Protein AF-A0A094FU64-F1 (afdb_monomer_lite)

Radius of gyration: 33.17 Å; chains: 1; bounding box: 70×97×112 Å

Secondary structure (DSSP, 8-state):
-PPPP---HHHHHHHHHHHHHTTS----S-HHHHHHHHHHHHHHHHHHHHH-HHHHHHHHT--HHHHHHHHHHHHHHHHHHHTT--TT--HHHHHHHHHHHHTS---HHHHHHHHHHHHHHHTT-SSTTHHHHHHHHHHHHHHHHHHHHHHHHHS-TTSS-TT-PPPPHHHHHHHHS-HHHHS-HHHHHHHHHHHHTPSSPPP--TT--SHHHHHHHHHHHHHHHHHHHHHTSTT--HHHHHHHHHHHHHHSPTTSHHHHHHHHHHHHS-SSHHHHHHHHHHHHHHHHHHSPPPPS-TTS----S--SSS-SS-HHHHHHHHHHHHHHHHTSHHHHHHHHHHHHTPPPP-SHHHHHHHHHHHHHHTT---HHHHHHHHHHHHHHHHHHHSGGGGGS-HHHHHHHHHHHHHHHHHHHHHHT-S--------------------------------------PPPP-------------------------------------------------------------

Foldseek 3Di:
DDDPDPDALLVVLLVLQVVLCVLDPDDDPDVVVLVVLLVVLVVLLVCCVPQNDVVSCVVVVDDPVSLLSNQVSLVSNLFSLLQASDQRDDLSRLSSSLSVLSSHDDALVSLLSNLLSLLLSLVPPPDPCSNVVSLVSSQVSLVVSVVRLVVVVVDPPVPDDPPHDDDDQLLVLVSVDHRCLLNDPVLSVQSNCSNNVNPPHPPDWPLQNGSQLSSLLVSLVVLLLVLLLLLLDPPRDLVVSLVSLVSSCRNHRPLTLSNLLSLLSCLLRPPDLVVNVVSLVVSVVSQVVQADDPDPDPPDPPPPDLDDDGGPHDPLSSLSSLLSVLLNLCVDPVSVLVSLVSLLVRDQHLASSNLSSLVSSLVSLVPDDDLSSLVSNLSSLVSSLVNCVDPSVVPRDPVSNVSSNVVSVVSNVVSVVVVPPPDPPDDDDDDDDDDDDDDDDDDDDDDDDDDDDDDDDDDDDDDDDDDPPDDDDDDDDDDDDDDDDDDDDDDDDDDDDDDDDDDDDDDDDDDDDDDDDDDDDDDDD

Structure (mmCIF, N/CA/C/O backbone):
data_AF-A0A094FU64-F1
#
_entry.id   AF-A0A094FU64-F1
#
loop_
_atom_site.group_PDB
_atom_site.id
_atom_site.type_symbol
_atom_site.label_atom_id
_atom_site.label_alt_id
_atom_site.label_comp_id
_atom_site.label_asym_id
_atom_site.label_entity_id
_atom_site.label_seq_id
_atom_site.pdbx_PDB_ins_code
_atom_site.Cartn_x
_atom_site.Cartn_y
_atom_site.Cartn_z
_atom_site.occupancy
_atom_site.B_iso_or_equiv
_atom_site.auth_seq_id
_atom_site.auth_comp_id
_atom_site.auth_asym_id
_atom_site.auth_atom_id
_atom_site.pdbx_PDB_model_num
ATOM 1 N N . SER A 1 1 ? -19.679 -26.139 -21.755 1.00 33.69 1 SER A N 1
ATOM 2 C CA . SER A 1 1 ? -18.675 -25.057 -21.728 1.00 33.69 1 SER A CA 1
ATOM 3 C C . SER A 1 1 ? -18.233 -24.856 -20.287 1.00 33.69 1 SER A C 1
ATOM 5 O O . SER A 1 1 ? -19.000 -24.344 -19.485 1.00 33.69 1 SER A O 1
ATOM 7 N N . LEU A 1 2 ? -17.045 -25.342 -19.908 1.00 32.00 2 LEU A N 1
ATOM 8 C CA . LEU A 1 2 ? -16.515 -25.067 -18.569 1.00 32.00 2 LEU A CA 1
ATOM 9 C C . LEU A 1 2 ? -16.137 -23.585 -18.495 1.00 32.00 2 LEU A C 1
ATOM 11 O O . LEU A 1 2 ? -15.342 -23.110 -19.306 1.00 32.00 2 LEU A O 1
ATOM 15 N N . ALA A 1 3 ? -16.727 -22.862 -17.544 1.00 30.25 3 ALA A N 1
ATOM 16 C CA . ALA A 1 3 ? -16.318 -21.506 -17.208 1.00 30.25 3 ALA A CA 1
ATOM 17 C C . ALA A 1 3 ? -14.802 -21.485 -16.921 1.00 30.25 3 ALA A C 1
ATOM 19 O O . ALA A 1 3 ? -14.297 -22.414 -16.279 1.00 30.25 3 ALA A O 1
ATOM 20 N N . PRO A 1 4 ? -14.054 -20.471 -17.391 1.00 37.44 4 PRO A N 1
ATOM 21 C CA . PRO A 1 4 ? -12.621 -20.410 -17.160 1.00 37.44 4 PRO A CA 1
ATOM 22 C C . PRO A 1 4 ? -12.379 -20.317 -15.654 1.00 37.44 4 PRO A C 1
ATOM 24 O O . PRO A 1 4 ? -12.782 -19.351 -15.005 1.00 37.44 4 PRO A O 1
ATOM 27 N N . THR A 1 5 ? -11.726 -21.335 -15.093 1.00 39.50 5 THR A N 1
ATOM 28 C CA . THR A 1 5 ? -11.235 -21.318 -13.717 1.00 39.50 5 THR A CA 1
ATOM 29 C C . THR A 1 5 ? -10.409 -20.047 -13.550 1.00 39.50 5 THR A C 1
ATOM 31 O O . THR A 1 5 ? -9.439 -19.851 -14.285 1.00 39.50 5 THR A O 1
ATOM 34 N N . ILE A 1 6 ? -10.823 -19.152 -12.647 1.00 48.38 6 ILE A N 1
ATOM 35 C CA . ILE A 1 6 ? -10.128 -17.888 -12.379 1.00 48.38 6 ILE A CA 1
ATOM 36 C C . ILE A 1 6 ? -8.679 -18.247 -12.044 1.00 48.38 6 ILE A C 1
ATOM 38 O O . ILE A 1 6 ? -8.404 -18.851 -11.009 1.00 48.38 6 ILE A O 1
ATOM 42 N N . ALA A 1 7 ? -7.758 -17.971 -12.969 1.00 50.78 7 ALA A N 1
ATOM 43 C CA . ALA A 1 7 ? -6.355 -18.302 -12.778 1.00 50.78 7 ALA A CA 1
ATOM 44 C C . ALA A 1 7 ? -5.837 -17.553 -11.546 1.00 50.78 7 ALA A C 1
ATOM 46 O O . ALA A 1 7 ? -6.151 -16.374 -11.370 1.00 50.78 7 ALA A O 1
ATOM 47 N N . SER A 1 8 ? -5.047 -18.229 -10.706 1.00 64.69 8 SER A N 1
ATOM 48 C CA . SER A 1 8 ? -4.450 -17.578 -9.540 1.00 64.69 8 SER A CA 1
ATOM 49 C C . SER A 1 8 ? -3.658 -16.334 -9.973 1.00 64.69 8 SER A C 1
ATOM 51 O O . SER A 1 8 ? -3.044 -16.353 -11.052 1.00 64.69 8 SER A O 1
ATOM 53 N N . PRO A 1 9 ? -3.643 -15.256 -9.166 1.00 76.56 9 PRO A N 1
ATOM 54 C CA . PRO A 1 9 ? -2.954 -14.010 -9.510 1.00 76.56 9 PRO A CA 1
ATOM 55 C C . PRO A 1 9 ? -1.502 -14.243 -9.950 1.00 76.56 9 PRO A C 1
ATOM 57 O O . PRO A 1 9 ? -1.048 -13.683 -10.947 1.00 76.56 9 PRO A O 1
ATOM 60 N N . LEU A 1 10 ? -0.801 -15.169 -9.291 1.00 82.06 10 LEU A N 1
ATOM 61 C CA . LEU A 1 10 ? 0.558 -15.568 -9.653 1.00 82.06 10 LEU A CA 1
ATOM 62 C C . LEU A 1 10 ? 0.665 -16.199 -11.052 1.00 82.06 10 LEU A C 1
ATOM 64 O O . LEU A 1 10 ? 1.597 -15.896 -11.798 1.00 82.06 10 LEU A O 1
ATOM 68 N N . ARG A 1 11 ? -0.283 -17.061 -11.451 1.00 84.75 11 ARG A N 1
ATOM 69 C CA . ARG A 1 11 ? -0.298 -17.655 -12.801 1.00 84.75 11 ARG A CA 1
ATOM 70 C C . ARG A 1 11 ? -0.506 -16.590 -13.874 1.00 84.75 11 ARG A C 1
ATOM 72 O O . ARG A 1 11 ? 0.124 -16.672 -14.927 1.00 84.75 11 ARG A O 1
ATOM 79 N N . LEU A 1 12 ? -1.342 -15.586 -13.603 1.00 85.75 12 LEU A N 1
ATOM 80 C CA . LEU A 1 12 ? -1.544 -14.451 -14.507 1.00 85.75 12 LEU A CA 1
ATOM 81 C C . LEU A 1 12 ? -0.260 -13.628 -14.666 1.00 85.75 12 LEU A C 1
ATOM 83 O O . LEU A 1 12 ? 0.137 -13.345 -15.794 1.00 85.75 12 LEU A O 1
ATOM 87 N N . ARG A 1 13 ? 0.435 -13.329 -13.561 1.00 88.44 13 ARG A N 1
ATOM 88 C CA . ARG A 1 13 ? 1.719 -12.603 -13.567 1.00 88.44 13 ARG A CA 1
ATOM 89 C C . ARG A 1 13 ? 2.803 -13.372 -14.329 1.00 88.44 13 ARG A C 1
ATOM 91 O O . ARG A 1 13 ? 3.468 -12.806 -15.191 1.00 88.44 13 ARG A O 1
ATOM 98 N N . ARG A 1 14 ? 2.922 -14.685 -14.099 1.00 90.75 14 ARG A N 1
ATOM 99 C CA . ARG A 1 14 ? 3.850 -15.560 -14.844 1.00 90.75 14 ARG A CA 1
ATOM 100 C C . ARG A 1 14 ? 3.545 -15.588 -16.336 1.00 90.75 14 ARG A C 1
ATOM 102 O O . ARG A 1 14 ? 4.454 -15.477 -17.154 1.00 90.75 14 ARG A O 1
ATOM 109 N N . ARG A 1 15 ? 2.267 -15.705 -16.706 1.00 91.50 15 ARG A N 1
ATOM 110 C CA . ARG A 1 15 ? 1.849 -15.672 -18.111 1.00 91.50 15 ARG A CA 1
ATOM 111 C C . ARG A 1 15 ? 2.200 -14.333 -18.757 1.00 91.50 15 ARG A C 1
ATOM 113 O O . ARG A 1 15 ? 2.764 -14.346 -19.844 1.00 91.50 15 ARG A O 1
ATOM 120 N N . ALA A 1 16 ? 1.931 -13.217 -18.079 1.00 89.44 16 ALA A N 1
ATOM 121 C CA . ALA A 1 16 ? 2.282 -11.881 -18.556 1.00 89.44 16 ALA A CA 1
ATOM 122 C C . ALA A 1 16 ? 3.798 -11.737 -18.794 1.00 89.44 16 ALA A C 1
ATOM 124 O O . ALA A 1 16 ? 4.222 -11.272 -19.854 1.00 89.44 16 ALA A O 1
ATOM 125 N N . PHE A 1 17 ? 4.617 -12.227 -17.859 1.00 92.12 17 PHE A N 1
ATOM 126 C CA . PHE A 1 17 ? 6.073 -12.238 -18.003 1.00 92.12 17 PHE A CA 1
ATOM 127 C C . PHE A 1 17 ? 6.528 -13.051 -19.226 1.00 92.12 17 PHE A C 1
ATOM 129 O O . PHE A 1 17 ? 7.283 -12.550 -20.056 1.00 92.12 17 PHE A O 1
ATOM 136 N N . LEU A 1 18 ? 6.018 -14.277 -19.396 1.00 91.44 18 LEU A N 1
ATOM 137 C CA . LEU A 1 18 ? 6.360 -15.124 -20.544 1.00 91.44 18 LEU A CA 1
ATOM 138 C C . LEU A 1 18 ? 5.910 -14.520 -21.878 1.00 91.44 18 LEU A C 1
ATOM 140 O O . LEU A 1 18 ? 6.644 -14.607 -22.858 1.00 91.44 18 LEU A O 1
ATOM 144 N N . THR A 1 19 ? 4.740 -13.877 -21.926 1.00 92.44 19 THR A N 1
ATOM 145 C CA . THR A 1 19 ? 4.282 -13.189 -23.143 1.00 92.44 19 THR A CA 1
ATOM 146 C C . THR A 1 19 ? 5.175 -12.008 -23.500 1.00 92.44 19 THR A C 1
ATOM 148 O O . THR A 1 19 ? 5.473 -11.802 -24.672 1.00 92.44 19 THR A O 1
ATOM 151 N N . ALA A 1 20 ? 5.678 -11.269 -22.508 1.00 91.44 20 ALA A N 1
ATOM 152 C CA . ALA A 1 20 ? 6.638 -10.207 -22.769 1.00 91.44 20 ALA A CA 1
ATOM 153 C C . ALA A 1 20 ? 7.954 -10.770 -23.332 1.00 91.44 20 ALA A C 1
ATOM 155 O O . ALA A 1 20 ? 8.464 -10.255 -24.326 1.00 91.44 20 ALA A O 1
ATOM 156 N N . LEU A 1 21 ? 8.453 -11.885 -22.785 1.00 89.75 21 LEU A N 1
ATOM 157 C CA . LEU A 1 21 ? 9.676 -12.544 -23.264 1.00 89.75 21 LEU A CA 1
ATOM 158 C C . LEU A 1 21 ? 9.628 -13.013 -24.729 1.00 89.75 21 LEU A C 1
ATOM 160 O O . LEU A 1 21 ? 10.673 -13.236 -25.329 1.00 89.75 21 LEU A O 1
ATOM 164 N N . GLN A 1 22 ? 8.446 -13.135 -25.339 1.00 90.81 22 GLN A N 1
ATOM 165 C CA . GLN A 1 22 ? 8.335 -13.448 -26.771 1.00 90.81 22 GLN A CA 1
ATOM 166 C C . GLN A 1 22 ? 8.831 -12.306 -27.669 1.00 90.81 22 GLN A C 1
ATOM 168 O O . GLN A 1 22 ? 9.193 -12.532 -28.818 1.00 90.81 22 GLN A O 1
ATOM 173 N N . THR A 1 23 ? 8.851 -11.081 -27.148 1.00 87.69 23 THR A N 1
ATOM 174 C CA . THR A 1 23 ? 9.242 -9.869 -27.889 1.00 87.69 23 THR A CA 1
ATOM 175 C C . THR A 1 23 ? 10.547 -9.264 -27.380 1.00 87.69 23 THR A C 1
ATOM 177 O O . THR A 1 23 ? 11.225 -8.537 -28.106 1.00 87.69 23 THR A O 1
ATOM 180 N N . ILE A 1 24 ? 10.918 -9.560 -26.134 1.00 89.56 24 ILE A N 1
ATOM 181 C CA . ILE A 1 24 ? 12.144 -9.079 -25.509 1.00 89.56 24 ILE A CA 1
ATOM 182 C C . ILE A 1 24 ? 12.974 -10.247 -24.999 1.00 89.56 24 ILE A C 1
ATOM 184 O O . ILE A 1 24 ? 12.469 -11.196 -24.416 1.00 89.56 24 ILE A O 1
ATOM 188 N N . TRP A 1 25 ? 14.285 -10.154 -25.169 1.00 86.81 25 TRP A N 1
ATOM 189 C CA . TRP A 1 25 ? 15.180 -11.206 -24.718 1.00 86.81 25 TRP A CA 1
ATOM 190 C C . TRP A 1 25 ? 15.753 -10.889 -23.332 1.00 86.81 25 TRP A C 1
ATOM 192 O O . TRP A 1 25 ? 16.346 -9.825 -23.121 1.00 86.81 25 TRP A O 1
ATOM 202 N N . ILE A 1 26 ? 15.584 -11.829 -22.397 1.00 83.81 26 ILE A N 1
ATOM 203 C CA . ILE A 1 26 ? 16.252 -11.847 -21.092 1.00 83.81 26 ILE A CA 1
ATOM 204 C C . ILE A 1 26 ? 17.003 -13.182 -20.991 1.00 83.81 26 ILE A C 1
ATOM 206 O O . ILE A 1 26 ? 16.372 -14.227 -21.157 1.00 83.81 26 ILE A O 1
ATOM 210 N N . PRO A 1 27 ? 18.318 -13.178 -20.710 1.00 83.75 27 PRO A N 1
ATOM 211 C CA . PRO A 1 27 ? 19.098 -14.403 -20.618 1.00 83.75 27 PRO A CA 1
ATOM 212 C C . PRO A 1 27 ? 18.575 -15.326 -19.511 1.00 83.75 27 PRO A C 1
ATOM 214 O O . PRO A 1 27 ? 18.113 -14.875 -18.454 1.00 83.75 27 PRO A O 1
ATOM 217 N N . SER A 1 28 ? 18.698 -16.630 -19.765 1.00 79.94 28 SER A N 1
ATOM 218 C CA . SER A 1 28 ? 18.599 -17.678 -18.749 1.00 79.94 28 SER A CA 1
ATOM 219 C C . SER A 1 28 ? 19.707 -17.496 -17.694 1.00 79.94 28 SER A C 1
ATOM 221 O O . SER A 1 28 ? 20.659 -16.747 -17.943 1.00 79.94 28 SER A O 1
ATOM 223 N N . PRO A 1 29 ? 19.603 -18.117 -16.502 1.00 76.50 29 PRO A N 1
ATOM 224 C CA . PRO A 1 29 ? 20.570 -17.934 -15.418 1.00 76.50 29 PRO A CA 1
ATOM 225 C C . PRO A 1 29 ? 21.947 -18.524 -15.773 1.00 76.50 29 PRO A C 1
ATOM 227 O O . PRO A 1 29 ? 22.306 -19.613 -15.351 1.00 76.50 29 PRO A O 1
ATOM 230 N N . ASN A 1 30 ? 22.723 -17.777 -16.554 1.00 84.00 30 ASN A N 1
ATOM 231 C CA . ASN A 1 30 ? 24.096 -18.060 -16.943 1.00 84.00 30 ASN A CA 1
ATOM 232 C C . ASN A 1 30 ? 24.918 -16.782 -16.714 1.00 84.00 30 ASN A C 1
ATOM 234 O O . ASN A 1 30 ? 24.597 -15.747 -17.307 1.00 84.00 30 ASN A O 1
ATOM 238 N N . PRO A 1 31 ? 25.975 -16.809 -15.882 1.00 80.25 31 PRO A N 1
ATOM 239 C CA . PRO A 1 31 ? 26.669 -15.594 -15.456 1.00 80.25 31 PRO A CA 1
ATOM 240 C C . PRO A 1 31 ? 27.357 -14.862 -16.617 1.00 80.25 31 PRO A C 1
ATOM 242 O O . PRO A 1 31 ? 27.269 -13.640 -16.697 1.00 80.25 31 PRO A O 1
ATOM 245 N N . LEU A 1 32 ? 27.967 -15.594 -17.558 1.00 84.94 32 LEU A N 1
ATOM 246 C CA . LEU A 1 32 ? 28.621 -15.009 -18.737 1.00 84.94 32 LEU A CA 1
ATOM 247 C C . LEU A 1 32 ? 27.617 -14.317 -19.665 1.00 84.94 32 LEU A C 1
ATOM 249 O O . LEU A 1 32 ? 27.806 -13.161 -20.032 1.00 84.94 32 LEU A O 1
ATOM 253 N N . LEU A 1 33 ? 26.508 -14.992 -19.983 1.00 84.31 33 LEU A N 1
ATOM 254 C CA . LEU A 1 33 ? 25.427 -14.411 -20.784 1.00 84.31 33 LEU A CA 1
ATOM 255 C C . LEU A 1 33 ? 24.804 -13.199 -20.093 1.00 84.31 33 LEU A C 1
ATOM 257 O O . LEU A 1 33 ? 24.500 -12.211 -20.756 1.00 84.31 33 LEU A O 1
ATOM 261 N N . SER A 1 34 ? 24.644 -13.249 -18.769 1.00 83.94 34 SER A N 1
ATOM 262 C CA . SER A 1 34 ? 24.163 -12.108 -17.996 1.00 83.94 34 SER A CA 1
ATOM 263 C C . SER A 1 34 ? 25.133 -10.931 -18.067 1.00 83.94 34 SER A C 1
ATOM 265 O O . SER A 1 34 ? 24.681 -9.803 -18.231 1.00 83.94 34 SER A O 1
ATOM 267 N N . LEU A 1 35 ? 26.444 -11.167 -17.976 1.00 84.56 35 LEU A N 1
ATOM 268 C CA . LEU A 1 35 ? 27.452 -10.114 -18.090 1.00 84.56 35 LEU A CA 1
ATOM 269 C C . LEU A 1 35 ? 27.447 -9.490 -19.490 1.00 84.56 35 LEU A C 1
ATOM 271 O O . LEU A 1 35 ? 27.362 -8.272 -19.602 1.00 84.56 35 LEU A O 1
ATOM 275 N N . CYS A 1 36 ? 27.452 -10.305 -20.549 1.00 85.62 36 CYS A N 1
ATOM 276 C CA . CYS A 1 36 ? 27.350 -9.824 -21.930 1.00 85.62 36 CYS A CA 1
ATOM 277 C C . CYS A 1 36 ? 26.048 -9.049 -22.180 1.00 85.62 36 CYS A C 1
ATOM 279 O O . CYS A 1 36 ? 26.042 -8.021 -22.853 1.00 85.62 36 CYS A O 1
ATOM 281 N N . ALA A 1 37 ? 24.927 -9.509 -21.619 1.00 84.25 37 ALA A N 1
ATOM 282 C CA . ALA A 1 37 ? 23.659 -8.801 -21.732 1.00 84.25 37 ALA A CA 1
ATOM 283 C C . ALA A 1 37 ? 23.690 -7.457 -20.987 1.00 84.25 37 ALA A C 1
ATOM 285 O O . ALA A 1 37 ? 23.179 -6.461 -21.499 1.00 84.25 37 ALA A O 1
ATOM 286 N N . LEU A 1 38 ? 24.314 -7.405 -19.806 1.00 83.06 38 LEU A N 1
ATOM 287 C CA . LEU A 1 38 ? 24.501 -6.171 -19.044 1.00 83.06 38 LEU A CA 1
ATOM 288 C C . LEU A 1 38 ? 25.387 -5.174 -19.793 1.00 83.06 38 LEU A C 1
ATOM 290 O O . LEU A 1 38 ? 24.998 -4.014 -19.913 1.00 83.06 38 LEU A O 1
ATOM 294 N N . THR A 1 39 ? 26.528 -5.604 -20.340 1.00 83.00 39 THR A N 1
ATOM 295 C CA . THR A 1 39 ? 27.412 -4.722 -21.119 1.00 83.00 39 THR A CA 1
ATOM 296 C C . THR A 1 39 ? 26.720 -4.214 -22.381 1.00 83.00 39 THR A C 1
ATOM 298 O O . THR A 1 39 ? 26.812 -3.028 -22.694 1.00 83.00 39 THR A O 1
ATOM 301 N N . LEU A 1 40 ? 25.936 -5.051 -23.066 1.00 85.62 40 LEU A N 1
ATOM 302 C CA . LEU A 1 40 ? 25.139 -4.635 -24.223 1.00 85.62 40 LEU A CA 1
ATOM 303 C C . LEU A 1 40 ? 24.047 -3.618 -23.846 1.00 85.62 40 LEU A C 1
ATOM 305 O O . LEU A 1 40 ? 23.811 -2.645 -24.562 1.00 85.62 40 LEU A O 1
ATOM 309 N N . LYS A 1 41 ? 23.371 -3.794 -22.705 1.00 87.56 41 LYS A N 1
ATOM 310 C CA . LYS A 1 41 ? 22.387 -2.808 -22.225 1.00 87.56 41 LYS A CA 1
ATOM 311 C C . LYS A 1 41 ? 23.043 -1.506 -21.792 1.00 87.56 41 LYS A C 1
ATOM 313 O O . LYS A 1 41 ? 22.499 -0.444 -22.084 1.00 87.56 41 LYS A O 1
ATOM 318 N N . LEU A 1 42 ? 24.199 -1.586 -21.143 1.00 86.88 42 LEU A N 1
ATOM 319 C CA . LEU A 1 42 ? 24.955 -0.417 -20.723 1.00 86.88 42 LEU A CA 1
ATOM 320 C C . LEU A 1 42 ? 25.449 0.378 -21.934 1.00 86.88 42 LEU A C 1
ATOM 322 O O . LEU A 1 42 ? 25.207 1.575 -21.988 1.00 86.88 42 LEU A O 1
ATOM 326 N N . THR A 1 43 ? 26.037 -0.282 -22.934 1.00 85.94 43 THR A N 1
ATOM 327 C CA . THR A 1 43 ? 26.477 0.363 -24.186 1.00 85.94 43 THR A CA 1
ATOM 328 C C . THR A 1 43 ? 25.315 1.005 -24.945 1.00 85.94 43 THR A C 1
ATOM 330 O O . THR A 1 43 ? 25.425 2.138 -25.413 1.00 85.94 43 THR A O 1
ATOM 333 N N . LYS A 1 44 ? 24.155 0.336 -25.011 1.00 86.56 44 LYS A N 1
ATOM 334 C CA . LYS A 1 44 ? 22.933 0.935 -25.569 1.00 86.56 44 LYS A CA 1
ATOM 335 C C . LYS A 1 44 ? 22.502 2.179 -24.790 1.00 86.56 44 LYS A C 1
ATOM 337 O O . LYS A 1 44 ? 22.156 3.185 -25.403 1.00 86.56 44 LYS A O 1
ATOM 342 N N . LEU A 1 45 ? 22.508 2.112 -23.461 1.00 85.69 45 LEU A N 1
ATOM 343 C CA . LEU A 1 45 ? 22.154 3.242 -22.607 1.00 85.69 45 LEU A CA 1
ATOM 344 C C . LEU A 1 45 ? 23.127 4.405 -22.805 1.00 85.69 45 LEU A C 1
ATOM 346 O O . LEU A 1 45 ? 22.669 5.524 -23.000 1.00 85.69 45 LEU A O 1
ATOM 350 N N . THR A 1 46 ? 24.438 4.149 -22.840 1.00 83.81 46 THR A N 1
ATOM 351 C CA . THR A 1 46 ? 25.446 5.190 -23.079 1.00 83.81 46 THR A CA 1
ATOM 352 C C . THR A 1 46 ? 25.274 5.844 -24.447 1.00 83.81 46 THR A C 1
ATOM 354 O O . THR A 1 46 ? 25.393 7.061 -24.562 1.00 83.81 46 THR A O 1
ATOM 357 N N . LEU A 1 47 ? 24.932 5.062 -25.479 1.00 84.94 47 LEU A N 1
ATOM 358 C CA . LEU A 1 47 ? 24.691 5.582 -26.824 1.00 84.94 47 LEU A CA 1
ATOM 359 C C . LEU A 1 47 ? 23.437 6.468 -26.870 1.00 84.94 47 LEU A C 1
ATOM 361 O O . LEU A 1 47 ? 23.472 7.558 -27.436 1.00 84.94 47 LEU A O 1
ATOM 365 N N . LEU A 1 48 ? 22.356 6.032 -26.215 1.00 83.81 48 LEU A N 1
ATOM 366 C CA . LEU A 1 48 ? 21.124 6.811 -26.060 1.00 83.81 48 LEU A CA 1
ATOM 367 C C . LEU A 1 48 ? 21.356 8.114 -25.290 1.00 83.81 48 LEU A C 1
ATOM 369 O O . LEU A 1 48 ? 20.790 9.137 -25.660 1.00 83.81 48 LEU A O 1
ATOM 373 N N . THR A 1 49 ? 22.186 8.094 -24.244 1.00 84.56 49 THR A N 1
ATOM 374 C CA . THR A 1 49 ? 22.507 9.305 -23.476 1.00 84.56 49 THR A CA 1
ATOM 375 C C . THR A 1 49 ? 23.428 10.262 -24.228 1.00 84.56 49 THR A C 1
ATOM 377 O O . THR A 1 49 ? 23.333 11.462 -24.003 1.00 84.56 49 THR A O 1
ATOM 380 N N . LEU A 1 50 ? 24.309 9.759 -25.101 1.00 87.25 50 LEU A N 1
ATOM 381 C CA . LEU A 1 50 ? 25.290 10.583 -25.814 1.00 87.25 50 LEU A CA 1
ATOM 382 C C . LEU A 1 50 ? 24.719 11.208 -27.093 1.00 87.25 50 LEU A C 1
ATOM 384 O O . LEU A 1 50 ? 24.967 12.376 -27.366 1.00 87.25 50 LEU A O 1
ATOM 388 N N . ILE A 1 51 ? 23.971 10.431 -27.880 1.00 88.88 51 ILE A N 1
ATOM 389 C CA . ILE A 1 51 ? 23.462 10.850 -29.199 1.00 88.88 51 ILE A CA 1
ATOM 390 C C . ILE A 1 51 ? 22.007 11.348 -29.097 1.00 88.88 51 ILE A C 1
ATOM 392 O O . ILE A 1 51 ? 21.538 12.130 -29.920 1.00 88.88 51 ILE A O 1
ATOM 396 N N . GLY A 1 52 ? 21.286 10.928 -28.057 1.00 83.00 52 GLY A N 1
ATOM 397 C CA . GLY A 1 52 ? 19.879 11.249 -27.853 1.00 83.00 52 GLY A CA 1
ATOM 398 C C . GLY A 1 52 ? 18.923 10.269 -28.556 1.00 83.00 52 GLY A C 1
ATOM 399 O O . GLY A 1 52 ? 19.308 9.572 -29.501 1.00 83.00 52 GLY A O 1
ATOM 400 N N . PRO A 1 53 ? 17.648 10.207 -28.122 1.00 80.19 53 PRO A N 1
ATOM 401 C CA . PRO A 1 53 ? 16.652 9.287 -28.676 1.00 80.19 53 PRO A CA 1
ATOM 402 C C . PRO A 1 53 ? 16.403 9.398 -30.194 1.00 80.19 53 PRO A C 1
ATOM 404 O O . PRO A 1 53 ? 16.385 8.350 -30.844 1.00 80.19 53 PRO A O 1
ATOM 407 N N . PRO A 1 54 ? 16.233 10.599 -30.797 1.00 81.25 54 PRO A N 1
ATOM 408 C CA . PRO A 1 54 ? 15.875 10.692 -32.216 1.00 81.25 54 PRO A CA 1
ATOM 409 C C . PRO A 1 54 ? 17.034 10.280 -33.130 1.00 81.25 54 PRO A C 1
ATOM 411 O O . PRO A 1 54 ? 16.834 9.569 -34.113 1.00 81.25 54 PRO A O 1
ATOM 414 N N . ALA A 1 55 ? 18.264 10.653 -32.778 1.00 82.56 55 ALA A N 1
ATOM 415 C CA . ALA A 1 55 ? 19.445 10.281 -33.544 1.00 82.56 55 ALA A CA 1
ATOM 416 C C . ALA A 1 55 ? 19.809 8.798 -33.361 1.00 82.56 55 ALA A C 1
ATOM 418 O O . ALA A 1 55 ? 20.226 8.151 -34.319 1.00 82.56 55 ALA A O 1
ATOM 419 N N . TYR A 1 56 ? 19.577 8.218 -32.176 1.00 82.50 56 TYR A N 1
ATOM 420 C CA . TYR A 1 56 ? 19.681 6.769 -31.981 1.00 82.50 56 TYR A CA 1
ATOM 421 C C . TYR A 1 56 ? 18.682 6.003 -32.859 1.00 82.50 56 TYR A C 1
ATOM 423 O O . TYR A 1 56 ? 19.053 4.999 -33.469 1.00 82.50 56 TYR A O 1
ATOM 431 N N . ALA A 1 57 ? 17.433 6.475 -32.953 1.00 83.31 57 ALA A N 1
ATOM 432 C CA . ALA A 1 57 ? 16.413 5.852 -33.795 1.00 83.31 57 ALA A CA 1
ATOM 433 C C . ALA A 1 57 ? 16.790 5.897 -35.285 1.00 83.31 57 ALA A C 1
ATOM 435 O O . ALA A 1 57 ? 16.643 4.897 -35.987 1.00 83.31 57 ALA A O 1
ATOM 436 N N . LEU A 1 58 ? 17.351 7.024 -35.738 1.00 85.94 58 LEU A N 1
ATOM 437 C CA . LEU A 1 58 ? 17.870 7.182 -37.096 1.00 85.94 58 LEU A CA 1
ATOM 438 C C . LEU A 1 58 ? 19.071 6.260 -37.360 1.00 85.94 58 LEU A C 1
ATOM 440 O O . LEU A 1 58 ? 19.105 5.583 -38.383 1.00 85.94 58 LEU A O 1
ATOM 444 N N . LEU A 1 59 ? 20.019 6.174 -36.421 1.00 86.19 59 LEU A N 1
ATOM 445 C CA . LEU A 1 59 ? 21.224 5.345 -36.551 1.00 86.19 59 LEU A CA 1
ATOM 446 C C . LEU A 1 59 ? 20.913 3.842 -36.572 1.00 86.19 59 LEU A C 1
ATOM 448 O O . LEU A 1 59 ? 21.587 3.073 -37.249 1.00 86.19 59 LEU A O 1
ATOM 452 N N . THR A 1 60 ? 19.909 3.416 -35.806 1.00 83.12 60 THR A N 1
ATOM 453 C CA . THR A 1 60 ? 19.539 1.998 -35.676 1.00 83.12 60 THR A CA 1
ATOM 454 C C . THR A 1 60 ? 18.425 1.566 -36.627 1.00 83.12 60 THR A C 1
ATOM 456 O O . THR A 1 60 ? 18.086 0.384 -36.655 1.00 83.12 60 THR A O 1
ATOM 459 N N . GLY A 1 61 ? 17.860 2.495 -37.408 1.00 80.88 61 GLY A N 1
ATOM 460 C CA . GLY A 1 61 ? 16.763 2.218 -38.336 1.00 80.88 61 GLY A CA 1
ATOM 461 C C . GLY A 1 61 ? 15.507 1.676 -37.645 1.00 80.88 61 GLY A C 1
ATOM 462 O O . GLY A 1 61 ? 14.749 0.914 -38.244 1.00 80.88 61 GLY A O 1
ATOM 463 N N . THR A 1 62 ? 15.295 2.002 -36.365 1.00 76.56 62 THR A N 1
ATOM 464 C CA . THR A 1 62 ? 14.176 1.451 -35.591 1.00 76.56 62 THR A CA 1
ATOM 465 C C . THR A 1 62 ? 12.854 2.016 -36.087 1.00 76.56 62 THR A C 1
ATOM 467 O O . THR A 1 62 ? 12.641 3.227 -36.060 1.00 76.56 62 THR A O 1
ATOM 470 N N . THR A 1 63 ? 11.939 1.136 -36.493 1.00 78.81 63 THR A N 1
ATOM 471 C CA . THR A 1 63 ? 10.589 1.524 -36.911 1.00 78.81 63 THR A CA 1
ATOM 472 C C . THR A 1 63 ? 9.702 1.806 -35.694 1.00 78.81 63 THR A C 1
ATOM 474 O O . THR A 1 63 ? 9.781 1.114 -34.673 1.00 78.81 63 THR A O 1
ATOM 477 N N . SER A 1 64 ? 8.814 2.800 -35.808 1.00 77.12 64 SER A N 1
ATOM 478 C CA . SER A 1 64 ? 7.872 3.168 -34.741 1.00 77.12 64 SER A CA 1
ATOM 479 C C . SER A 1 64 ? 7.028 1.997 -34.199 1.00 77.12 64 SER A C 1
ATOM 481 O O . SER A 1 64 ? 6.966 1.868 -32.975 1.00 77.12 64 SER A O 1
ATOM 483 N N . PRO A 1 65 ? 6.449 1.076 -35.008 1.00 79.62 65 PRO A N 1
ATOM 484 C CA . PRO A 1 65 ? 5.635 -0.014 -34.461 1.00 79.62 65 PRO A CA 1
ATOM 485 C C . PRO A 1 65 ? 6.456 -1.036 -33.662 1.00 79.62 65 PRO A C 1
ATOM 487 O O . PRO A 1 65 ? 5.999 -1.518 -32.623 1.00 79.62 65 PRO A O 1
ATOM 490 N N . SER A 1 66 ? 7.677 -1.350 -34.112 1.00 82.62 66 SER A N 1
ATOM 491 C CA . SER A 1 66 ? 8.567 -2.276 -33.404 1.00 82.62 66 SER A CA 1
ATOM 492 C C . SER A 1 66 ? 9.007 -1.697 -32.061 1.00 82.62 66 SER A C 1
ATOM 494 O O . SER A 1 66 ? 9.105 -2.420 -31.067 1.00 82.62 66 SER A O 1
ATOM 496 N N . GLU A 1 67 ? 9.257 -0.391 -32.014 1.00 83.31 67 GLU A N 1
ATOM 497 C CA . GLU A 1 67 ? 9.665 0.301 -30.798 1.00 83.31 67 GLU A CA 1
ATOM 498 C C . GLU A 1 67 ? 8.520 0.370 -29.778 1.00 83.31 67 GLU A C 1
ATOM 500 O O . GLU A 1 67 ? 8.723 0.072 -28.600 1.00 83.31 67 GLU A O 1
ATOM 505 N N . THR A 1 68 ? 7.288 0.641 -30.217 1.00 85.38 68 THR A N 1
ATOM 506 C CA . THR A 1 68 ? 6.112 0.600 -29.337 1.00 85.38 68 THR A CA 1
ATOM 507 C C . THR A 1 68 ? 5.871 -0.798 -28.764 1.00 85.38 68 THR A C 1
ATOM 509 O O . THR A 1 68 ? 5.616 -0.930 -27.564 1.00 85.38 68 THR A O 1
ATOM 512 N N . ALA A 1 69 ? 5.987 -1.854 -29.580 1.00 87.50 69 ALA A N 1
ATOM 513 C CA . ALA A 1 69 ? 5.864 -3.235 -29.110 1.00 87.50 69 ALA A CA 1
ATOM 514 C C . ALA A 1 69 ? 6.941 -3.568 -28.065 1.00 87.50 69 ALA A C 1
ATOM 516 O O . ALA A 1 69 ? 6.632 -4.113 -27.004 1.00 87.50 69 ALA A O 1
ATOM 517 N N . ARG A 1 70 ? 8.188 -3.147 -28.312 1.00 89.75 70 ARG A N 1
ATOM 518 C CA . ARG A 1 70 ? 9.305 -3.290 -27.371 1.00 89.75 70 ARG A CA 1
ATOM 519 C C . ARG A 1 70 ? 9.044 -2.555 -26.056 1.00 89.75 70 ARG A C 1
ATOM 521 O O . ARG A 1 70 ? 9.300 -3.114 -24.991 1.00 89.75 70 ARG A O 1
ATOM 528 N N . ILE A 1 71 ? 8.564 -1.312 -26.108 1.00 89.06 71 ILE A N 1
ATOM 529 C CA . ILE A 1 71 ? 8.279 -0.508 -24.911 1.00 89.06 71 ILE A CA 1
ATOM 530 C C . ILE A 1 71 ? 7.206 -1.184 -24.054 1.00 89.06 71 ILE A C 1
ATOM 532 O O . ILE A 1 71 ? 7.415 -1.348 -22.849 1.00 89.06 71 ILE A O 1
ATOM 536 N N . LYS A 1 72 ? 6.107 -1.630 -24.678 1.00 90.38 72 LYS A N 1
ATOM 537 C CA . LYS A 1 72 ? 5.014 -2.349 -24.005 1.00 90.38 72 LYS A CA 1
ATOM 538 C C . LYS A 1 72 ? 5.480 -3.673 -23.404 1.00 90.38 72 LYS A C 1
ATOM 540 O O . LYS A 1 72 ? 5.113 -4.025 -22.288 1.00 90.38 72 LYS A O 1
ATOM 545 N N . ALA A 1 73 ? 6.322 -4.404 -24.119 1.00 92.12 73 ALA A N 1
ATOM 546 C CA . ALA A 1 73 ? 6.869 -5.653 -23.624 1.00 92.12 73 ALA A CA 1
ATOM 547 C C . ALA A 1 73 ? 7.759 -5.465 -22.395 1.00 92.12 73 ALA A C 1
ATOM 549 O O . ALA A 1 73 ? 7.601 -6.179 -21.408 1.00 92.12 73 ALA A O 1
ATOM 550 N N . TRP A 1 74 ? 8.663 -4.481 -22.413 1.00 93.62 74 TRP A N 1
ATOM 551 C CA . TRP A 1 74 ? 9.484 -4.197 -21.238 1.00 93.62 74 TRP A CA 1
ATOM 552 C C . TRP A 1 74 ? 8.659 -3.695 -20.055 1.00 93.62 74 TRP A C 1
ATOM 554 O O . TRP A 1 74 ? 8.982 -4.080 -18.937 1.00 93.62 74 TRP A O 1
ATOM 564 N N . SER A 1 75 ? 7.612 -2.880 -20.253 1.00 91.62 75 SER A N 1
ATOM 565 C CA . SER A 1 75 ? 6.743 -2.481 -19.134 1.00 91.62 75 SER A CA 1
ATOM 566 C C . SER A 1 75 ? 6.039 -3.685 -18.513 1.00 91.62 75 SER A C 1
ATOM 568 O O . SER A 1 75 ? 6.133 -3.870 -17.305 1.00 91.62 75 SER A O 1
ATOM 570 N N . ILE A 1 76 ? 5.453 -4.566 -19.332 1.00 92.19 76 ILE A N 1
ATOM 571 C CA . ILE A 1 76 ? 4.797 -5.789 -18.844 1.00 92.19 76 ILE A CA 1
ATOM 572 C C . ILE A 1 76 ? 5.797 -6.699 -18.119 1.00 92.19 76 ILE A C 1
ATOM 574 O O . ILE A 1 76 ? 5.483 -7.226 -17.055 1.00 92.19 76 ILE A O 1
ATOM 578 N N . ALA A 1 77 ? 7.000 -6.887 -18.668 1.00 93.06 77 ALA A N 1
ATOM 579 C CA . ALA A 1 77 ? 8.018 -7.725 -18.040 1.00 93.06 77 ALA A CA 1
ATOM 580 C C . ALA A 1 77 ? 8.502 -7.161 -16.700 1.00 93.06 77 ALA A C 1
ATOM 582 O O . ALA A 1 77 ? 8.666 -7.930 -15.757 1.00 93.06 77 ALA A O 1
ATOM 583 N N . LEU A 1 78 ? 8.720 -5.845 -16.616 1.00 93.25 78 LEU A N 1
ATOM 584 C CA . LEU A 1 78 ? 9.139 -5.169 -15.387 1.00 93.25 78 LEU A CA 1
ATOM 585 C C . LEU A 1 78 ? 8.085 -5.308 -14.292 1.00 93.25 78 LEU A C 1
ATOM 587 O O . LEU A 1 78 ? 8.410 -5.730 -13.184 1.00 93.25 78 LEU A O 1
ATOM 591 N N . ASP A 1 79 ? 6.829 -5.005 -14.618 1.00 93.50 79 ASP A N 1
ATOM 592 C CA . ASP A 1 79 ? 5.728 -5.109 -13.665 1.00 93.50 79 ASP A CA 1
ATOM 593 C C . ASP A 1 79 ? 5.534 -6.557 -13.221 1.00 93.50 79 ASP A C 1
ATOM 595 O O . ASP A 1 79 ? 5.488 -6.846 -12.029 1.00 93.50 79 ASP A O 1
ATOM 599 N N . ALA A 1 80 ? 5.498 -7.500 -14.166 1.00 92.81 80 ALA A N 1
ATOM 600 C CA . ALA A 1 80 ? 5.320 -8.907 -13.840 1.00 92.81 80 ALA A CA 1
ATOM 601 C C . ALA A 1 80 ? 6.474 -9.462 -12.992 1.00 92.81 80 ALA A C 1
ATOM 603 O O . ALA A 1 80 ? 6.219 -10.227 -12.065 1.00 92.81 80 ALA A O 1
ATOM 604 N N . GLN A 1 81 ? 7.723 -9.076 -13.268 1.00 94.38 81 GLN A N 1
ATOM 605 C CA . GLN A 1 81 ? 8.881 -9.523 -12.495 1.00 94.38 81 GLN A CA 1
ATOM 606 C C . GLN A 1 81 ? 8.829 -9.029 -11.045 1.00 94.38 81 GLN A C 1
ATOM 608 O O . GLN A 1 81 ? 9.035 -9.827 -10.133 1.00 94.38 81 GLN A O 1
ATOM 613 N N . LEU A 1 82 ? 8.517 -7.748 -10.822 1.00 94.19 82 LEU A N 1
ATOM 614 C CA . LEU A 1 82 ? 8.490 -7.152 -9.480 1.00 94.19 82 LEU A CA 1
ATOM 615 C C . LEU A 1 82 ? 7.330 -7.659 -8.609 1.00 94.19 82 LEU A C 1
ATOM 617 O O . LEU A 1 82 ? 7.385 -7.524 -7.394 1.00 94.19 82 LEU A O 1
ATOM 621 N N . ILE A 1 83 ? 6.311 -8.291 -9.199 1.00 91.88 83 ILE A N 1
ATOM 622 C CA . ILE A 1 83 ? 5.219 -8.958 -8.468 1.00 91.88 83 ILE A CA 1
ATOM 623 C C . ILE A 1 83 ? 5.385 -10.499 -8.457 1.00 91.88 83 ILE A C 1
ATOM 625 O O . ILE A 1 83 ? 4.412 -11.247 -8.328 1.00 91.88 83 ILE A O 1
ATOM 629 N N . GLY A 1 84 ? 6.607 -11.008 -8.651 1.00 90.62 84 GLY A N 1
ATOM 630 C CA . GLY A 1 84 ? 6.919 -12.438 -8.505 1.00 90.62 84 GLY A CA 1
ATOM 631 C C . GLY A 1 84 ? 6.545 -13.319 -9.705 1.00 90.62 84 GLY A C 1
ATOM 632 O O . GLY A 1 84 ? 6.527 -14.549 -9.606 1.00 90.62 84 GLY A O 1
ATOM 633 N N . GLY A 1 85 ? 6.250 -12.722 -10.861 1.00 90.94 85 GLY A N 1
ATOM 634 C CA . GLY A 1 85 ? 5.966 -13.429 -12.114 1.00 90.94 85 GLY A CA 1
ATOM 635 C C . GLY A 1 85 ? 7.191 -14.083 -12.762 1.00 90.94 85 GLY A C 1
ATOM 636 O O . GLY A 1 85 ? 7.028 -14.948 -13.620 1.00 90.94 85 GLY A O 1
ATOM 637 N N . ASP A 1 86 ? 8.404 -13.714 -12.350 1.00 92.25 86 ASP A N 1
ATOM 638 C CA . ASP A 1 86 ? 9.646 -14.294 -12.855 1.00 92.25 86 ASP A CA 1
ATOM 639 C C . ASP A 1 86 ? 10.098 -15.495 -11.992 1.00 92.25 86 ASP A C 1
ATOM 641 O O . ASP A 1 86 ? 10.518 -15.302 -10.850 1.00 92.25 86 ASP A O 1
ATOM 645 N N . PRO A 1 87 ? 10.054 -16.742 -12.504 1.00 87.31 87 PRO A N 1
ATOM 646 C CA . PRO A 1 87 ? 10.438 -17.928 -11.733 1.00 87.31 87 PRO A CA 1
ATOM 647 C C . PRO A 1 87 ? 11.948 -18.033 -11.477 1.00 87.31 87 PRO A C 1
ATOM 649 O O . PRO A 1 87 ? 12.364 -18.766 -10.584 1.00 87.31 87 PRO A O 1
ATOM 652 N N . HIS A 1 88 ? 12.772 -17.330 -12.257 1.00 89.00 88 HIS A N 1
ATOM 653 C CA . HIS A 1 88 ? 14.232 -17.359 -12.148 1.00 89.00 88 HIS A CA 1
ATOM 654 C C . HIS A 1 88 ? 14.775 -15.976 -11.791 1.00 89.00 88 HIS A C 1
ATOM 656 O O . HIS A 1 88 ? 15.786 -15.533 -12.349 1.00 89.00 88 HIS A O 1
ATOM 662 N N . VAL A 1 89 ? 14.068 -15.259 -10.917 1.00 91.38 89 VAL A N 1
ATOM 663 C CA . VAL A 1 89 ? 14.487 -13.937 -10.461 1.00 91.38 89 VAL A CA 1
ATOM 664 C C . VAL A 1 89 ? 15.851 -14.024 -9.773 1.00 91.38 89 VAL A C 1
ATOM 666 O O . VAL A 1 89 ? 16.117 -14.883 -8.935 1.00 91.38 89 VAL A O 1
ATOM 669 N N . SER A 1 90 ? 16.757 -13.140 -10.174 1.00 90.75 90 SER A N 1
ATOM 670 C CA . SER A 1 90 ? 18.093 -13.020 -9.600 1.00 90.75 90 SER A CA 1
ATOM 671 C C . SER A 1 90 ? 18.510 -11.559 -9.610 1.00 90.75 90 SER A C 1
ATOM 673 O O . SER A 1 90 ? 18.028 -10.780 -10.436 1.00 90.75 90 SER A O 1
ATOM 675 N N . ARG A 1 91 ? 19.455 -11.176 -8.743 1.00 90.06 91 ARG A N 1
ATOM 676 C CA . ARG A 1 91 ? 19.981 -9.801 -8.721 1.00 90.06 91 ARG A CA 1
ATOM 677 C C . ARG A 1 91 ? 20.515 -9.362 -10.084 1.00 90.06 91 ARG A C 1
ATOM 679 O O . ARG A 1 91 ? 20.286 -8.228 -10.478 1.00 90.06 91 ARG A O 1
ATOM 686 N N . ALA A 1 92 ? 21.159 -10.263 -10.827 1.00 88.75 92 ALA A N 1
ATOM 687 C CA . ALA A 1 92 ? 21.684 -9.973 -12.160 1.00 88.75 92 ALA A CA 1
ATOM 688 C C . ALA A 1 92 ? 20.577 -9.757 -13.214 1.00 88.75 92 ALA A C 1
ATOM 690 O O . ALA A 1 92 ? 20.730 -8.955 -14.134 1.00 88.75 92 ALA A O 1
ATOM 691 N N . ARG A 1 93 ? 19.435 -10.444 -13.081 1.00 90.94 93 ARG A N 1
ATOM 692 C CA . ARG A 1 93 ? 18.278 -10.204 -13.954 1.00 90.94 93 ARG A CA 1
ATOM 693 C C . ARG A 1 93 ? 17.552 -8.922 -13.568 1.00 90.94 93 ARG A C 1
ATOM 695 O O . ARG A 1 93 ? 17.215 -8.170 -14.474 1.00 90.94 93 ARG A O 1
ATOM 702 N N . LEU A 1 94 ? 17.415 -8.629 -12.270 1.00 92.75 94 LEU A N 1
ATOM 703 C CA . LEU A 1 94 ? 16.884 -7.354 -11.776 1.00 92.75 94 LEU A CA 1
ATOM 704 C C . LEU A 1 94 ? 17.732 -6.165 -12.258 1.00 92.75 94 LEU A C 1
ATOM 706 O O . LEU A 1 94 ? 17.190 -5.213 -12.817 1.00 92.75 94 LEU A O 1
ATOM 710 N N . THR A 1 95 ? 19.067 -6.232 -12.164 1.00 92.56 95 THR A N 1
ATOM 711 C CA . THR A 1 95 ? 19.947 -5.175 -12.705 1.00 92.56 95 THR A CA 1
ATOM 712 C C . THR A 1 95 ? 19.762 -4.989 -14.207 1.00 92.56 95 THR A C 1
ATOM 714 O O . THR A 1 95 ? 19.649 -3.854 -14.669 1.00 92.56 95 THR A O 1
ATOM 717 N N . LEU A 1 96 ? 19.681 -6.078 -14.977 1.00 91.31 96 LEU A N 1
ATOM 718 C CA . LEU A 1 96 ? 19.452 -6.020 -16.421 1.00 91.31 96 LEU A CA 1
ATOM 719 C C . LEU A 1 96 ? 18.128 -5.333 -16.736 1.00 91.31 96 LEU A C 1
ATOM 721 O O . LEU A 1 96 ? 18.083 -4.439 -17.581 1.00 91.31 96 LEU A O 1
ATOM 725 N N . THR A 1 97 ? 17.057 -5.718 -16.053 1.00 93.06 97 THR A N 1
ATOM 726 C CA . THR A 1 97 ? 15.732 -5.129 -16.247 1.00 93.06 97 THR A CA 1
ATOM 727 C C . THR A 1 97 ? 15.682 -3.671 -15.794 1.00 93.06 97 THR A C 1
ATOM 729 O O . THR A 1 97 ? 15.096 -2.845 -16.491 1.00 93.06 97 THR A O 1
ATOM 732 N N . LEU A 1 98 ? 16.380 -3.300 -14.716 1.00 93.88 98 LEU A N 1
ATOM 733 C CA . LEU A 1 98 ? 16.524 -1.909 -14.288 1.00 93.88 98 LEU A CA 1
ATOM 734 C C . LEU A 1 98 ? 17.243 -1.072 -15.358 1.00 93.88 98 LEU A C 1
ATOM 736 O O . LEU A 1 98 ? 16.744 -0.012 -15.739 1.00 93.88 98 LEU A O 1
ATOM 740 N N . LEU A 1 99 ? 18.352 -1.564 -15.917 1.00 91.44 99 LEU A N 1
ATOM 741 C CA . LEU A 1 99 ? 19.054 -0.907 -17.027 1.00 91.44 99 LEU A CA 1
ATOM 742 C C . LEU A 1 99 ? 18.186 -0.828 -18.285 1.00 91.44 99 LEU A C 1
ATOM 744 O O . LEU A 1 99 ? 18.117 0.218 -18.926 1.00 91.44 99 LEU A O 1
ATOM 748 N N . ALA A 1 100 ? 17.475 -1.905 -18.623 1.00 90.44 100 ALA A N 1
ATOM 749 C CA . ALA A 1 100 ? 16.551 -1.918 -19.749 1.00 90.44 100 ALA A CA 1
ATOM 750 C C . ALA A 1 100 ? 15.446 -0.869 -19.570 1.00 90.44 100 ALA A C 1
ATOM 752 O O . ALA A 1 100 ? 15.135 -0.157 -20.524 1.00 90.44 100 ALA A O 1
ATOM 753 N N . SER A 1 101 ? 14.923 -0.700 -18.352 1.00 92.50 101 SER A N 1
ATOM 754 C CA . SER A 1 101 ? 13.916 0.316 -18.042 1.00 92.50 101 SER A CA 1
ATOM 755 C C . SER A 1 101 ? 14.412 1.744 -18.291 1.00 92.50 101 SER A C 1
ATOM 757 O O . SER A 1 101 ? 13.627 2.602 -18.677 1.00 92.50 101 SER A O 1
ATOM 759 N N . ALA A 1 102 ? 15.712 1.998 -18.112 1.00 88.94 102 ALA A N 1
ATOM 760 C CA . ALA A 1 102 ? 16.330 3.299 -18.359 1.00 88.94 102 ALA A CA 1
ATOM 761 C C . ALA A 1 102 ? 16.552 3.595 -19.857 1.00 88.94 102 ALA A C 1
ATOM 763 O O . ALA A 1 102 ? 16.822 4.735 -20.212 1.00 88.94 102 ALA A O 1
ATOM 764 N N . THR A 1 103 ? 16.392 2.600 -20.740 1.00 86.94 103 THR A N 1
ATOM 765 C CA . THR A 1 103 ? 16.414 2.769 -22.212 1.00 86.94 103 THR A CA 1
ATOM 766 C C . THR A 1 103 ? 15.030 3.016 -22.823 1.00 86.94 103 THR A C 1
ATOM 768 O O . THR A 1 103 ? 14.855 2.933 -24.041 1.00 86.94 103 THR A O 1
ATOM 771 N N . LEU A 1 104 ? 14.017 3.214 -21.981 1.00 87.12 104 LEU A N 1
ATOM 772 C CA . LEU A 1 104 ? 12.636 3.458 -22.386 1.00 87.12 104 LEU A CA 1
ATOM 773 C C . LEU A 1 104 ? 12.292 4.937 -22.171 1.00 87.12 104 LEU A C 1
ATOM 775 O O . LEU A 1 104 ? 12.921 5.574 -21.322 1.00 87.12 104 LEU A O 1
ATOM 779 N N . PRO A 1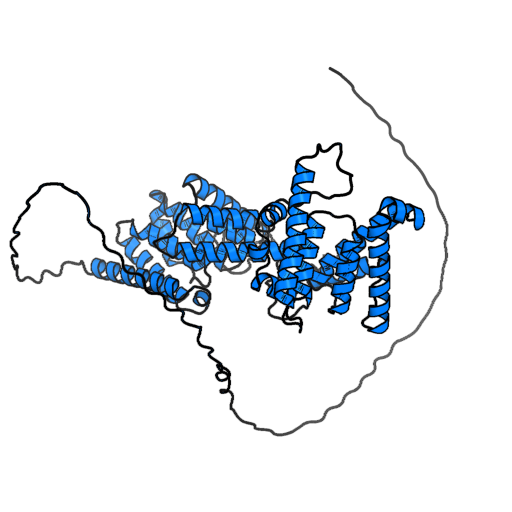 105 ? 11.282 5.473 -22.880 1.00 86.44 105 PRO A N 1
ATOM 780 C CA . PRO A 1 105 ? 10.801 6.829 -22.644 1.00 86.44 105 PRO A CA 1
ATOM 781 C C . PRO A 1 105 ? 10.443 7.045 -21.172 1.00 86.44 105 PRO A C 1
ATOM 783 O O . PRO A 1 105 ? 9.827 6.178 -20.534 1.00 86.44 105 PRO A O 1
ATOM 786 N N . ALA A 1 106 ? 10.857 8.194 -20.638 1.00 86.19 106 ALA A N 1
ATOM 787 C CA . ALA A 1 106 ? 10.567 8.574 -19.267 1.00 86.19 106 ALA A CA 1
ATOM 788 C C . ALA A 1 106 ? 9.076 8.904 -19.134 1.00 86.19 106 ALA A C 1
ATOM 790 O O . ALA A 1 106 ? 8.560 9.783 -19.814 1.00 86.19 106 ALA A O 1
ATOM 791 N N . THR A 1 107 ? 8.397 8.185 -18.247 1.00 90.50 107 THR A N 1
ATOM 792 C CA . THR A 1 107 ? 7.016 8.448 -17.827 1.00 90.50 107 THR A CA 1
ATOM 793 C C . THR A 1 107 ? 6.994 8.492 -16.297 1.00 90.50 107 THR A C 1
ATOM 795 O O . THR A 1 107 ? 7.883 7.888 -15.675 1.00 90.50 107 THR A O 1
ATOM 798 N N . PRO A 1 108 ? 6.021 9.169 -15.658 1.00 92.62 108 PRO A N 1
ATOM 799 C CA . PRO A 1 108 ? 6.016 9.306 -14.200 1.00 92.62 108 PRO A CA 1
ATOM 800 C C . PRO A 1 108 ? 5.932 7.925 -13.532 1.00 92.62 108 PRO A C 1
ATOM 802 O O . PRO A 1 108 ? 6.763 7.597 -12.684 1.00 92.62 108 PRO A O 1
ATOM 805 N N . THR A 1 109 ? 5.059 7.045 -14.037 1.00 92.75 109 THR A N 1
ATOM 806 C CA . THR A 1 109 ? 4.946 5.637 -13.620 1.00 92.75 109 THR A CA 1
ATOM 807 C C . THR A 1 109 ? 6.282 4.902 -13.695 1.00 92.75 109 THR A C 1
ATOM 809 O O . THR A 1 109 ? 6.665 4.189 -12.770 1.00 92.75 109 THR A O 1
ATOM 812 N N . ARG A 1 110 ? 7.032 5.073 -14.793 1.00 93.12 110 ARG A N 1
ATOM 813 C CA . ARG A 1 110 ? 8.303 4.368 -14.997 1.00 93.12 110 ARG A CA 1
ATOM 814 C C . ARG A 1 110 ? 9.379 4.853 -14.035 1.00 93.12 110 ARG A C 1
ATOM 816 O O . ARG A 1 110 ? 10.167 4.042 -13.556 1.00 93.12 110 ARG A O 1
ATOM 823 N N . LEU A 1 111 ? 9.417 6.150 -13.747 1.00 95.25 111 LEU A N 1
ATOM 824 C CA . LEU A 1 111 ? 10.358 6.727 -12.790 1.00 95.25 111 LEU A CA 1
ATOM 825 C C . LEU A 1 111 ? 10.036 6.291 -11.349 1.00 95.25 111 LEU A C 1
ATOM 827 O O . LEU A 1 111 ? 10.954 5.911 -10.620 1.00 95.25 111 LEU A O 1
ATOM 831 N N . MET A 1 112 ? 8.752 6.232 -10.970 1.00 96.44 112 MET A N 1
ATOM 832 C CA . MET A 1 112 ? 8.309 5.634 -9.698 1.00 96.44 112 MET A CA 1
ATOM 833 C C . MET A 1 112 ? 8.730 4.163 -9.599 1.00 96.44 112 MET A C 1
ATOM 835 O O . MET A 1 112 ? 9.321 3.739 -8.606 1.00 96.44 112 MET A O 1
ATOM 839 N N . LEU A 1 113 ? 8.496 3.389 -10.663 1.00 95.50 113 LEU A N 1
ATOM 840 C CA . LEU A 1 113 ? 8.869 1.978 -10.727 1.00 95.50 113 LEU A CA 1
ATOM 841 C C . LEU A 1 113 ? 10.383 1.779 -10.610 1.00 95.50 113 LEU A C 1
ATOM 843 O O . LEU A 1 113 ? 10.838 0.877 -9.915 1.00 95.50 113 LEU A O 1
ATOM 847 N N . GLN A 1 114 ? 11.181 2.636 -11.252 1.00 96.25 114 GLN A N 1
ATOM 848 C CA . GLN A 1 114 ? 12.639 2.625 -11.127 1.00 96.25 114 GLN A CA 1
ATOM 849 C C . GLN A 1 114 ? 13.105 2.923 -9.702 1.00 96.25 114 GLN A C 1
ATOM 851 O O . GLN A 1 114 ? 14.079 2.316 -9.251 1.00 96.25 114 GLN A O 1
ATOM 856 N N . ALA A 1 115 ? 12.433 3.832 -8.990 1.00 97.19 115 ALA A N 1
ATOM 857 C CA . ALA A 1 115 ? 12.730 4.111 -7.589 1.00 97.19 115 ALA A CA 1
ATOM 858 C C . ALA A 1 115 ? 12.502 2.863 -6.720 1.00 97.19 115 ALA A C 1
ATOM 860 O O . ALA A 1 115 ? 13.413 2.437 -6.005 1.00 97.19 115 ALA A O 1
ATOM 861 N N . LEU A 1 116 ? 11.336 2.223 -6.863 1.00 96.94 116 LEU A N 1
ATOM 862 C CA . LEU A 1 116 ? 10.998 0.977 -6.172 1.00 96.94 116 LEU A CA 1
ATOM 863 C C . LEU A 1 116 ? 11.981 -0.153 -6.515 1.00 96.94 116 LEU A C 1
ATOM 865 O O . LEU A 1 116 ? 12.555 -0.779 -5.627 1.00 96.94 116 LEU A O 1
ATOM 869 N N . HIS A 1 117 ? 12.241 -0.370 -7.803 1.00 96.12 117 HIS A N 1
ATOM 870 C CA . HIS A 1 117 ? 13.160 -1.398 -8.289 1.00 96.12 117 HIS A CA 1
ATOM 871 C C . HIS A 1 117 ? 14.577 -1.193 -7.734 1.00 96.12 117 HIS A C 1
ATOM 873 O O . HIS A 1 117 ? 15.210 -2.146 -7.289 1.00 96.12 117 HIS A O 1
ATOM 879 N N . THR A 1 118 ? 15.066 0.050 -7.681 1.00 95.88 118 THR A N 1
ATOM 880 C CA . THR A 1 118 ? 16.384 0.358 -7.103 1.00 95.88 118 THR A CA 1
ATOM 881 C C . THR A 1 118 ? 16.458 -0.029 -5.624 1.00 95.88 118 THR A C 1
ATOM 883 O O . THR A 1 118 ? 17.452 -0.619 -5.200 1.00 95.88 118 THR A O 1
ATOM 886 N N . ARG A 1 119 ? 15.400 0.246 -4.847 1.00 95.88 119 ARG A N 1
ATOM 887 C CA . ARG A 1 119 ? 15.325 -0.138 -3.427 1.00 95.88 119 ARG A CA 1
ATOM 888 C C . ARG A 1 119 ? 15.284 -1.653 -3.248 1.00 95.88 119 ARG A C 1
ATOM 890 O O . ARG A 1 119 ? 16.039 -2.166 -2.433 1.00 95.88 119 ARG A O 1
ATOM 897 N N . ILE A 1 120 ? 14.475 -2.366 -4.035 1.00 95.31 120 ILE A N 1
ATOM 898 C CA . ILE A 1 120 ? 14.381 -3.836 -3.982 1.00 95.31 120 ILE A CA 1
ATOM 899 C C . ILE A 1 120 ? 15.717 -4.486 -4.357 1.00 95.31 120 ILE A C 1
ATOM 901 O O . ILE A 1 120 ? 16.174 -5.402 -3.680 1.00 95.31 120 ILE A O 1
ATOM 905 N N . LEU A 1 121 ? 16.367 -4.007 -5.421 1.00 94.25 121 LEU A N 1
ATOM 906 C CA . LEU A 1 121 ? 17.630 -4.561 -5.911 1.00 94.25 121 LEU A CA 1
ATOM 907 C C . LEU A 1 121 ? 18.752 -4.467 -4.866 1.00 94.25 121 LEU A C 1
ATOM 909 O O . LEU A 1 121 ? 19.549 -5.398 -4.721 1.00 94.25 121 LEU A O 1
ATOM 913 N N . LEU A 1 122 ? 18.827 -3.329 -4.176 1.00 93.19 122 LEU A N 1
ATOM 914 C CA . LEU A 1 122 ? 19.858 -3.040 -3.180 1.00 93.19 122 LEU A CA 1
ATOM 915 C C . LEU A 1 122 ? 19.460 -3.477 -1.762 1.00 93.19 122 LEU A C 1
ATOM 917 O O . LEU A 1 122 ? 20.269 -3.360 -0.842 1.00 93.19 122 LEU A O 1
ATOM 921 N N . HIS A 1 123 ? 18.256 -4.020 -1.582 1.00 91.69 123 HIS A N 1
ATOM 922 C CA . HIS A 1 123 ? 17.821 -4.591 -0.316 1.00 91.69 123 HIS A CA 1
ATOM 923 C C . HIS A 1 123 ? 18.688 -5.808 0.047 1.00 91.69 123 HIS A C 1
ATOM 925 O O . HIS A 1 123 ? 18.922 -6.708 -0.771 1.00 91.69 123 HIS A O 1
ATOM 931 N N . ASN A 1 124 ? 19.201 -5.823 1.281 1.00 85.88 124 ASN A N 1
ATOM 932 C CA . ASN A 1 124 ? 20.120 -6.847 1.794 1.00 85.88 124 ASN A CA 1
ATOM 933 C C . ASN A 1 124 ? 21.343 -7.094 0.888 1.00 85.88 124 ASN A C 1
ATOM 935 O O . ASN A 1 124 ? 21.825 -8.225 0.774 1.00 85.88 124 ASN A O 1
ATOM 939 N N . ALA A 1 125 ? 21.823 -6.065 0.182 1.00 86.44 125 ALA A N 1
ATOM 940 C CA . ALA A 1 125 ? 23.062 -6.169 -0.574 1.00 86.44 125 ALA A CA 1
ATOM 941 C C . ALA A 1 125 ? 24.267 -6.208 0.389 1.00 86.44 125 ALA A C 1
ATOM 943 O O . ALA A 1 125 ? 24.262 -5.520 1.408 1.00 86.44 125 ALA A O 1
ATOM 944 N N . PRO A 1 126 ? 25.332 -6.967 0.071 1.00 80.12 126 PRO A N 1
ATOM 945 C CA . PRO A 1 126 ? 26.464 -7.190 0.979 1.00 80.12 126 PRO A CA 1
ATOM 946 C C . PRO A 1 126 ? 27.352 -5.951 1.206 1.00 80.12 126 PRO A C 1
ATOM 948 O O . PRO A 1 126 ? 28.350 -6.032 1.916 1.00 80.12 126 PRO A O 1
ATOM 951 N N . PHE A 1 127 ? 27.025 -4.805 0.599 1.00 81.31 127 PHE A N 1
ATOM 952 C CA . PHE A 1 127 ? 27.815 -3.580 0.699 1.00 81.31 127 PHE A CA 1
ATOM 953 C C . PHE A 1 127 ? 27.250 -2.653 1.788 1.00 81.31 127 PHE A C 1
ATOM 955 O O . PHE A 1 127 ? 26.051 -2.365 1.763 1.00 81.31 127 PHE A O 1
ATOM 962 N N . PRO A 1 128 ? 28.087 -2.102 2.688 1.00 74.62 128 PRO A N 1
ATOM 963 C CA . PRO A 1 128 ? 27.625 -1.319 3.840 1.00 74.62 128 PRO A CA 1
ATOM 964 C C . PRO A 1 128 ? 26.931 -0.003 3.452 1.00 74.62 128 PRO A C 1
ATOM 966 O O . PRO A 1 128 ? 26.051 0.465 4.164 1.00 74.62 128 PRO A O 1
ATOM 969 N N . LEU A 1 129 ? 27.279 0.578 2.299 1.00 81.19 129 LEU A N 1
ATOM 970 C CA . LEU A 1 129 ? 26.664 1.807 1.776 1.00 81.19 129 LEU A CA 1
ATOM 971 C C . LEU A 1 129 ? 25.452 1.544 0.869 1.00 81.19 129 LEU A C 1
ATOM 973 O O . LEU A 1 129 ? 24.896 2.474 0.289 1.00 81.19 129 LEU A O 1
ATOM 977 N N . SER A 1 130 ? 25.036 0.284 0.713 1.00 85.12 130 SER A N 1
ATOM 978 C CA . SER A 1 130 ? 23.905 -0.058 -0.149 1.00 85.12 130 SER A CA 1
ATOM 979 C C . SER A 1 130 ? 22.575 0.595 0.253 1.00 85.12 130 SER A C 1
ATOM 981 O O . SER A 1 130 ? 21.922 1.107 -0.658 1.00 85.12 130 SER A O 1
ATOM 983 N N . PRO A 1 131 ? 22.156 0.680 1.538 1.00 87.56 131 PRO A N 1
ATOM 984 C CA . PRO A 1 131 ? 20.846 1.242 1.867 1.00 87.56 131 PRO A CA 1
ATOM 985 C C . PRO A 1 131 ? 20.795 2.760 1.663 1.00 87.56 131 PRO A C 1
ATOM 987 O O . PRO A 1 131 ? 19.799 3.280 1.157 1.00 87.56 131 PRO A O 1
ATOM 990 N N . THR A 1 132 ? 21.877 3.472 1.994 1.00 90.00 132 THR A N 1
ATOM 991 C CA . THR A 1 132 ? 21.974 4.931 1.831 1.00 90.00 132 THR A CA 1
ATOM 992 C C . THR A 1 132 ? 22.033 5.317 0.358 1.00 90.00 132 THR A C 1
ATOM 994 O O . THR A 1 132 ? 21.306 6.209 -0.081 1.00 90.00 132 THR A O 1
ATOM 997 N N . LEU A 1 133 ? 22.824 4.592 -0.438 1.00 92.31 133 LEU A N 1
ATOM 998 C CA . LEU A 1 133 ? 22.881 4.767 -1.886 1.00 92.31 133 LEU A CA 1
ATOM 999 C C . LEU A 1 133 ? 21.536 4.427 -2.541 1.00 92.31 133 LEU A C 1
ATOM 1001 O O . LEU A 1 133 ? 21.069 5.176 -3.400 1.00 92.31 133 LEU A O 1
ATOM 1005 N N . ALA A 1 134 ? 20.878 3.347 -2.110 1.00 92.88 134 ALA A N 1
ATOM 1006 C CA . ALA A 1 134 ? 19.557 2.968 -2.604 1.00 92.88 134 ALA A CA 1
ATOM 1007 C C . ALA A 1 134 ? 18.510 4.043 -2.315 1.00 92.88 134 ALA A C 1
ATOM 1009 O O . ALA A 1 134 ? 17.753 4.407 -3.213 1.00 92.88 134 ALA A O 1
ATOM 1010 N N . ALA A 1 135 ? 18.482 4.566 -1.085 1.00 94.00 135 ALA A N 1
ATOM 1011 C CA . ALA A 1 135 ? 17.591 5.654 -0.696 1.00 94.00 135 ALA A CA 1
ATOM 1012 C C . ALA A 1 135 ? 17.840 6.902 -1.550 1.00 94.00 135 ALA A C 1
ATOM 1014 O O . ALA A 1 135 ? 16.902 7.459 -2.114 1.00 94.00 135 ALA A O 1
ATOM 1015 N N . HIS A 1 136 ? 19.103 7.297 -1.728 1.00 95.44 136 HIS A N 1
ATOM 1016 C CA . HIS A 1 136 ? 19.452 8.478 -2.513 1.00 95.44 136 HIS A CA 1
ATOM 1017 C C . HIS A 1 136 ? 19.045 8.347 -3.989 1.00 95.44 136 HIS A C 1
ATOM 1019 O O . HIS A 1 136 ? 18.402 9.242 -4.544 1.00 95.44 136 HIS A O 1
ATOM 1025 N N . LEU A 1 137 ? 19.372 7.219 -4.631 1.00 95.38 137 LEU A N 1
ATOM 1026 C CA . LEU A 1 137 ? 19.001 6.970 -6.025 1.00 95.38 137 LEU A CA 1
ATOM 1027 C C . LEU A 1 137 ? 17.484 6.885 -6.206 1.00 95.38 137 LEU A C 1
ATOM 1029 O O . LEU A 1 137 ? 16.952 7.454 -7.160 1.00 95.38 137 LEU A O 1
ATOM 1033 N N . ALA A 1 138 ? 16.787 6.209 -5.295 1.00 96.25 138 ALA A N 1
ATOM 1034 C CA . ALA A 1 138 ? 15.339 6.091 -5.349 1.00 96.25 138 ALA A CA 1
ATOM 1035 C C . ALA A 1 138 ? 14.655 7.445 -5.149 1.00 96.25 138 ALA A C 1
ATOM 1037 O O . ALA A 1 138 ? 13.783 7.797 -5.937 1.00 96.25 138 ALA A O 1
ATOM 1038 N N . ARG A 1 139 ? 15.118 8.254 -4.188 1.00 96.69 139 ARG A N 1
ATOM 1039 C CA . ARG A 1 139 ? 14.624 9.618 -3.964 1.00 96.69 139 ARG A CA 1
ATOM 1040 C C . ARG A 1 139 ? 14.804 10.488 -5.201 1.00 96.69 139 ARG A C 1
ATOM 1042 O O . ARG A 1 139 ? 13.865 11.169 -5.594 1.00 96.69 139 ARG A O 1
ATOM 1049 N N . LYS A 1 140 ? 15.965 10.409 -5.861 1.00 96.81 140 LYS A N 1
ATOM 1050 C CA . LYS A 1 140 ? 16.232 11.131 -7.115 1.00 96.81 140 LYS A CA 1
ATOM 1051 C C . LYS A 1 140 ? 15.281 10.716 -8.245 1.00 96.81 140 LYS A C 1
ATOM 1053 O O . LYS A 1 140 ? 14.858 11.556 -9.032 1.00 96.81 140 LYS A O 1
ATOM 1058 N N . ARG A 1 141 ? 14.954 9.424 -8.356 1.00 96.75 141 ARG A N 1
ATOM 1059 C CA . ARG A 1 141 ? 14.008 8.921 -9.370 1.00 96.75 141 ARG A CA 1
ATOM 1060 C C . ARG A 1 141 ? 12.566 9.309 -9.043 1.00 96.75 141 ARG A C 1
ATOM 1062 O O . ARG A 1 141 ? 11.840 9.718 -9.941 1.00 96.75 141 ARG A O 1
ATOM 1069 N N . TRP A 1 142 ? 12.177 9.237 -7.773 1.00 97.38 142 TRP A N 1
ATOM 1070 C CA . TRP A 1 142 ? 10.849 9.631 -7.302 1.00 97.38 142 TRP A CA 1
ATOM 1071 C C . TRP A 1 142 ? 10.602 11.134 -7.473 1.00 97.38 142 TRP A C 1
ATOM 1073 O O . TRP A 1 142 ? 9.563 11.535 -7.988 1.00 97.38 142 TRP A O 1
ATOM 1083 N N . SER A 1 143 ? 11.580 11.978 -7.128 1.00 96.69 143 SER A N 1
ATOM 1084 C CA . SER A 1 143 ? 11.473 13.426 -7.333 1.00 96.69 143 SER A CA 1
ATOM 1085 C C . SER A 1 143 ? 11.413 13.794 -8.815 1.00 96.69 143 SER A C 1
ATOM 1087 O O . SER A 1 143 ? 10.614 14.648 -9.188 1.00 96.69 143 SER A O 1
ATOM 1089 N N . ALA A 1 144 ? 12.174 13.102 -9.671 1.00 95.50 144 ALA A N 1
ATOM 1090 C CA . ALA A 1 144 ? 12.077 13.262 -11.120 1.00 95.50 144 ALA A CA 1
ATOM 1091 C C . ALA A 1 144 ? 10.693 12.856 -11.663 1.00 95.50 144 ALA A C 1
ATOM 1093 O O . ALA A 1 144 ? 10.181 13.498 -12.579 1.00 95.50 144 ALA A O 1
ATOM 1094 N N . ALA A 1 145 ? 10.067 11.818 -11.094 1.00 95.31 145 ALA A N 1
ATOM 1095 C CA . ALA A 1 145 ? 8.697 11.433 -11.437 1.00 95.31 145 ALA A CA 1
ATOM 1096 C C . ALA A 1 145 ? 7.706 12.552 -11.093 1.00 95.31 145 ALA A C 1
ATOM 1098 O O . ALA A 1 145 ? 6.874 12.914 -11.922 1.00 95.31 145 ALA A O 1
ATOM 1099 N N . ARG A 1 146 ? 7.848 13.140 -9.900 1.00 94.62 146 ARG A N 1
ATOM 1100 C CA . ARG A 1 146 ? 7.006 14.244 -9.427 1.00 94.62 146 ARG A CA 1
ATOM 1101 C C . ARG A 1 146 ? 7.165 15.496 -10.291 1.00 94.62 146 ARG A C 1
ATOM 1103 O O . ARG A 1 146 ? 6.162 16.078 -10.687 1.00 94.62 146 ARG A O 1
ATOM 1110 N N . SER A 1 147 ? 8.396 15.880 -10.639 1.00 94.12 147 SER A N 1
ATOM 1111 C CA . SER A 1 147 ? 8.631 17.032 -11.520 1.00 94.12 147 SER A CA 1
ATOM 1112 C C . SER A 1 147 ? 8.078 16.803 -12.925 1.00 94.12 147 SER A C 1
ATOM 1114 O O . SER A 1 147 ? 7.519 17.716 -13.521 1.00 94.12 147 SER A O 1
ATOM 1116 N N . LEU A 1 148 ? 8.200 15.581 -13.457 1.00 92.00 148 LEU A N 1
ATOM 1117 C CA . LEU A 1 148 ? 7.661 15.239 -14.774 1.00 92.00 148 LEU A CA 1
ATOM 1118 C C . LEU A 1 148 ? 6.128 15.299 -14.772 1.00 92.00 148 LEU A C 1
ATOM 1120 O O . LEU A 1 148 ? 5.549 15.852 -15.706 1.00 92.00 148 LEU A O 1
ATOM 1124 N N . GLN A 1 149 ? 5.477 14.803 -13.715 1.00 91.62 149 GLN A N 1
ATOM 1125 C CA . GLN A 1 149 ? 4.026 14.911 -13.561 1.00 91.62 149 GLN A CA 1
ATOM 1126 C C . GLN A 1 149 ? 3.573 16.379 -13.529 1.00 91.62 149 GLN A C 1
ATOM 1128 O O . GLN A 1 149 ? 2.696 16.751 -14.294 1.00 91.62 149 GLN A O 1
ATOM 1133 N N . GLN A 1 150 ? 4.239 17.232 -12.744 1.00 90.75 150 GLN A N 1
ATOM 1134 C CA . GLN A 1 150 ? 3.924 18.667 -12.672 1.00 90.75 150 GLN A CA 1
ATOM 1135 C C . GLN A 1 150 ? 4.064 19.382 -14.022 1.00 90.75 150 GLN A C 1
ATOM 1137 O O . GLN A 1 150 ? 3.236 20.219 -14.366 1.00 90.75 150 GLN A O 1
ATOM 1142 N N . ILE A 1 151 ? 5.097 19.046 -14.802 1.00 89.06 151 ILE A N 1
ATOM 1143 C CA . ILE A 1 151 ? 5.277 19.586 -16.158 1.00 89.06 151 ILE A CA 1
ATOM 1144 C C . ILE A 1 151 ? 4.147 19.110 -17.078 1.00 89.06 151 ILE A C 1
ATOM 1146 O O . ILE A 1 151 ? 3.629 19.895 -17.866 1.00 89.06 151 ILE A O 1
ATOM 1150 N N . THR A 1 152 ? 3.756 17.839 -16.963 1.00 85.62 152 THR A N 1
ATOM 1151 C CA . THR A 1 152 ? 2.672 17.249 -17.764 1.00 85.62 152 THR A CA 1
ATOM 1152 C C . THR A 1 152 ? 1.332 17.913 -17.454 1.00 85.62 152 THR A C 1
ATOM 1154 O O . THR A 1 152 ? 0.591 18.222 -18.379 1.00 85.62 152 THR A O 1
ATOM 1157 N N . ASP A 1 153 ? 1.058 18.195 -16.179 1.00 85.50 153 ASP A N 1
ATOM 1158 C CA . ASP A 1 153 ? -0.170 18.864 -15.736 1.00 85.50 153 ASP A CA 1
ATOM 1159 C C . ASP A 1 153 ? -0.213 20.348 -16.150 1.00 85.50 153 ASP A C 1
ATOM 1161 O O . ASP A 1 153 ? -1.290 20.906 -16.354 1.00 85.50 153 ASP A O 1
ATOM 1165 N N . ALA A 1 154 ? 0.949 20.996 -16.291 1.00 85.06 154 ALA A N 1
ATOM 1166 C CA . ALA A 1 154 ? 1.057 22.394 -16.713 1.00 85.06 154 ALA A CA 1
ATOM 1167 C C . ALA A 1 154 ? 0.948 22.596 -18.237 1.00 85.06 154 ALA A C 1
ATOM 1169 O O . ALA A 1 154 ? 0.695 23.714 -18.692 1.00 85.06 154 ALA A O 1
ATOM 1170 N N . LEU A 1 155 ? 1.163 21.548 -19.038 1.00 79.81 155 LEU A N 1
ATOM 1171 C CA . LEU A 1 155 ? 1.121 21.622 -20.499 1.00 79.81 155 LEU A CA 1
ATOM 1172 C C . LEU A 1 155 ? -0.318 21.459 -21.029 1.00 79.81 155 LEU A C 1
ATOM 1174 O O . LEU A 1 155 ? -1.043 20.568 -20.587 1.00 79.81 155 LEU A O 1
ATOM 1178 N N . PRO A 1 156 ? -0.747 22.258 -22.027 1.00 67.81 156 PRO A N 1
ATOM 1179 C CA . PRO A 1 156 ? -2.034 22.059 -22.687 1.00 67.81 156 PRO A CA 1
ATOM 1180 C C . PRO A 1 156 ? -2.088 20.688 -23.371 1.00 67.81 156 PRO A C 1
ATOM 1182 O O . PRO A 1 156 ? -1.152 20.317 -24.087 1.00 67.81 156 PRO A O 1
ATOM 1185 N N . ALA A 1 157 ? -3.216 19.984 -23.229 1.00 61.00 157 ALA A N 1
ATOM 1186 C CA . ALA A 1 157 ? -3.464 18.638 -23.767 1.00 61.00 157 ALA A CA 1
ATOM 1187 C C . ALA A 1 157 ? -3.228 18.477 -25.287 1.00 61.00 157 ALA A C 1
ATOM 1189 O O . ALA A 1 157 ? -3.169 17.358 -25.786 1.00 61.00 157 ALA A O 1
ATOM 1190 N N . SER A 1 158 ? -3.086 19.577 -26.034 1.00 53.09 158 SER A N 1
ATOM 1191 C CA . SER A 1 158 ? -2.779 19.593 -27.469 1.00 53.09 158 SER A CA 1
ATOM 1192 C C . SER A 1 158 ? -1.288 19.435 -27.805 1.00 53.09 158 SER A C 1
ATOM 1194 O O . SER A 1 158 ? -0.949 19.355 -28.982 1.00 53.09 158 SER A O 1
ATOM 1196 N N . SER A 1 159 ? -0.398 19.451 -26.805 1.00 52.03 159 SER A N 1
ATOM 1197 C CA . SER A 1 159 ? 1.069 19.430 -26.977 1.00 52.03 159 SER A CA 1
ATOM 1198 C C . SER A 1 159 ? 1.753 18.187 -26.402 1.00 52.03 159 SER A C 1
ATOM 1200 O O . SER A 1 159 ? 2.939 17.966 -26.641 1.00 52.03 159 SER A O 1
ATOM 1202 N N . THR A 1 160 ? 1.020 17.363 -25.655 1.00 51.38 160 THR A N 1
ATOM 1203 C CA . THR A 1 160 ? 1.532 16.133 -25.059 1.00 51.38 160 THR A CA 1
ATOM 1204 C C . THR A 1 160 ? 1.530 15.007 -26.085 1.00 51.38 160 THR A C 1
ATOM 1206 O O . THR A 1 160 ? 0.487 14.598 -26.594 1.00 51.38 160 THR A O 1
ATOM 1209 N N . ASP A 1 161 ? 2.724 14.491 -26.381 1.00 49.69 161 ASP A N 1
ATOM 1210 C CA . ASP A 1 161 ? 2.905 13.284 -27.181 1.00 49.69 161 ASP A CA 1
ATOM 1211 C C . ASP A 1 161 ? 1.987 12.160 -26.674 1.00 49.69 161 ASP A C 1
ATOM 1213 O O . ASP A 1 161 ? 1.998 11.790 -25.498 1.00 49.69 161 ASP A O 1
ATOM 1217 N N . VAL A 1 162 ? 1.235 11.581 -27.610 1.00 46.09 162 VAL A N 1
ATOM 1218 C CA . VAL A 1 162 ? 0.161 10.570 -27.492 1.00 46.09 162 VAL A CA 1
ATOM 1219 C C . VAL A 1 162 ? 0.579 9.263 -26.771 1.00 46.09 162 VAL A C 1
ATOM 1221 O O . VAL A 1 162 ? -0.192 8.312 -26.671 1.00 46.09 162 VAL A O 1
ATOM 1224 N N . SER A 1 163 ? 1.803 9.169 -26.245 1.00 49.75 163 SER A N 1
ATOM 1225 C CA . SER A 1 163 ? 2.383 7.927 -25.724 1.00 49.75 163 SER A CA 1
ATOM 1226 C C . SER A 1 163 ? 2.412 7.792 -24.193 1.00 49.75 163 SER A C 1
ATOM 1228 O O . SER A 1 163 ? 2.798 6.719 -23.717 1.00 49.75 163 SER A O 1
ATOM 1230 N N . ALA A 1 164 ? 2.042 8.815 -23.415 1.00 59.34 164 ALA A N 1
ATOM 1231 C CA . ALA A 1 164 ? 1.997 8.721 -21.953 1.00 59.34 164 ALA A CA 1
ATOM 1232 C C . ALA A 1 164 ? 0.560 8.471 -21.467 1.00 59.34 164 ALA A C 1
ATOM 1234 O O . ALA A 1 164 ? -0.269 9.374 -21.453 1.00 59.34 164 ALA A O 1
ATOM 1235 N N . GLU A 1 165 ? 0.264 7.230 -21.075 1.00 67.25 165 GLU A N 1
ATOM 1236 C CA . GLU A 1 165 ? -0.984 6.897 -20.380 1.00 67.25 165 GLU A CA 1
ATOM 1237 C C . GLU A 1 165 ? -1.068 7.710 -19.072 1.00 67.25 165 GLU A C 1
ATOM 1239 O O . GLU A 1 165 ? -0.086 7.723 -18.317 1.00 67.25 165 GLU A O 1
ATOM 1244 N N . PRO A 1 166 ? -2.186 8.417 -18.808 1.00 79.00 166 PRO A N 1
ATOM 1245 C CA . PRO A 1 166 ? -2.322 9.239 -17.614 1.00 79.00 166 PRO A CA 1
ATOM 1246 C C . PRO A 1 166 ? -2.222 8.377 -16.355 1.00 79.00 166 PRO A C 1
ATOM 1248 O O . PRO A 1 166 ? -2.712 7.246 -16.308 1.00 79.00 166 PRO A O 1
ATOM 1251 N N . LEU A 1 167 ? -1.571 8.916 -15.325 1.00 88.19 167 LEU A N 1
ATOM 1252 C CA . LEU A 1 167 ? -1.369 8.192 -14.079 1.00 88.19 167 LEU A CA 1
ATOM 1253 C C . LEU A 1 167 ? -2.718 8.028 -13.344 1.00 88.19 167 LEU A C 1
ATOM 1255 O O . LEU A 1 167 ? -3.444 9.012 -13.193 1.00 88.19 167 LEU A O 1
ATOM 1259 N N . PRO A 1 168 ? -3.067 6.818 -12.865 1.00 92.62 168 PRO A N 1
ATOM 1260 C CA . PRO A 1 168 ? -4.265 6.608 -12.059 1.00 92.62 168 PRO A CA 1
ATOM 1261 C C . PRO A 1 168 ? -4.317 7.520 -10.819 1.00 92.62 168 PRO A C 1
ATOM 1263 O O . PRO A 1 168 ? -3.268 7.812 -10.233 1.00 92.62 168 PRO A O 1
ATOM 1266 N N . PRO A 1 169 ? -5.518 7.919 -10.359 1.00 93.75 169 PRO A N 1
ATOM 1267 C CA . PRO A 1 169 ? -5.677 8.910 -9.291 1.00 93.75 169 PRO A CA 1
ATOM 1268 C C . PRO A 1 169 ? -5.023 8.490 -7.970 1.00 93.75 169 PRO A C 1
ATOM 1270 O O . PRO A 1 169 ? -4.414 9.317 -7.294 1.00 93.75 169 PRO A O 1
ATOM 1273 N N . HIS A 1 170 ? -5.066 7.202 -7.620 1.00 95.25 170 HIS A N 1
ATOM 1274 C CA . HIS A 1 170 ? -4.446 6.707 -6.389 1.00 95.25 170 HIS A CA 1
ATOM 1275 C C . HIS A 1 170 ? -2.916 6.732 -6.437 1.00 95.25 170 HIS A C 1
ATOM 1277 O O . HIS A 1 170 ? -2.258 7.000 -5.432 1.00 95.25 170 HIS A O 1
ATOM 1283 N N . LEU A 1 171 ? -2.330 6.530 -7.621 1.00 95.94 171 LEU A N 1
ATOM 1284 C CA . LEU A 1 171 ? -0.888 6.657 -7.826 1.00 95.94 171 LEU A CA 1
ATOM 1285 C C . LEU A 1 171 ? -0.440 8.122 -7.876 1.00 95.94 171 LEU A C 1
ATOM 1287 O O . LEU A 1 171 ? 0.678 8.416 -7.457 1.00 95.94 171 LEU A O 1
ATOM 1291 N N . LEU A 1 172 ? -1.300 9.044 -8.324 1.00 95.81 172 LEU A N 1
ATOM 1292 C CA . LEU A 1 172 ? -1.056 10.486 -8.200 1.00 95.81 172 LEU A CA 1
ATOM 1293 C C . LEU A 1 172 ? -1.013 10.910 -6.730 1.00 95.81 172 LEU A C 1
ATOM 1295 O O . LEU A 1 172 ? -0.064 11.573 -6.311 1.00 95.81 172 LEU A O 1
ATOM 1299 N N . ALA A 1 173 ? -1.989 10.464 -5.933 1.00 96.50 173 ALA A N 1
ATOM 1300 C CA . ALA A 1 173 ? -2.007 10.709 -4.493 1.00 96.50 173 ALA A CA 1
ATOM 1301 C C . ALA A 1 173 ? -0.765 10.127 -3.799 1.00 96.50 173 ALA A C 1
ATOM 1303 O O . ALA A 1 173 ? -0.204 10.756 -2.903 1.00 96.50 173 ALA A O 1
ATOM 1304 N N . LEU A 1 174 ? -0.297 8.956 -4.241 1.00 97.19 174 LEU A N 1
ATOM 1305 C CA . LEU A 1 174 ? 0.923 8.329 -3.736 1.00 97.19 174 LEU A CA 1
ATOM 1306 C C . LEU A 1 174 ? 2.186 9.108 -4.138 1.00 97.19 174 LEU A C 1
ATOM 1308 O O . LEU A 1 174 ? 3.074 9.300 -3.314 1.00 97.19 174 LEU A O 1
ATOM 1312 N N . LEU A 1 175 ? 2.278 9.585 -5.383 1.00 96.94 175 LEU A N 1
ATOM 1313 C CA . LEU A 1 175 ? 3.418 10.365 -5.884 1.00 96.94 175 LEU A CA 1
ATOM 1314 C C . LEU A 1 175 ? 3.560 11.725 -5.176 1.00 96.94 175 LEU A C 1
ATOM 1316 O O . LEU A 1 175 ? 4.675 12.252 -5.038 1.00 96.94 175 LEU A O 1
ATOM 1320 N N . ALA A 1 176 ? 2.442 12.283 -4.706 1.00 95.75 176 ALA A N 1
ATOM 1321 C CA . ALA A 1 176 ? 2.430 13.485 -3.880 1.00 95.75 176 ALA A CA 1
ATOM 1322 C C . ALA A 1 176 ? 3.143 13.273 -2.531 1.00 95.75 176 ALA A C 1
ATOM 1324 O O . ALA A 1 176 ? 3.760 14.207 -2.024 1.00 95.75 176 ALA A O 1
ATOM 1325 N N . GLN A 1 177 ? 3.140 12.047 -1.995 1.00 96.81 177 GLN A N 1
ATOM 1326 C CA . GLN A 1 177 ? 3.822 11.699 -0.746 1.00 96.81 177 GLN A CA 1
ATOM 1327 C C . GLN A 1 177 ? 5.337 11.606 -0.923 1.00 96.81 177 GLN A C 1
ATOM 1329 O O . GLN A 1 177 ? 5.848 11.284 -2.004 1.00 96.81 177 GLN A O 1
ATOM 1334 N N . ASP A 1 178 ? 6.070 11.876 0.156 1.00 95.00 178 ASP A N 1
ATOM 1335 C CA . ASP A 1 178 ? 7.528 11.846 0.162 1.00 95.00 178 ASP A CA 1
ATOM 1336 C C . ASP A 1 178 ? 8.105 10.451 -0.055 1.00 95.00 178 ASP A C 1
ATOM 1338 O O . ASP A 1 178 ? 7.612 9.449 0.458 1.00 95.00 178 ASP A O 1
ATOM 1342 N N . ALA A 1 179 ? 9.210 10.400 -0.804 1.00 95.44 179 ALA A N 1
ATOM 1343 C CA . ALA A 1 179 ? 9.836 9.143 -1.199 1.00 95.44 179 ALA A CA 1
ATOM 1344 C C . ALA A 1 179 ? 10.233 8.285 0.011 1.00 95.44 179 ALA A C 1
ATOM 1346 O O . ALA A 1 179 ? 10.079 7.072 -0.040 1.00 95.44 179 ALA A O 1
ATOM 1347 N N . ASP A 1 180 ? 10.721 8.898 1.093 1.00 94.44 180 ASP A N 1
ATOM 1348 C CA . ASP A 1 180 ? 11.145 8.169 2.295 1.00 94.44 180 ASP A CA 1
ATOM 1349 C C . ASP A 1 180 ? 9.951 7.684 3.133 1.00 94.44 180 ASP A C 1
ATOM 1351 O O . ASP A 1 180 ? 10.033 6.628 3.756 1.00 94.44 180 ASP A O 1
ATOM 1355 N N . ALA A 1 181 ? 8.833 8.420 3.106 1.00 94.62 181 ALA A N 1
ATOM 1356 C CA . ALA A 1 181 ? 7.590 8.024 3.764 1.00 94.62 181 ALA A CA 1
ATOM 1357 C C . ALA A 1 181 ? 6.905 6.858 3.034 1.00 94.62 181 ALA A C 1
ATOM 1359 O O . ALA A 1 181 ? 6.263 6.024 3.663 1.00 94.62 181 ALA A O 1
ATOM 1360 N N . VAL A 1 182 ? 7.059 6.784 1.709 1.00 96.81 182 VAL A N 1
ATOM 1361 C CA . VAL A 1 182 ? 6.486 5.716 0.881 1.00 96.81 182 VAL A CA 1
ATOM 1362 C C . VAL A 1 182 ? 7.400 4.487 0.808 1.00 96.81 182 VAL A C 1
ATOM 1364 O O . VAL A 1 182 ? 6.941 3.355 0.942 1.00 96.81 182 VAL A O 1
ATOM 1367 N N . LEU A 1 183 ? 8.706 4.682 0.602 1.00 96.12 183 LEU A N 1
ATOM 1368 C CA . LEU A 1 183 ? 9.698 3.614 0.412 1.00 96.12 183 LEU A CA 1
ATOM 1369 C C . LEU A 1 183 ? 10.343 3.182 1.739 1.00 96.12 183 LEU A C 1
ATOM 1371 O O . LEU A 1 183 ? 11.567 2.999 1.809 1.00 96.12 183 LEU A O 1
ATOM 1375 N N . THR A 1 184 ? 9.519 3.002 2.775 1.00 95.19 184 THR A N 1
ATOM 1376 C CA . THR A 1 184 ? 9.947 2.530 4.100 1.00 95.19 184 THR A CA 1
ATOM 1377 C C . THR A 1 184 ? 10.566 1.140 4.024 1.00 95.19 184 THR A C 1
ATOM 1379 O O . THR A 1 184 ? 10.281 0.358 3.116 1.00 95.19 184 THR A O 1
ATOM 1382 N N . ASP A 1 185 ? 11.405 0.785 4.994 1.00 93.56 185 ASP A N 1
ATOM 1383 C CA . ASP A 1 185 ? 12.061 -0.527 4.989 1.00 93.56 185 ASP A CA 1
ATOM 1384 C C . ASP A 1 185 ? 11.055 -1.687 5.081 1.00 93.56 185 ASP A C 1
ATOM 1386 O O . ASP A 1 185 ? 11.285 -2.738 4.483 1.00 93.56 185 ASP A O 1
ATOM 1390 N N . HIS A 1 186 ? 9.904 -1.477 5.734 1.00 92.69 186 HIS A N 1
ATOM 1391 C CA . HIS A 1 186 ? 8.785 -2.424 5.726 1.00 92.69 186 HIS A CA 1
ATOM 1392 C C . HIS A 1 186 ? 8.160 -2.576 4.330 1.00 92.69 186 HIS A C 1
ATOM 1394 O O . HIS A 1 186 ? 7.964 -3.694 3.855 1.00 92.69 186 HIS A O 1
ATOM 1400 N N . ALA A 1 187 ? 7.902 -1.470 3.625 1.00 94.25 187 ALA A N 1
ATOM 1401 C CA . ALA A 1 187 ? 7.372 -1.531 2.264 1.00 94.25 187 ALA A CA 1
ATOM 1402 C C . ALA A 1 187 ? 8.347 -2.222 1.299 1.00 94.25 187 ALA A C 1
ATOM 1404 O O . ALA A 1 187 ? 7.939 -3.033 0.466 1.00 94.25 187 ALA A O 1
ATOM 1405 N N . ILE A 1 188 ? 9.648 -1.949 1.437 1.00 95.44 188 ILE A N 1
ATOM 1406 C CA . ILE A 1 188 ? 10.681 -2.578 0.611 1.00 95.44 188 ILE A CA 1
ATOM 1407 C C . ILE A 1 188 ? 10.850 -4.060 0.944 1.00 95.44 188 ILE A C 1
ATOM 1409 O O . ILE A 1 188 ? 11.014 -4.852 0.018 1.00 95.44 188 ILE A O 1
ATOM 1413 N N . SER A 1 189 ? 10.786 -4.461 2.215 1.00 93.44 189 SER A N 1
ATOM 1414 C CA . SER A 1 189 ? 10.883 -5.876 2.590 1.00 93.44 189 SER A CA 1
ATOM 1415 C C . SER A 1 189 ? 9.681 -6.678 2.083 1.00 93.44 189 SER A C 1
ATOM 1417 O O . SER A 1 189 ? 9.874 -7.750 1.510 1.00 93.44 189 SER A O 1
ATOM 1419 N N . ALA A 1 190 ? 8.465 -6.129 2.168 1.00 92.31 190 ALA A N 1
ATOM 1420 C CA . ALA A 1 190 ? 7.262 -6.731 1.596 1.00 92.31 190 ALA A CA 1
ATOM 1421 C C . ALA A 1 190 ? 7.329 -6.818 0.060 1.00 92.31 190 ALA A C 1
ATOM 1423 O O . ALA A 1 190 ? 7.030 -7.862 -0.523 1.00 92.31 190 ALA A O 1
ATOM 1424 N N . ALA A 1 191 ? 7.787 -5.758 -0.614 1.00 93.75 191 ALA A N 1
ATOM 1425 C CA . ALA A 1 191 ? 7.974 -5.763 -2.065 1.00 93.75 191 ALA A CA 1
ATOM 1426 C C . ALA A 1 191 ? 9.088 -6.731 -2.510 1.00 93.75 191 ALA A C 1
ATOM 1428 O O . ALA A 1 191 ? 8.969 -7.389 -3.545 1.00 93.75 191 ALA A O 1
ATOM 1429 N N . HIS A 1 192 ? 10.155 -6.867 -1.720 1.00 93.81 192 HIS A N 1
ATOM 1430 C CA . HIS A 1 192 ? 11.201 -7.863 -1.936 1.00 93.81 192 HIS A CA 1
ATOM 1431 C C . HIS A 1 192 ? 10.647 -9.283 -1.758 1.00 93.81 192 HIS A C 1
ATOM 1433 O O . HIS A 1 192 ? 10.881 -10.137 -2.613 1.00 93.81 192 HIS A O 1
ATOM 1439 N N . ALA A 1 193 ? 9.865 -9.530 -0.704 1.00 92.44 193 ALA A N 1
ATOM 1440 C CA . ALA A 1 193 ? 9.209 -10.812 -0.466 1.00 92.44 193 ALA A CA 1
ATOM 1441 C C . ALA A 1 193 ? 8.286 -11.214 -1.625 1.00 92.44 193 ALA A C 1
ATOM 1443 O O . ALA A 1 193 ? 8.362 -12.336 -2.125 1.00 92.44 193 ALA A O 1
ATOM 1444 N N . LEU A 1 194 ? 7.498 -10.263 -2.125 1.00 91.62 194 LEU A N 1
ATOM 1445 C CA . LEU A 1 194 ? 6.656 -10.405 -3.310 1.00 91.62 194 LEU A CA 1
ATOM 1446 C C . LEU A 1 194 ? 7.480 -10.693 -4.582 1.00 91.62 194 LEU A C 1
ATOM 1448 O O . LEU A 1 194 ? 7.150 -11.608 -5.332 1.00 91.62 194 LEU A O 1
ATOM 1452 N N . THR A 1 195 ? 8.574 -9.959 -4.810 1.00 93.25 195 THR A N 1
ATOM 1453 C CA . THR A 1 195 ? 9.448 -10.126 -5.989 1.00 93.25 195 THR A CA 1
ATOM 1454 C C . THR A 1 195 ? 10.095 -11.513 -6.026 1.00 93.25 195 THR A C 1
ATOM 1456 O O . THR A 1 195 ? 10.140 -12.153 -7.076 1.00 93.25 195 THR A O 1
ATOM 1459 N N . TYR A 1 196 ? 10.590 -11.992 -4.882 1.00 92.25 196 TYR A N 1
ATOM 1460 C CA . TYR A 1 196 ? 11.276 -13.283 -4.765 1.00 92.25 196 TYR A CA 1
ATOM 1461 C C . TYR A 1 196 ? 10.346 -14.451 -4.409 1.00 92.25 196 TYR A C 1
ATOM 1463 O O . TYR A 1 196 ? 10.811 -15.585 -4.305 1.00 92.25 196 TYR A O 1
ATOM 1471 N N . ASN A 1 197 ? 9.042 -14.203 -4.254 1.00 90.19 197 ASN A N 1
ATOM 1472 C CA . ASN A 1 197 ? 8.063 -15.165 -3.748 1.00 90.19 197 ASN A CA 1
ATOM 1473 C C . ASN A 1 197 ? 8.488 -15.819 -2.408 1.00 90.19 197 ASN A C 1
ATOM 1475 O O . ASN A 1 197 ? 8.264 -17.014 -2.201 1.00 90.19 197 ASN A O 1
ATOM 1479 N N . THR A 1 198 ? 9.126 -15.063 -1.506 1.00 88.50 198 THR A N 1
ATOM 1480 C CA . THR A 1 198 ? 9.576 -15.561 -0.193 1.00 88.50 198 THR A CA 1
ATOM 1481 C C . THR A 1 198 ? 8.546 -15.252 0.895 1.00 88.50 198 THR A C 1
ATOM 1483 O O . THR A 1 198 ? 8.125 -14.101 0.990 1.00 88.50 198 THR A O 1
ATOM 1486 N N . PRO A 1 199 ? 8.154 -16.221 1.742 1.00 84.38 199 PRO A N 1
ATOM 1487 C CA . PRO A 1 199 ? 7.216 -15.971 2.832 1.00 84.38 199 PRO A CA 1
ATOM 1488 C C . PRO A 1 199 ? 7.835 -15.080 3.931 1.00 84.38 199 PRO A C 1
ATOM 1490 O O . PRO A 1 199 ? 9.047 -15.157 4.151 1.00 84.38 199 PRO A O 1
ATOM 1493 N N . PRO A 1 200 ? 7.027 -14.286 4.659 1.00 82.81 200 PRO A N 1
ATOM 1494 C CA . PRO A 1 200 ? 5.582 -14.117 4.497 1.00 82.81 200 PRO A CA 1
ATOM 1495 C C . PRO A 1 200 ? 5.246 -13.276 3.258 1.00 82.81 200 PRO A C 1
ATOM 1497 O O . PRO A 1 200 ? 5.812 -12.207 3.040 1.00 82.81 200 PRO A O 1
ATOM 1500 N N . LEU A 1 201 ? 4.319 -13.773 2.437 1.00 79.75 201 LEU A N 1
ATOM 1501 C CA . LEU A 1 201 ? 3.808 -13.014 1.300 1.00 79.75 201 LEU A CA 1
ATOM 1502 C C . LEU A 1 201 ? 2.695 -12.078 1.782 1.00 79.75 201 LEU A C 1
ATOM 1504 O O . LEU A 1 201 ? 1.888 -12.501 2.614 1.00 79.75 201 LEU A O 1
ATOM 1508 N N . PRO A 1 202 ? 2.621 -10.838 1.265 1.00 75.75 202 PRO A N 1
ATOM 1509 C CA . PRO A 1 202 ? 1.472 -9.983 1.527 1.00 75.75 202 PRO A CA 1
ATOM 1510 C C . PRO A 1 202 ? 0.193 -10.679 1.045 1.00 75.75 202 PRO A C 1
ATOM 1512 O O . PRO A 1 202 ? 0.225 -11.431 0.064 1.00 75.75 202 PRO A O 1
ATOM 1515 N N . ALA A 1 203 ? -0.921 -10.436 1.739 1.00 70.62 203 ALA A N 1
ATOM 1516 C CA . ALA A 1 203 ? -2.214 -11.021 1.395 1.00 70.62 203 ALA A CA 1
ATOM 1517 C C . ALA A 1 203 ? -2.536 -10.796 -0.094 1.00 70.62 203 ALA A C 1
ATOM 1519 O O . ALA A 1 203 ? -2.374 -9.692 -0.623 1.00 70.62 203 ALA A O 1
ATOM 1520 N N . GLU A 1 204 ? -2.950 -11.857 -0.792 1.00 71.44 204 GLU A N 1
ATOM 1521 C CA . GLU A 1 204 ? -3.228 -11.778 -2.225 1.00 71.44 204 GLU A CA 1
ATOM 1522 C C . GLU A 1 204 ? -4.532 -11.015 -2.482 1.00 71.44 204 GLU A C 1
ATOM 1524 O O . GLU A 1 204 ? -5.626 -11.573 -2.412 1.00 71.44 204 GLU A O 1
ATOM 1529 N N . ASP A 1 205 ? -4.408 -9.741 -2.844 1.00 79.88 205 ASP A N 1
ATOM 1530 C CA . ASP A 1 205 ? -5.529 -8.931 -3.307 1.00 79.88 205 ASP A CA 1
ATOM 1531 C C . ASP A 1 205 ? -5.632 -8.956 -4.841 1.00 79.88 205 ASP A C 1
ATOM 1533 O O . ASP A 1 205 ? -4.671 -8.677 -5.565 1.00 79.88 205 ASP A O 1
ATOM 1537 N N . ARG A 1 206 ? -6.822 -9.282 -5.360 1.00 79.12 206 ARG A N 1
ATOM 1538 C CA . ARG A 1 206 ? -7.101 -9.312 -6.803 1.00 79.12 206 ARG A CA 1
ATOM 1539 C C . ARG A 1 206 ? -7.101 -7.913 -7.428 1.00 79.12 206 ARG A C 1
ATOM 1541 O O . ARG A 1 206 ? -6.839 -7.802 -8.627 1.00 79.12 206 ARG A O 1
ATOM 1548 N N . ALA A 1 207 ? -7.406 -6.872 -6.655 1.00 84.94 207 ALA A N 1
ATOM 1549 C CA . ALA A 1 207 ? -7.395 -5.492 -7.133 1.00 84.94 207 ALA A CA 1
ATOM 1550 C C . ALA A 1 207 ? -5.970 -4.961 -7.355 1.00 84.94 207 ALA A C 1
ATOM 1552 O O . ALA A 1 207 ? -5.763 -4.065 -8.172 1.00 84.94 207 ALA A O 1
ATOM 1553 N N . VAL A 1 208 ? -4.971 -5.558 -6.696 1.00 86.06 208 VAL A N 1
ATOM 1554 C CA . VAL A 1 208 ? -3.559 -5.193 -6.842 1.00 86.06 208 VAL A CA 1
ATOM 1555 C C . VAL A 1 208 ? -2.985 -5.826 -8.112 1.00 86.06 208 VAL A C 1
ATOM 1557 O O . VAL A 1 208 ? -2.695 -7.027 -8.178 1.00 86.06 208 VAL A O 1
ATOM 1560 N N . ARG A 1 209 ? -2.831 -5.000 -9.154 1.00 84.19 209 ARG A N 1
ATOM 1561 C CA . ARG A 1 209 ? -2.454 -5.444 -10.508 1.00 84.19 209 ARG A CA 1
ATOM 1562 C C . ARG A 1 209 ? -1.030 -5.068 -10.902 1.00 84.19 209 ARG A C 1
ATOM 1564 O O . ARG A 1 209 ? -0.444 -5.778 -11.717 1.00 84.19 209 ARG A O 1
ATOM 1571 N N . SER A 1 210 ? -0.484 -3.997 -10.336 1.00 90.25 210 SER A N 1
ATOM 1572 C CA . SER A 1 210 ? 0.870 -3.502 -10.601 1.00 90.25 210 SER A CA 1
ATOM 1573 C C . SER A 1 210 ? 1.730 -3.494 -9.322 1.00 90.25 210 SER A C 1
ATOM 1575 O O . SER A 1 210 ? 1.191 -3.512 -8.211 1.00 90.25 210 SER A O 1
ATOM 1577 N N . PRO A 1 211 ? 3.072 -3.464 -9.428 1.00 93.81 211 PRO A N 1
ATOM 1578 C CA . PRO A 1 211 ? 3.930 -3.353 -8.245 1.00 93.81 211 PRO A CA 1
ATOM 1579 C C . PRO A 1 211 ? 3.762 -2.002 -7.535 1.00 93.81 211 PRO A C 1
ATOM 1581 O O . PRO A 1 211 ? 3.943 -1.922 -6.322 1.00 93.81 211 PRO A O 1
ATOM 1584 N N . LEU A 1 212 ? 3.374 -0.951 -8.266 1.00 95.12 212 LEU A N 1
ATOM 1585 C CA . LEU A 1 212 ? 3.040 0.342 -7.672 1.00 95.12 212 LEU A CA 1
ATOM 1586 C C . LEU A 1 212 ? 1.715 0.286 -6.906 1.00 95.12 212 LEU A C 1
ATOM 1588 O O . LEU A 1 212 ? 1.640 0.879 -5.838 1.00 95.12 212 LEU A O 1
ATOM 1592 N N . ASP A 1 213 ? 0.719 -0.477 -7.374 1.00 94.31 213 ASP A N 1
ATOM 1593 C CA . ASP A 1 213 ? -0.513 -0.714 -6.604 1.00 94.31 213 ASP A CA 1
ATOM 1594 C C . ASP A 1 213 ? -0.219 -1.476 -5.311 1.00 94.31 213 ASP A C 1
ATOM 1596 O O . ASP A 1 213 ? -0.802 -1.173 -4.276 1.00 94.31 213 ASP A O 1
ATOM 1600 N N . ALA A 1 214 ? 0.699 -2.450 -5.349 1.00 93.75 214 ALA A N 1
ATOM 1601 C CA . ALA A 1 214 ? 1.101 -3.192 -4.155 1.00 93.75 214 ALA A CA 1
ATOM 1602 C C . ALA A 1 214 ? 1.757 -2.261 -3.128 1.00 93.75 214 ALA A C 1
ATOM 1604 O O . ALA A 1 214 ? 1.433 -2.299 -1.945 1.00 93.75 214 ALA A O 1
ATOM 1605 N N . LEU A 1 215 ? 2.642 -1.379 -3.592 1.00 95.94 215 LEU A N 1
ATOM 1606 C CA . LEU A 1 215 ? 3.272 -0.372 -2.748 1.00 95.94 215 LEU A CA 1
ATOM 1607 C C . LEU A 1 215 ? 2.264 0.666 -2.225 1.00 95.94 215 LEU A C 1
ATOM 1609 O O . LEU A 1 215 ? 2.331 1.029 -1.055 1.00 95.94 215 LEU A O 1
ATOM 1613 N N . ALA A 1 216 ? 1.296 1.084 -3.041 1.00 96.25 216 ALA A N 1
ATOM 1614 C CA . ALA A 1 216 ? 0.216 1.975 -2.627 1.00 96.25 216 ALA A CA 1
ATOM 1615 C C . ALA A 1 216 ? -0.685 1.331 -1.557 1.00 96.25 216 ALA A C 1
ATOM 1617 O O . ALA A 1 216 ? -1.025 1.968 -0.562 1.00 96.25 216 ALA A O 1
ATOM 1618 N N . ALA A 1 217 ? -1.003 0.043 -1.711 1.00 95.12 217 ALA A N 1
ATOM 1619 C CA . ALA A 1 217 ? -1.737 -0.753 -0.730 1.00 95.12 217 ALA A CA 1
ATOM 1620 C C . ALA A 1 217 ? -0.985 -0.872 0.608 1.00 95.12 217 ALA A C 1
ATOM 1622 O O . ALA A 1 217 ? -1.590 -0.698 1.668 1.00 95.12 217 ALA A O 1
ATOM 1623 N N . ILE A 1 218 ? 0.330 -1.126 0.573 1.00 95.06 218 ILE A N 1
ATOM 1624 C CA . ILE A 1 218 ? 1.168 -1.199 1.781 1.00 95.06 218 ILE A CA 1
ATOM 1625 C C . ILE A 1 218 ? 1.236 0.164 2.476 1.00 95.06 218 ILE A C 1
ATOM 1627 O O . ILE A 1 218 ? 1.035 0.240 3.688 1.00 95.06 218 ILE A O 1
ATOM 1631 N N . PHE A 1 219 ? 1.476 1.237 1.716 1.00 96.44 219 PHE A N 1
ATOM 1632 C CA . PHE A 1 219 ? 1.511 2.596 2.251 1.00 96.44 219 PHE A CA 1
ATOM 1633 C C . PHE A 1 219 ? 0.183 2.956 2.922 1.00 96.44 219 PHE A C 1
ATOM 1635 O O . PHE A 1 219 ? 0.173 3.289 4.103 1.00 96.44 219 PHE A O 1
ATOM 1642 N N . SER A 1 220 ? -0.935 2.784 2.212 1.00 96.75 220 SER A N 1
ATOM 1643 C CA . SER A 1 220 ? -2.279 3.040 2.737 1.00 96.75 220 SER A CA 1
ATOM 1644 C C . SER A 1 220 ? -2.559 2.252 4.022 1.00 96.75 220 SER A C 1
ATOM 1646 O O . SER A 1 220 ? -3.036 2.824 5.000 1.00 96.75 220 SER A O 1
ATOM 1648 N N . THR A 1 221 ? -2.189 0.967 4.065 1.00 94.94 221 THR A N 1
ATOM 1649 C CA . THR A 1 221 ? -2.370 0.121 5.256 1.00 94.94 221 THR A CA 1
ATOM 1650 C C . THR A 1 221 ? -1.559 0.634 6.444 1.00 94.94 221 THR A C 1
ATOM 1652 O O . THR A 1 221 ? -2.093 0.729 7.544 1.00 94.94 221 THR A O 1
ATOM 1655 N N . SER A 1 222 ? -0.293 1.007 6.233 1.00 94.94 222 SER A N 1
ATOM 1656 C CA . SER A 1 222 ? 0.561 1.551 7.294 1.00 94.94 222 SER A CA 1
ATOM 1657 C C . SER A 1 222 ? 0.073 2.919 7.778 1.00 94.94 222 SER A C 1
ATOM 1659 O O . SER A 1 222 ? 0.003 3.150 8.983 1.00 94.94 222 SER A O 1
ATOM 1661 N N . THR A 1 223 ? -0.327 3.809 6.865 1.00 96.12 223 THR A N 1
ATOM 1662 C CA . THR A 1 223 ? -0.903 5.115 7.218 1.00 96.12 223 THR A CA 1
ATOM 1663 C C . THR A 1 223 ? -2.192 4.954 8.017 1.00 96.12 223 THR A C 1
ATOM 1665 O O . THR A 1 223 ? -2.369 5.622 9.032 1.00 96.12 223 THR A O 1
ATOM 1668 N N . LEU A 1 224 ? -3.076 4.046 7.595 1.00 95.88 224 LEU A N 1
ATOM 1669 C CA . LEU A 1 224 ? -4.316 3.736 8.298 1.00 95.88 224 LEU A CA 1
ATOM 1670 C C . LEU A 1 224 ? -4.036 3.165 9.687 1.00 95.88 224 LEU A C 1
ATOM 1672 O O . LEU A 1 224 ? -4.649 3.613 10.650 1.00 95.88 224 LEU A O 1
ATOM 1676 N N . HIS A 1 225 ? -3.114 2.210 9.800 1.00 94.81 225 HIS A N 1
ATOM 1677 C CA . HIS A 1 225 ? -2.744 1.598 11.074 1.00 94.81 225 HIS A CA 1
ATOM 1678 C C . HIS A 1 225 ? -2.279 2.653 12.084 1.00 94.81 225 HIS A C 1
ATOM 1680 O O . HIS A 1 225 ? -2.869 2.763 13.155 1.00 94.81 225 HIS A O 1
ATOM 1686 N N . ASN A 1 226 ? -1.320 3.500 11.695 1.00 94.06 226 ASN A N 1
ATOM 1687 C CA . ASN A 1 226 ? -0.804 4.573 12.550 1.00 94.06 226 ASN A CA 1
ATOM 1688 C C . ASN A 1 226 ? -1.904 5.580 12.930 1.00 94.06 226 ASN A C 1
ATOM 1690 O O . ASN A 1 226 ? -1.969 6.046 14.066 1.00 94.06 226 ASN A O 1
ATOM 1694 N N . ALA A 1 227 ? -2.794 5.913 11.989 1.00 95.00 227 ALA A N 1
ATOM 1695 C CA . ALA A 1 227 ? -3.915 6.810 12.248 1.00 95.00 227 ALA A CA 1
ATOM 1696 C C . ALA A 1 227 ? -4.880 6.215 13.286 1.00 95.00 227 ALA A C 1
ATOM 1698 O O . ALA A 1 227 ? -5.247 6.881 14.253 1.00 95.00 227 ALA A O 1
ATOM 1699 N N . LEU A 1 228 ? -5.257 4.947 13.130 1.00 95.06 228 LEU A N 1
ATOM 1700 C CA . LEU A 1 228 ? -6.162 4.273 14.056 1.00 95.06 228 LEU A CA 1
ATOM 1701 C C . LEU A 1 228 ? -5.535 4.040 15.426 1.00 95.06 228 LEU A C 1
ATOM 1703 O O . LEU A 1 228 ? -6.203 4.233 16.437 1.00 95.06 228 LEU A O 1
ATOM 1707 N N . GLU A 1 229 ? -4.258 3.693 15.479 1.00 93.94 229 GLU A N 1
ATOM 1708 C CA . GLU A 1 229 ? -3.522 3.593 16.732 1.00 93.94 229 GLU A CA 1
ATOM 1709 C C . GLU A 1 229 ? -3.496 4.938 17.465 1.00 93.94 229 GLU A C 1
ATOM 1711 O O . GLU A 1 229 ? -3.832 5.006 18.647 1.00 93.94 229 GLU A O 1
ATOM 1716 N N . SER A 1 230 ? -3.231 6.033 16.745 1.00 92.06 230 SER A N 1
ATOM 1717 C CA . SER A 1 230 ? -3.302 7.372 17.330 1.00 92.06 230 SER A CA 1
ATOM 1718 C C . SER A 1 230 ? -4.705 7.706 17.848 1.00 92.06 230 SER A C 1
ATOM 1720 O O . SER A 1 230 ? -4.819 8.409 18.843 1.00 92.06 230 SER A O 1
ATOM 1722 N N . SER A 1 231 ? -5.774 7.186 17.229 1.00 93.00 231 SER A N 1
ATOM 1723 C CA . SER A 1 231 ? -7.164 7.419 17.663 1.00 93.00 231 SER A CA 1
ATOM 1724 C C . SER A 1 231 ? -7.528 6.733 18.986 1.00 93.00 231 SER A C 1
ATOM 1726 O O . SER A 1 231 ? -8.481 7.143 19.646 1.00 93.00 231 SER A O 1
ATOM 1728 N N . LEU A 1 232 ? -6.767 5.710 19.391 1.00 91.06 232 LEU A N 1
ATOM 1729 C CA . LEU A 1 232 ? -6.929 5.038 20.683 1.00 91.06 232 LEU A CA 1
ATOM 1730 C C . LEU A 1 232 ? -6.366 5.869 21.848 1.00 91.06 232 LEU A C 1
ATOM 1732 O O . LEU A 1 232 ? -6.653 5.574 23.009 1.00 91.06 232 LEU A O 1
ATOM 1736 N N . LEU A 1 233 ? -5.567 6.901 21.556 1.00 86.75 233 LEU A N 1
ATOM 1737 C CA . LEU A 1 233 ? -5.012 7.804 22.556 1.00 86.75 233 LEU A CA 1
ATOM 1738 C C . LEU A 1 233 ? -5.965 8.987 22.820 1.00 86.75 233 LEU A C 1
ATOM 1740 O O . LEU A 1 233 ? -6.399 9.648 21.874 1.00 86.75 233 LEU A O 1
ATOM 1744 N N . PRO A 1 234 ? -6.226 9.352 24.093 1.00 74.75 234 PRO A N 1
ATOM 1745 C CA . PRO A 1 234 ? -7.112 10.472 24.440 1.00 74.75 234 PRO A CA 1
ATOM 1746 C C . PRO A 1 234 ? -6.661 11.840 23.902 1.00 74.75 234 PRO A C 1
ATOM 1748 O O . PRO A 1 234 ? -7.462 12.765 23.812 1.00 74.75 234 PRO A O 1
ATOM 1751 N N . SER A 1 235 ? -5.375 11.989 23.575 1.00 73.25 235 SER A N 1
ATOM 1752 C CA . SER A 1 235 ? -4.758 13.235 23.107 1.00 73.25 235 SER A CA 1
ATOM 1753 C C . SER A 1 235 ? -4.791 13.418 21.585 1.00 73.25 235 SER A C 1
ATOM 1755 O O . SER A 1 235 ? -4.167 14.346 21.075 1.00 73.25 235 SER A O 1
ATOM 1757 N N . SER A 1 236 ? -5.458 12.527 20.848 1.00 77.88 236 SER A N 1
ATOM 1758 C CA . SER A 1 236 ? -5.458 12.549 19.385 1.00 77.88 236 SER A CA 1
ATOM 1759 C C . SER A 1 236 ? -6.204 13.756 18.815 1.00 77.88 236 SER A C 1
ATOM 1761 O O . SER A 1 236 ? -7.368 14.007 19.134 1.00 77.88 236 SER A O 1
ATOM 1763 N N . SER A 1 237 ? -5.547 14.497 17.923 1.00 85.38 237 SER A N 1
ATOM 1764 C CA . SER A 1 237 ? -6.179 15.576 17.167 1.00 85.38 237 SER A CA 1
ATOM 1765 C C . SER A 1 237 ? -7.118 14.989 16.111 1.00 85.38 237 SER A C 1
ATOM 1767 O O . SER A 1 237 ? -6.680 14.390 15.128 1.00 85.38 237 SER A O 1
ATOM 1769 N N . ALA A 1 238 ? -8.427 15.221 16.258 1.00 86.75 238 ALA A N 1
ATOM 1770 C CA . ALA A 1 238 ? -9.435 14.766 15.292 1.00 86.75 238 ALA A CA 1
ATOM 1771 C C . ALA A 1 238 ? -9.152 15.251 13.855 1.00 86.75 238 ALA A C 1
ATOM 1773 O O . ALA A 1 238 ? -9.456 14.558 12.880 1.00 86.75 238 ALA A O 1
ATOM 1774 N N . LYS A 1 239 ? -8.527 16.430 13.713 1.00 88.31 239 LYS A N 1
ATOM 1775 C CA . LYS A 1 239 ? -8.122 16.971 12.412 1.00 88.31 239 LYS A CA 1
ATOM 1776 C C . LYS A 1 239 ? -7.019 16.120 11.782 1.00 88.31 239 LYS A C 1
ATOM 1778 O O . LYS A 1 239 ? -7.164 15.735 10.626 1.00 88.31 239 LYS A O 1
ATOM 1783 N N . GLU A 1 240 ? -5.974 15.790 12.536 1.00 90.19 240 GLU A N 1
ATOM 1784 C CA . GLU A 1 240 ? -4.854 14.963 12.059 1.00 90.19 240 GLU A CA 1
ATOM 1785 C C . GLU A 1 240 ? -5.315 13.552 11.685 1.00 90.19 240 GLU A C 1
ATOM 1787 O O . GLU A 1 240 ? -4.959 13.047 10.615 1.00 90.19 240 GLU A O 1
ATOM 1792 N N . LEU A 1 241 ? -6.198 12.966 12.502 1.00 92.94 241 LEU A N 1
ATOM 1793 C CA . LEU A 1 241 ? -6.835 11.684 12.211 1.00 92.94 241 LEU A CA 1
ATOM 1794 C C . LEU A 1 241 ? -7.573 11.732 10.867 1.00 92.94 241 LEU A C 1
ATOM 1796 O O . LEU A 1 241 ? -7.337 10.898 9.995 1.00 92.94 241 LEU A O 1
ATOM 1800 N N . SER A 1 242 ? -8.415 12.747 10.651 1.00 92.75 242 SER A N 1
ATOM 1801 C CA . SER A 1 242 ? -9.167 12.881 9.397 1.00 92.75 242 SER A CA 1
ATOM 1802 C C . SER A 1 242 ? -8.263 13.079 8.171 1.00 92.75 242 SER A C 1
ATOM 1804 O O . SER A 1 242 ? -8.516 12.497 7.113 1.00 92.75 242 SER A O 1
ATOM 1806 N N . THR A 1 243 ? -7.164 13.830 8.299 1.00 94.00 243 THR A N 1
ATOM 1807 C CA . THR A 1 243 ? -6.197 14.007 7.205 1.00 94.00 243 THR A CA 1
ATOM 1808 C C . THR A 1 243 ? -5.438 12.720 6.897 1.00 94.00 243 THR A C 1
ATOM 1810 O O . THR A 1 243 ? -5.209 12.403 5.730 1.00 94.00 243 THR A O 1
ATOM 1813 N N . ALA A 1 244 ? -5.091 11.932 7.916 1.00 94.81 244 ALA A N 1
ATOM 1814 C CA . ALA A 1 244 ? -4.417 10.655 7.720 1.00 94.81 244 ALA A CA 1
ATOM 1815 C C . ALA A 1 244 ? -5.351 9.620 7.069 1.00 94.81 244 ALA A C 1
ATOM 1817 O O . ALA A 1 244 ? -4.947 8.935 6.130 1.00 94.81 244 ALA A O 1
ATOM 1818 N N . LEU A 1 245 ? -6.621 9.560 7.490 1.00 95.88 245 LEU A N 1
ATOM 1819 C CA . LEU A 1 245 ? -7.617 8.653 6.910 1.00 95.88 245 LEU A CA 1
ATOM 1820 C C . LEU A 1 245 ? -7.957 9.000 5.455 1.00 95.88 245 LEU A C 1
ATOM 1822 O O . LEU A 1 245 ? -8.025 8.109 4.609 1.00 95.88 245 LEU A O 1
ATOM 1826 N N . THR A 1 246 ? -8.123 10.286 5.135 1.00 95.38 246 THR A N 1
ATOM 1827 C CA . THR A 1 246 ? -8.344 10.732 3.747 1.00 95.38 246 THR A CA 1
ATOM 1828 C C . THR A 1 246 ? -7.126 10.461 2.863 1.00 95.38 246 THR A C 1
ATOM 1830 O O . THR A 1 246 ? -7.287 10.031 1.722 1.00 95.38 246 THR A O 1
ATOM 1833 N N . THR A 1 247 ? -5.910 10.615 3.397 1.00 96.12 247 THR A N 1
ATOM 1834 C CA . THR A 1 247 ? -4.667 10.255 2.695 1.00 96.12 247 THR A CA 1
ATOM 1835 C C . THR A 1 247 ? -4.575 8.747 2.448 1.00 96.12 247 THR A C 1
ATOM 1837 O O . THR A 1 247 ? -4.246 8.318 1.338 1.00 96.12 247 THR A O 1
ATOM 1840 N N . ALA A 1 248 ? -4.914 7.925 3.446 1.00 97.00 248 ALA A N 1
ATOM 1841 C CA . ALA A 1 248 ? -4.954 6.472 3.299 1.00 97.00 248 ALA A CA 1
ATOM 1842 C C . ALA A 1 248 ? -5.980 6.039 2.241 1.00 97.00 248 ALA A C 1
ATOM 1844 O O . ALA A 1 248 ? -5.671 5.180 1.417 1.00 97.00 248 ALA A O 1
ATOM 1845 N N . LEU A 1 249 ? -7.163 6.665 2.206 1.00 96.69 249 LEU A N 1
ATOM 1846 C CA . LEU A 1 249 ? -8.177 6.392 1.188 1.00 96.69 249 LEU A CA 1
ATOM 1847 C C . LEU A 1 249 ? -7.699 6.785 -0.214 1.00 96.69 249 LEU A C 1
ATOM 1849 O O . LEU A 1 249 ? -7.809 5.989 -1.145 1.00 96.69 249 LEU A O 1
ATOM 1853 N N . ALA A 1 250 ? -7.169 8.002 -0.359 1.00 97.00 250 ALA A N 1
ATOM 1854 C CA . ALA A 1 250 ? -6.756 8.547 -1.648 1.00 97.00 250 ALA A CA 1
ATOM 1855 C C . ALA A 1 250 ? -5.622 7.736 -2.283 1.00 97.00 250 ALA A C 1
ATOM 1857 O O . ALA A 1 250 ? -5.565 7.621 -3.501 1.00 97.00 250 ALA A O 1
ATOM 1858 N N . THR A 1 251 ? -4.729 7.167 -1.472 1.00 96.88 251 THR A N 1
ATOM 1859 C CA . THR A 1 251 ? -3.604 6.350 -1.949 1.00 96.88 251 THR A CA 1
ATOM 1860 C C . THR A 1 251 ? -3.966 4.883 -2.169 1.00 96.88 251 THR A C 1
ATOM 1862 O O . THR A 1 251 ? -3.262 4.190 -2.902 1.00 96.88 251 THR A O 1
ATOM 1865 N N . ALA A 1 252 ? -5.056 4.384 -1.582 1.00 96.25 252 ALA A N 1
ATOM 1866 C CA . ALA A 1 252 ? -5.433 2.983 -1.706 1.00 96.25 252 ALA A CA 1
ATOM 1867 C C . ALA A 1 252 ? -5.909 2.634 -3.132 1.00 96.25 252 ALA A C 1
ATOM 1869 O O . ALA A 1 252 ? -6.765 3.338 -3.677 1.00 96.25 252 ALA A O 1
ATOM 1870 N N . PRO A 1 253 ? -5.444 1.518 -3.727 1.00 94.50 253 PRO A N 1
ATOM 1871 C CA . PRO A 1 253 ? -5.954 1.058 -5.016 1.00 94.50 253 PRO A CA 1
ATOM 1872 C C . PRO A 1 253 ? -7.467 0.788 -4.959 1.00 94.50 253 PRO A C 1
ATOM 1874 O O . PRO A 1 253 ? -7.927 0.118 -4.031 1.00 94.50 253 PRO A O 1
ATOM 1877 N N . PRO A 1 254 ? -8.265 1.241 -5.935 1.00 91.31 254 PRO A N 1
ATOM 1878 C CA . PRO A 1 254 ? -9.715 1.068 -5.896 1.00 91.31 254 P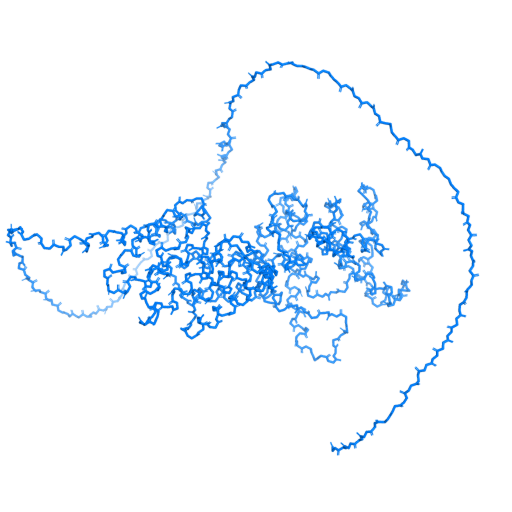RO A CA 1
ATOM 1879 C C . PRO A 1 254 ? -10.103 -0.418 -5.904 1.00 91.31 254 PRO A C 1
ATOM 1881 O O . PRO A 1 254 ? -9.555 -1.213 -6.671 1.00 91.31 254 PRO A O 1
ATOM 1884 N N . GLY A 1 255 ? -11.052 -0.803 -5.046 1.00 87.88 255 GLY A N 1
ATOM 1885 C CA . GLY A 1 255 ? -11.499 -2.193 -4.912 1.00 87.88 255 GLY A CA 1
ATOM 1886 C C . GLY A 1 255 ? -10.542 -3.114 -4.143 1.00 87.88 255 GLY A C 1
ATOM 1887 O O . GLY A 1 255 ? -10.789 -4.320 -4.097 1.00 87.88 255 GLY A O 1
ATOM 1888 N N . SER A 1 256 ? -9.479 -2.575 -3.530 1.00 90.62 256 SER A N 1
ATOM 1889 C CA . SER A 1 256 ? -8.529 -3.327 -2.692 1.00 90.62 256 SER A CA 1
ATOM 1890 C C . SER A 1 256 ? -8.924 -3.365 -1.211 1.00 90.62 256 SER A C 1
ATOM 1892 O O . SER A 1 256 ? -9.644 -2.489 -0.730 1.00 90.62 256 SER A O 1
ATOM 1894 N N . THR A 1 257 ? -8.506 -4.371 -0.439 1.00 91.25 257 THR A N 1
ATOM 1895 C CA . THR A 1 257 ? -8.805 -4.457 1.007 1.00 91.25 257 THR A CA 1
ATOM 1896 C C . THR A 1 257 ? -8.373 -3.214 1.795 1.00 91.25 257 THR A C 1
ATOM 1898 O O . THR A 1 257 ? -9.191 -2.753 2.594 1.00 91.25 257 THR A O 1
ATOM 1901 N N . PRO A 1 258 ? -7.217 -2.565 1.532 1.00 93.44 258 PRO A N 1
ATOM 1902 C CA . PRO A 1 258 ? -6.872 -1.305 2.192 1.00 93.44 258 PRO A CA 1
ATOM 1903 C C . PRO A 1 258 ? -7.834 -0.163 1.856 1.00 93.44 258 PRO A C 1
ATOM 1905 O O . PRO A 1 258 ? -8.148 0.635 2.733 1.00 93.44 258 PRO A O 1
ATOM 1908 N N . HIS A 1 259 ? -8.352 -0.107 0.623 1.00 94.62 259 HIS A N 1
ATOM 1909 C CA . HIS A 1 259 ? -9.320 0.919 0.218 1.00 94.62 259 HIS A CA 1
ATOM 1910 C C . HIS A 1 259 ? -10.619 0.801 1.008 1.00 94.62 259 HIS A C 1
ATOM 1912 O O . HIS A 1 259 ? -11.105 1.780 1.573 1.00 94.62 259 HIS A O 1
ATOM 1918 N N . LEU A 1 260 ? -11.124 -0.425 1.138 1.00 93.69 260 LEU A N 1
ATOM 1919 C CA . LEU A 1 260 ? -12.325 -0.686 1.914 1.00 93.69 260 LEU A CA 1
ATOM 1920 C C . LEU A 1 260 ? -12.087 -0.403 3.402 1.00 93.69 260 LEU A C 1
ATOM 1922 O O . LEU A 1 260 ? -12.899 0.282 4.019 1.00 93.69 260 LEU A O 1
ATOM 1926 N N . ARG A 1 261 ? -10.952 -0.836 3.972 1.00 94.88 261 ARG A N 1
ATOM 1927 C CA . ARG A 1 261 ? -10.582 -0.489 5.355 1.00 94.88 261 ARG A CA 1
ATOM 1928 C C . ARG A 1 261 ? -10.560 1.029 5.560 1.00 94.88 261 ARG A C 1
ATOM 1930 O O . ARG A 1 261 ? -11.152 1.512 6.522 1.00 94.88 261 ARG A O 1
ATOM 1937 N N . ALA A 1 262 ? -9.963 1.791 4.644 1.00 95.75 262 ALA A N 1
ATOM 1938 C CA . ALA A 1 262 ? -9.919 3.250 4.727 1.00 95.75 262 ALA A CA 1
ATOM 1939 C C . ALA A 1 262 ? -11.317 3.891 4.668 1.00 95.75 262 ALA A C 1
ATOM 1941 O O . ALA A 1 262 ? -11.618 4.758 5.491 1.00 95.75 262 ALA A O 1
ATOM 1942 N N . LEU A 1 263 ? -12.197 3.426 3.773 1.00 94.56 263 LEU A N 1
ATOM 1943 C CA . LEU A 1 263 ? -13.597 3.869 3.724 1.00 94.56 263 LEU A CA 1
ATOM 1944 C C . LEU A 1 263 ? -14.336 3.575 5.033 1.00 94.56 263 LEU A C 1
ATOM 1946 O O . LEU A 1 263 ? -15.011 4.450 5.574 1.00 94.56 263 LEU A O 1
ATOM 1950 N N . THR A 1 264 ? -14.173 2.369 5.582 1.00 94.56 264 THR A N 1
ATOM 1951 C CA . THR A 1 264 ? -14.809 2.005 6.856 1.00 94.56 264 THR A CA 1
ATOM 1952 C C . THR A 1 264 ? -14.306 2.854 8.018 1.00 94.56 264 THR A C 1
ATOM 1954 O O . THR A 1 264 ? -15.106 3.294 8.843 1.00 94.56 264 THR A O 1
ATOM 1957 N N . SER A 1 265 ? -13.012 3.178 8.052 1.00 95.44 265 SER A N 1
ATOM 1958 C CA . SER A 1 265 ? -12.442 4.081 9.053 1.00 95.44 265 SER A CA 1
ATOM 1959 C C . SER A 1 265 ? -13.016 5.496 8.956 1.00 95.44 265 SER A C 1
ATOM 1961 O O . SER A 1 265 ? -13.282 6.114 9.983 1.00 95.44 265 SER A O 1
ATOM 1963 N N . LEU A 1 266 ? -13.272 6.007 7.747 1.00 93.88 266 LEU A N 1
ATOM 1964 C CA . LEU A 1 266 ? -13.919 7.313 7.548 1.00 93.88 266 LEU A CA 1
ATOM 1965 C C . LEU A 1 266 ? -15.400 7.322 7.953 1.00 93.88 266 LEU A C 1
ATOM 1967 O O . LEU A 1 266 ? -15.930 8.370 8.327 1.00 93.88 266 LEU A O 1
ATOM 1971 N N . ALA A 1 267 ? -16.079 6.173 7.901 1.00 93.12 267 ALA A N 1
ATOM 1972 C CA . ALA A 1 267 ? -17.420 6.027 8.463 1.00 93.12 267 ALA A CA 1
ATOM 1973 C C . ALA A 1 267 ? -17.395 6.016 10.007 1.00 93.12 267 ALA A C 1
ATOM 1975 O O . ALA A 1 267 ? -18.287 6.576 10.647 1.00 93.12 267 ALA A O 1
ATOM 1976 N N . LEU A 1 268 ? -16.360 5.430 10.619 1.00 92.62 268 LEU A N 1
ATOM 1977 C CA . LEU A 1 268 ? -16.174 5.424 12.077 1.00 92.62 268 LEU A CA 1
ATOM 1978 C C . LEU A 1 268 ? -15.823 6.815 12.623 1.00 92.62 268 LEU A C 1
ATOM 1980 O O . LEU A 1 268 ? -16.455 7.285 13.573 1.00 92.62 268 LEU A O 1
ATOM 1984 N N . PHE A 1 269 ? -14.870 7.492 11.981 1.00 92.19 269 PHE A N 1
ATOM 1985 C CA . PHE A 1 269 ? -14.319 8.783 12.401 1.00 92.19 269 PHE A CA 1
ATOM 1986 C C . PHE A 1 269 ? -14.612 9.875 11.360 1.00 92.19 269 PHE A C 1
ATOM 1988 O O . PHE A 1 269 ? -13.706 10.331 10.657 1.00 92.19 269 PHE A O 1
ATOM 1995 N N . PRO A 1 270 ? -15.880 10.296 11.213 1.00 85.19 270 PRO A N 1
ATOM 1996 C CA . PRO A 1 270 ? -16.251 11.277 10.208 1.00 85.19 270 PRO A CA 1
ATOM 1997 C C . PRO A 1 270 ? -15.786 12.684 10.603 1.00 85.19 270 PRO A C 1
ATOM 1999 O O . PRO A 1 270 ? -15.835 13.065 11.773 1.00 85.19 270 PRO A O 1
ATOM 2002 N N . SER A 1 271 ? -15.439 13.506 9.612 1.00 80.06 271 SER A N 1
ATOM 2003 C CA . SER A 1 271 ? -15.188 14.939 9.833 1.00 80.06 271 SER A CA 1
ATOM 2004 C C . SER A 1 271 ? -16.469 15.711 10.181 1.00 80.06 271 SER A C 1
ATOM 2006 O O . SER A 1 271 ? -16.407 16.745 10.837 1.00 80.06 271 SER A O 1
ATOM 2008 N N . SER A 1 272 ? -17.634 15.220 9.740 1.00 78.62 272 SER A N 1
ATOM 2009 C CA . SER A 1 272 ? -18.957 15.801 10.006 1.00 78.62 272 SER A CA 1
ATOM 2010 C C . SER A 1 272 ? -20.024 14.711 10.150 1.00 78.62 272 SER A C 1
ATOM 2012 O O . SER A 1 272 ? -19.956 13.685 9.474 1.00 78.62 272 SER A O 1
ATOM 2014 N N . SER A 1 273 ? -21.053 14.924 10.975 1.00 69.75 273 SER A N 1
ATOM 2015 C CA . SER A 1 273 ? -22.123 13.935 11.195 1.00 69.75 273 SER A CA 1
ATOM 2016 C C . SER A 1 273 ? -22.838 13.515 9.903 1.00 69.75 273 SER A C 1
ATOM 2018 O O . SER A 1 273 ? -23.148 12.335 9.748 1.00 69.75 273 SER A O 1
ATOM 2020 N N . ALA A 1 274 ? -23.026 14.438 8.952 1.00 71.75 274 ALA A N 1
ATOM 2021 C CA . ALA A 1 274 ? -23.636 14.155 7.649 1.00 71.75 274 ALA A CA 1
ATOM 2022 C C . ALA A 1 274 ? -22.777 13.203 6.793 1.00 71.75 274 ALA A C 1
ATOM 2024 O O . ALA A 1 274 ? -23.293 12.250 6.215 1.00 71.75 274 ALA A O 1
ATOM 2025 N N . SER A 1 275 ? -21.451 13.385 6.810 1.00 83.88 275 SER A N 1
ATOM 2026 C CA . SER A 1 275 ? -20.514 12.555 6.036 1.00 83.88 275 SER A CA 1
ATOM 2027 C C . SER A 1 275 ? -20.454 11.094 6.502 1.00 83.88 275 SER A C 1
ATOM 2029 O O . SER A 1 275 ? -20.077 10.217 5.729 1.00 83.88 275 SER A O 1
ATOM 2031 N N . ARG A 1 276 ? -20.876 10.792 7.744 1.00 86.88 276 ARG A N 1
ATOM 2032 C CA . ARG A 1 276 ? -20.904 9.415 8.270 1.00 86.88 276 ARG A CA 1
ATOM 2033 C C . ARG A 1 276 ? -21.813 8.507 7.452 1.00 86.88 276 ARG A C 1
ATOM 2035 O O . ARG A 1 276 ? -21.408 7.402 7.108 1.00 86.88 276 ARG A O 1
ATOM 2042 N N . ALA A 1 277 ? -23.043 8.950 7.194 1.00 87.69 277 ALA A N 1
ATOM 2043 C CA . ALA A 1 277 ? -24.046 8.133 6.517 1.00 87.69 277 ALA A CA 1
ATOM 2044 C C . ALA A 1 277 ? -23.643 7.851 5.063 1.00 87.69 277 ALA A C 1
ATOM 2046 O O . ALA A 1 277 ? -23.811 6.732 4.587 1.00 87.69 277 ALA A O 1
ATOM 2047 N N . GLU A 1 278 ? -23.058 8.845 4.394 1.00 90.94 278 GLU A N 1
ATOM 2048 C CA . GLU A 1 278 ? -22.535 8.721 3.031 1.00 90.94 278 GLU A CA 1
ATOM 2049 C C . GLU A 1 278 ? -21.356 7.745 2.974 1.00 90.94 278 GLU A C 1
ATOM 2051 O O . GLU A 1 278 ? -21.398 6.786 2.206 1.00 90.94 278 GLU A O 1
ATOM 2056 N N . ASN A 1 279 ? -20.355 7.920 3.846 1.00 91.75 279 ASN A N 1
ATOM 2057 C CA . ASN A 1 279 ? -19.192 7.029 3.929 1.00 91.75 279 ASN A CA 1
ATOM 2058 C C . ASN A 1 279 ? -19.583 5.591 4.299 1.00 91.75 279 ASN A C 1
ATOM 2060 O O . ASN A 1 279 ? -18.999 4.629 3.807 1.00 91.75 279 ASN A O 1
ATOM 2064 N N . LEU A 1 280 ? -20.582 5.423 5.169 1.00 92.00 280 LEU A N 1
ATOM 2065 C CA . LEU A 1 280 ? -21.091 4.104 5.527 1.00 92.00 280 LEU A CA 1
ATOM 2066 C C . LEU A 1 280 ? -21.808 3.450 4.343 1.00 92.00 280 LEU A C 1
ATOM 2068 O O . LEU A 1 280 ? -21.591 2.270 4.074 1.00 92.00 280 LEU A O 1
ATOM 2072 N N . ALA A 1 281 ? -22.642 4.203 3.622 1.00 91.88 281 ALA A N 1
ATOM 2073 C CA . ALA A 1 281 ? -23.337 3.694 2.447 1.00 91.88 281 ALA A CA 1
ATOM 2074 C C . ALA A 1 281 ? -22.347 3.255 1.358 1.00 91.88 281 ALA A C 1
ATOM 2076 O O . ALA A 1 281 ? -22.509 2.168 0.807 1.00 91.88 281 ALA A O 1
ATOM 2077 N N . THR A 1 282 ? -21.298 4.040 1.087 1.00 92.38 282 THR A N 1
ATOM 2078 C CA . THR A 1 282 ? -20.257 3.676 0.110 1.00 92.38 282 THR A CA 1
ATOM 2079 C C . THR A 1 282 ? -19.432 2.469 0.555 1.00 92.38 282 THR A C 1
ATOM 2081 O O . THR A 1 282 ? -19.172 1.573 -0.246 1.00 92.38 282 THR A O 1
ATOM 2084 N N . ALA A 1 283 ? -19.076 2.376 1.838 1.00 92.25 283 ALA A N 1
ATOM 2085 C CA . ALA 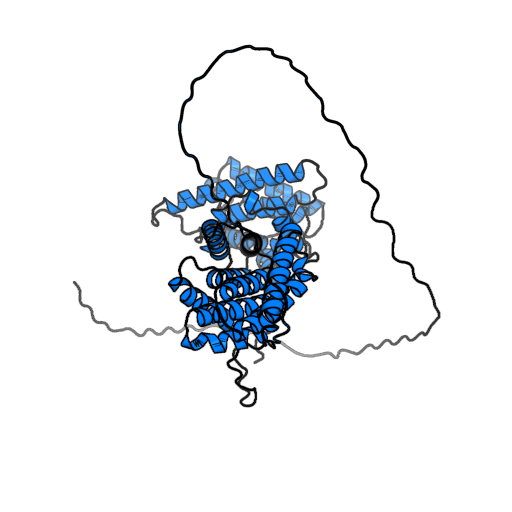A 1 283 ? -18.359 1.215 2.358 1.00 92.25 283 ALA A CA 1
ATOM 2086 C C . ALA A 1 283 ? -19.198 -0.076 2.272 1.00 92.25 283 ALA A C 1
ATOM 2088 O O . ALA A 1 283 ? -18.673 -1.133 1.919 1.00 92.25 283 ALA A O 1
ATOM 2089 N N . LEU A 1 284 ? -20.506 -0.002 2.550 1.00 91.62 284 LEU A N 1
ATOM 2090 C CA . LEU A 1 284 ? -21.417 -1.144 2.426 1.00 91.62 284 LEU A CA 1
ATOM 2091 C C . LEU A 1 284 ? -21.628 -1.574 0.972 1.00 91.62 284 LEU A C 1
ATOM 2093 O O . LEU A 1 284 ? -21.670 -2.775 0.704 1.00 91.62 284 LEU A O 1
ATOM 2097 N N . THR A 1 285 ? -21.757 -0.633 0.031 1.00 90.94 285 THR A N 1
ATOM 2098 C CA . THR A 1 285 ? -21.908 -0.979 -1.392 1.00 90.94 285 THR A CA 1
ATOM 2099 C C . THR A 1 285 ? -20.648 -1.639 -1.937 1.00 90.94 285 THR A C 1
ATOM 2101 O O . THR A 1 285 ? -20.747 -2.626 -2.667 1.00 90.94 285 THR A O 1
ATOM 2104 N N . GLU A 1 286 ? -19.465 -1.169 -1.540 1.00 89.25 286 GLU A N 1
ATOM 2105 C CA . GLU A 1 286 ? -18.208 -1.798 -1.938 1.00 89.25 286 GLU A CA 1
ATOM 2106 C C . GLU A 1 286 ? -18.012 -3.175 -1.293 1.00 89.25 286 GLU A C 1
ATOM 2108 O O . GLU A 1 286 ? -17.584 -4.111 -1.972 1.00 89.25 286 GLU A O 1
ATOM 2113 N N . ALA A 1 287 ? -18.355 -3.333 -0.011 1.00 87.44 287 ALA A N 1
ATOM 2114 C CA . ALA A 1 287 ? -18.336 -4.636 0.650 1.00 87.44 287 ALA A CA 1
ATOM 2115 C C . ALA A 1 287 ? -19.268 -5.631 -0.061 1.00 87.44 287 ALA A C 1
ATOM 2117 O O . ALA A 1 287 ? -18.844 -6.736 -0.399 1.00 87.44 287 ALA A O 1
ATOM 2118 N N . ALA A 1 288 ? -20.493 -5.206 -0.387 1.00 84.69 288 ALA A N 1
ATOM 2119 C CA . ALA A 1 288 ? -21.464 -6.024 -1.110 1.00 84.69 288 ALA A CA 1
ATOM 2120 C C . ALA A 1 288 ? -20.989 -6.404 -2.523 1.00 84.69 288 ALA A C 1
ATOM 2122 O O . ALA A 1 288 ? -21.240 -7.517 -2.975 1.00 84.69 288 ALA A O 1
ATOM 2123 N N . ALA A 1 289 ? -20.259 -5.522 -3.215 1.00 83.12 289 ALA A N 1
ATOM 2124 C CA . ALA A 1 289 ? -19.701 -5.810 -4.539 1.00 83.12 289 ALA A CA 1
ATOM 2125 C C . ALA A 1 289 ? -18.604 -6.897 -4.525 1.00 83.12 289 ALA A C 1
ATOM 2127 O O . ALA A 1 289 ? -18.278 -7.465 -5.571 1.00 83.12 289 ALA A O 1
ATOM 2128 N N . ARG A 1 290 ? -18.010 -7.186 -3.359 1.00 77.56 290 ARG A N 1
ATOM 2129 C CA . ARG A 1 290 ? -16.973 -8.222 -3.197 1.00 77.56 290 ARG A CA 1
ATOM 2130 C C . ARG A 1 290 ? -17.543 -9.593 -2.886 1.00 77.56 290 ARG A C 1
ATOM 2132 O O . ARG A 1 290 ? -16.873 -10.598 -3.160 1.00 77.56 290 ARG A O 1
ATOM 2139 N N . ASP A 1 291 ? -18.745 -9.635 -2.334 1.00 66.69 291 ASP A N 1
ATOM 2140 C CA . ASP A 1 291 ? -19.432 -10.883 -2.078 1.00 66.69 291 ASP A CA 1
ATOM 2141 C C . ASP A 1 291 ? -19.901 -11.496 -3.406 1.00 66.69 291 ASP A C 1
ATOM 2143 O O . ASP A 1 291 ? -20.361 -10.788 -4.308 1.00 66.69 291 ASP A O 1
ATOM 2147 N N . PRO A 1 292 ? -19.720 -12.814 -3.603 1.00 58.03 292 PRO A N 1
ATOM 2148 C CA . PRO A 1 292 ? -20.280 -13.468 -4.775 1.00 58.03 292 PRO A CA 1
ATOM 2149 C C . PRO A 1 292 ? -21.807 -13.283 -4.774 1.00 58.03 292 PRO A C 1
ATOM 2151 O O . PRO A 1 292 ? -22.413 -13.300 -3.698 1.00 58.03 292 PRO A O 1
ATOM 2154 N N . PRO A 1 293 ? -22.450 -13.132 -5.951 1.00 53.97 293 PRO A N 1
ATOM 2155 C CA . PRO A 1 293 ? -23.904 -13.109 -6.004 1.00 53.97 293 PRO A CA 1
ATOM 2156 C C . PRO A 1 293 ? -24.433 -14.379 -5.327 1.00 53.97 293 PRO A C 1
ATOM 2158 O O . PRO A 1 293 ? -23.825 -15.443 -5.509 1.00 53.97 293 PRO A O 1
ATOM 2161 N N . PRO A 1 294 ? -25.522 -14.289 -4.540 1.00 53.62 294 PRO A N 1
ATOM 2162 C CA . PRO A 1 294 ? -26.074 -15.460 -3.880 1.00 53.62 294 PRO A CA 1
ATOM 2163 C C . PRO A 1 294 ? -26.330 -16.524 -4.945 1.00 53.62 294 PRO A C 1
ATOM 2165 O O . PRO A 1 294 ? -26.972 -16.251 -5.964 1.00 53.62 294 PRO A O 1
ATOM 2168 N N . SER A 1 295 ? -25.781 -17.723 -4.743 1.00 48.31 295 SER A N 1
ATOM 2169 C CA . SER A 1 295 ? -26.130 -18.872 -5.570 1.00 48.31 295 SER A CA 1
ATOM 2170 C C . SER A 1 295 ? -27.652 -18.999 -5.572 1.00 48.31 295 SER A C 1
ATOM 2172 O O . SER A 1 295 ? -28.285 -18.836 -4.528 1.00 48.31 295 SER A O 1
ATOM 2174 N N . ALA A 1 296 ? -28.240 -19.251 -6.741 1.00 47.59 296 ALA A N 1
ATOM 2175 C CA . ALA A 1 296 ? -29.683 -19.350 -6.956 1.00 47.59 296 ALA A CA 1
ATOM 2176 C C . ALA A 1 296 ? -30.309 -20.603 -6.303 1.00 47.59 296 ALA A C 1
ATOM 2178 O O . ALA A 1 296 ? -31.170 -21.239 -6.901 1.00 47.59 296 ALA A O 1
ATOM 2179 N N . ASP A 1 297 ? -29.874 -20.969 -5.096 1.00 45.19 297 ASP A N 1
ATOM 2180 C CA . ASP A 1 297 ? -30.500 -21.994 -4.275 1.00 45.19 297 ASP A CA 1
ATOM 2181 C C . ASP A 1 297 ? -31.613 -21.348 -3.437 1.00 45.19 297 ASP A C 1
ATOM 2183 O O . ASP A 1 297 ? -31.333 -20.598 -2.496 1.00 45.19 297 ASP A O 1
ATOM 2187 N N . PRO A 1 298 ? -32.894 -21.634 -3.733 1.00 47.91 298 PRO A N 1
ATOM 2188 C CA . PRO A 1 298 ? -34.039 -21.040 -3.040 1.00 47.91 298 PRO A CA 1
ATOM 2189 C C . PRO A 1 298 ? -34.202 -21.513 -1.583 1.00 47.91 298 PRO A C 1
ATOM 2191 O O . PRO A 1 298 ? -35.096 -21.032 -0.891 1.00 47.91 298 PRO A O 1
ATOM 2194 N N . LEU A 1 299 ? -33.353 -22.437 -1.114 1.00 43.62 299 LEU A N 1
ATOM 2195 C CA . LEU A 1 299 ? -33.339 -22.986 0.248 1.00 43.62 299 LEU A CA 1
ATOM 2196 C C . LEU A 1 299 ? -32.209 -22.433 1.130 1.00 43.62 299 LEU A C 1
ATOM 2198 O O . LEU A 1 299 ? -32.171 -22.736 2.323 1.00 43.62 299 LEU A O 1
ATOM 2202 N N . ALA A 1 300 ? -31.305 -21.612 0.587 1.00 41.38 300 ALA A N 1
ATOM 2203 C CA . ALA A 1 300 ? -30.346 -20.896 1.416 1.00 41.38 300 ALA A CA 1
ATOM 2204 C C . ALA A 1 300 ? -31.092 -19.782 2.179 1.00 41.38 300 ALA A C 1
ATOM 2206 O O . ALA A 1 300 ? -31.779 -18.969 1.549 1.00 41.38 300 ALA A O 1
ATOM 2207 N N . PRO A 1 301 ? -31.019 -19.727 3.523 1.00 36.84 301 PRO A N 1
ATOM 2208 C CA . PRO A 1 301 ? -31.742 -18.720 4.285 1.00 36.84 301 PRO A CA 1
ATOM 2209 C C . PRO A 1 301 ? -31.308 -17.326 3.825 1.00 36.84 301 PRO A C 1
ATOM 2211 O O . PRO A 1 301 ? -30.125 -16.990 3.858 1.00 36.84 301 PRO A O 1
ATOM 2214 N N . LYS A 1 302 ? -32.283 -16.510 3.402 1.00 39.31 302 LYS A N 1
ATOM 2215 C CA . LYS A 1 302 ? -32.121 -15.083 3.084 1.00 39.31 302 LYS A CA 1
ATOM 2216 C C . LYS A 1 302 ? -31.810 -14.301 4.365 1.00 39.31 302 LYS A C 1
ATOM 2218 O O . LYS A 1 302 ? -32.636 -13.543 4.866 1.00 39.31 302 LYS A O 1
ATOM 2223 N N . ALA A 1 303 ? -30.626 -14.510 4.925 1.00 35.38 303 ALA A N 1
ATOM 2224 C CA . ALA A 1 303 ? -30.113 -13.749 6.049 1.00 35.38 303 ALA A CA 1
ATOM 2225 C C . ALA A 1 303 ? -29.576 -12.407 5.534 1.00 35.38 303 ALA A C 1
ATOM 2227 O O . ALA A 1 303 ? -28.381 -12.223 5.331 1.00 35.38 303 ALA A O 1
ATOM 2228 N N . LEU A 1 304 ? -30.486 -11.453 5.325 1.00 41.31 304 LEU A N 1
ATOM 2229 C CA . LEU A 1 304 ? -30.186 -10.028 5.145 1.00 41.31 304 LEU A CA 1
ATOM 2230 C C . LEU A 1 304 ? -29.742 -9.381 6.470 1.00 41.31 304 LEU A C 1
ATOM 2232 O O . LEU A 1 304 ? -30.300 -8.375 6.890 1.00 41.31 304 LEU A O 1
ATOM 2236 N N . LEU A 1 305 ? -28.763 -9.972 7.157 1.00 39.91 305 LEU A N 1
ATOM 2237 C CA . LEU A 1 305 ? -28.113 -9.407 8.340 1.00 39.91 305 LEU A CA 1
ATOM 2238 C C . LEU A 1 305 ? -26.700 -9.991 8.435 1.00 39.91 305 LEU A C 1
ATOM 2240 O O . LEU A 1 305 ? -26.554 -11.129 8.866 1.00 39.91 305 LEU A O 1
ATOM 2244 N N . LEU A 1 306 ? -25.697 -9.223 7.992 1.00 40.53 306 LEU A N 1
ATOM 2245 C CA . LEU A 1 306 ? -24.267 -9.278 8.360 1.00 40.53 306 LEU A CA 1
ATOM 2246 C C . LEU A 1 306 ? -23.835 -10.486 9.237 1.00 40.53 306 LEU A C 1
ATOM 2248 O O . LEU A 1 306 ? -23.491 -10.316 10.405 1.00 40.53 306 LEU A O 1
ATOM 2252 N N . ARG A 1 307 ? -23.835 -11.715 8.696 1.00 36.91 307 ARG A N 1
ATOM 2253 C CA . ARG A 1 307 ? -23.338 -12.917 9.395 1.00 36.91 307 ARG A CA 1
ATOM 2254 C C . ARG A 1 307 ? -22.391 -13.754 8.524 1.00 36.91 307 ARG A C 1
ATOM 2256 O O . ARG A 1 307 ? -22.788 -14.669 7.815 1.00 36.91 307 ARG A O 1
ATOM 2263 N N . THR A 1 308 ? -21.114 -13.382 8.588 1.00 42.19 308 THR A N 1
ATOM 2264 C CA . THR A 1 308 ? -19.967 -14.211 9.030 1.00 42.19 308 THR A CA 1
ATOM 2265 C C . THR A 1 308 ? -19.676 -15.608 8.450 1.00 42.19 308 THR A C 1
ATOM 2267 O O . THR A 1 308 ? -18.944 -16.335 9.118 1.00 42.19 308 THR A O 1
ATOM 2270 N N . SER A 1 309 ? -20.136 -16.050 7.272 1.00 35.84 309 SER A N 1
ATOM 2271 C CA . SER A 1 309 ? -19.706 -17.403 6.830 1.00 35.84 309 SER A CA 1
ATOM 2272 C C . SER A 1 309 ? -19.268 -17.639 5.388 1.00 35.84 309 SER A C 1
ATOM 2274 O O . SER A 1 309 ? -18.778 -18.733 5.126 1.00 35.84 309 SER A O 1
ATOM 2276 N N . THR A 1 310 ? -19.307 -16.670 4.466 1.00 39.94 310 THR A N 1
ATOM 2277 C CA . THR A 1 310 ? -18.756 -16.892 3.100 1.00 39.94 310 THR A CA 1
ATOM 2278 C C . THR A 1 310 ? -18.195 -15.645 2.400 1.00 39.94 310 THR A C 1
ATOM 2280 O O . THR A 1 310 ? -17.996 -15.644 1.185 1.00 39.94 310 THR A O 1
ATOM 2283 N N . THR A 1 311 ? -17.912 -14.570 3.133 1.00 50.09 311 THR A N 1
ATOM 2284 C CA . THR A 1 311 ? -17.538 -13.291 2.516 1.00 50.09 311 THR A CA 1
ATOM 2285 C C . THR A 1 311 ? -16.046 -13.235 2.199 1.00 50.09 311 THR A C 1
ATOM 2287 O O . THR A 1 311 ? -15.215 -13.567 3.041 1.00 50.09 311 THR A O 1
ATOM 2290 N N . LYS A 1 312 ? -15.680 -12.729 1.013 1.00 59.62 312 LYS A N 1
ATOM 2291 C CA . LYS A 1 312 ? -14.286 -12.330 0.704 1.00 59.62 312 LYS A CA 1
ATOM 2292 C C . LYS A 1 312 ? -13.814 -11.132 1.536 1.00 59.62 312 LYS A C 1
ATOM 2294 O O . LYS A 1 312 ? -12.655 -10.738 1.450 1.00 59.62 312 LYS A O 1
ATOM 2299 N N . VAL A 1 313 ? -14.731 -10.519 2.274 1.00 71.25 313 VAL A N 1
ATOM 2300 C CA . VAL A 1 313 ? -14.481 -9.416 3.190 1.00 71.25 313 VAL A CA 1
ATOM 2301 C C . VAL A 1 313 ? -13.932 -9.962 4.510 1.00 71.25 313 VAL A C 1
ATOM 2303 O O . VAL A 1 313 ? -14.482 -10.908 5.076 1.00 71.25 313 VAL A O 1
ATOM 2306 N N . GLU A 1 314 ? -12.834 -9.369 4.971 1.00 81.06 314 GLU A N 1
ATOM 2307 C CA . GLU A 1 314 ? -12.123 -9.755 6.190 1.00 81.06 314 GLU A CA 1
ATOM 2308 C C . GLU A 1 314 ? -12.970 -9.471 7.451 1.00 81.06 314 GLU A C 1
ATOM 2310 O O . GLU A 1 314 ? -13.827 -8.585 7.474 1.00 81.06 314 GLU A O 1
ATOM 2315 N N . GLY A 1 315 ? -12.784 -10.269 8.509 1.00 83.94 315 GLY A N 1
ATOM 2316 C CA . GLY A 1 315 ? -13.637 -10.209 9.706 1.00 83.94 315 GLY A CA 1
ATOM 2317 C C . GLY A 1 315 ? -13.535 -8.893 10.487 1.00 83.94 315 GLY A C 1
ATOM 2318 O O . GLY A 1 315 ? -14.509 -8.463 11.103 1.00 83.94 315 GLY A O 1
ATOM 2319 N N . ASP A 1 316 ? -12.385 -8.229 10.416 1.00 88.38 316 ASP A N 1
ATOM 2320 C CA . ASP A 1 316 ? -12.147 -6.922 11.026 1.00 88.38 316 ASP A CA 1
ATOM 2321 C C . ASP A 1 316 ? -12.987 -5.813 10.387 1.00 88.38 316 ASP A C 1
ATOM 2323 O O . ASP A 1 316 ? -13.572 -4.990 11.088 1.00 88.38 316 ASP A O 1
ATOM 2327 N N . VAL A 1 317 ? -13.100 -5.828 9.062 1.00 91.12 317 VAL A N 1
ATOM 2328 C CA . VAL A 1 317 ? -13.954 -4.924 8.295 1.00 91.12 317 VAL A CA 1
ATOM 2329 C C . VAL A 1 317 ? -15.420 -5.108 8.672 1.00 91.12 317 VAL A C 1
ATOM 2331 O O . VAL A 1 317 ? -16.132 -4.123 8.863 1.00 91.12 317 VAL A O 1
ATOM 2334 N N . HIS A 1 318 ? -15.889 -6.354 8.782 1.00 90.94 318 HIS A N 1
ATOM 2335 C CA . HIS A 1 318 ? -17.276 -6.633 9.173 1.00 90.94 318 HIS A CA 1
ATOM 2336 C C . HIS A 1 318 ? -17.594 -6.084 10.557 1.00 90.94 318 HIS A C 1
ATOM 2338 O O . HIS A 1 318 ? -18.629 -5.444 10.744 1.00 90.94 318 HIS A O 1
ATOM 2344 N N . LEU A 1 319 ? -16.688 -6.296 11.513 1.00 91.38 319 LEU A N 1
ATOM 2345 C CA . LEU A 1 319 ? -16.819 -5.744 12.855 1.00 91.38 319 LEU A CA 1
ATOM 2346 C C . LEU A 1 319 ? -16.836 -4.208 12.821 1.00 91.38 319 LEU A C 1
ATOM 2348 O O . LEU A 1 319 ? -17.702 -3.588 13.434 1.00 91.38 319 LEU A O 1
ATOM 2352 N N . ALA A 1 320 ? -15.934 -3.593 12.057 1.00 93.31 320 ALA A N 1
ATOM 2353 C CA . ALA A 1 320 ? -15.864 -2.144 11.903 1.00 93.31 320 ALA A CA 1
ATOM 2354 C C . ALA A 1 320 ? -17.132 -1.548 11.274 1.00 93.31 320 ALA A C 1
ATOM 2356 O O . ALA A 1 320 ? -17.642 -0.540 11.759 1.00 93.31 320 ALA A O 1
ATOM 2357 N N . LEU A 1 321 ? -17.690 -2.189 10.244 1.00 92.69 321 LEU A N 1
ATOM 2358 C CA . LEU A 1 321 ? -18.964 -1.804 9.632 1.00 92.69 321 LEU A CA 1
ATOM 2359 C C . LEU A 1 321 ? -20.130 -1.943 10.613 1.00 92.69 321 LEU A C 1
ATOM 2361 O O . LEU A 1 321 ? -20.982 -1.053 10.685 1.00 92.69 321 LEU A O 1
ATOM 2365 N N . ALA A 1 322 ? -20.159 -3.023 11.399 1.00 91.50 322 ALA A N 1
ATOM 2366 C CA . ALA A 1 322 ? -21.153 -3.200 12.449 1.00 91.50 322 ALA A CA 1
ATOM 2367 C C . ALA A 1 322 ? -21.074 -2.047 13.462 1.00 91.50 322 ALA A C 1
ATOM 2369 O O . ALA A 1 322 ? -22.091 -1.394 13.694 1.00 91.50 322 ALA A O 1
ATOM 2370 N N . CYS A 1 323 ? -19.876 -1.717 13.955 1.00 92.38 323 CYS A N 1
ATOM 2371 C CA . CYS A 1 323 ? -19.627 -0.587 14.856 1.00 92.38 323 CYS A CA 1
ATOM 2372 C C . CYS A 1 323 ? -19.986 0.778 14.240 1.00 92.38 323 CYS A C 1
ATOM 2374 O O . CYS A 1 323 ? -20.602 1.617 14.892 1.00 92.38 323 CYS A O 1
ATOM 2376 N N . ALA A 1 324 ? -19.669 1.021 12.967 1.00 92.19 324 ALA A N 1
ATOM 2377 C CA . ALA A 1 324 ? -20.061 2.258 12.289 1.00 92.19 324 ALA A CA 1
ATOM 2378 C C . ALA A 1 324 ? -21.592 2.380 12.196 1.00 92.19 324 ALA A C 1
ATOM 2380 O O . ALA A 1 324 ? -22.167 3.447 12.433 1.00 92.19 324 ALA A O 1
ATOM 2381 N N . SER A 1 325 ? -22.270 1.263 11.921 1.00 91.12 325 SER A N 1
ATOM 2382 C CA . SER A 1 325 ? -23.727 1.208 11.851 1.00 91.12 325 SER A CA 1
ATOM 2383 C C . SER A 1 325 ? -24.386 1.406 13.223 1.00 91.12 325 SER A C 1
ATOM 2385 O O . SER A 1 325 ? -25.419 2.074 13.309 1.00 91.12 325 SER A O 1
ATOM 2387 N N . THR A 1 326 ? -23.794 0.875 14.303 1.00 90.44 326 THR A N 1
ATOM 2388 C CA . THR A 1 326 ? -24.288 1.092 15.670 1.00 90.44 326 THR A CA 1
ATOM 2389 C C . THR A 1 326 ? -24.090 2.544 16.083 1.00 90.44 326 THR A C 1
ATOM 2391 O O . THR A 1 326 ? -25.041 3.143 16.571 1.00 90.44 326 THR A O 1
ATOM 2394 N N . LEU A 1 327 ? -22.942 3.164 15.787 1.00 90.19 327 LEU A N 1
ATOM 2395 C CA . LEU A 1 327 ? -22.714 4.599 16.015 1.00 90.19 327 LEU A CA 1
ATOM 2396 C C . LEU A 1 327 ? -23.743 5.482 15.294 1.00 90.19 327 LEU A C 1
ATOM 2398 O O . LEU A 1 327 ? -24.223 6.465 15.859 1.00 90.19 327 LEU A O 1
ATOM 2402 N N . GLN A 1 328 ? -24.122 5.135 14.061 1.00 89.31 328 GLN A N 1
ATOM 2403 C CA . GLN A 1 328 ? -25.172 5.855 13.335 1.00 89.31 328 GLN A CA 1
ATOM 2404 C C . GLN A 1 328 ? -26.557 5.679 13.983 1.00 89.31 328 GLN A C 1
ATOM 2406 O O . GLN A 1 328 ? -27.329 6.639 14.053 1.00 89.31 328 GLN A O 1
ATOM 2411 N N . ARG A 1 329 ? -26.877 4.476 14.477 1.00 88.62 329 ARG A N 1
ATOM 2412 C CA . ARG A 1 329 ? -28.144 4.196 15.175 1.00 88.62 329 ARG A CA 1
ATOM 2413 C C . ARG A 1 329 ? -28.208 4.817 16.571 1.00 88.62 329 ARG A C 1
ATOM 2415 O O . ARG A 1 329 ? -29.286 5.244 16.968 1.00 88.62 329 ARG A O 1
ATOM 2422 N N . LEU A 1 330 ? -27.086 4.902 17.286 1.00 86.00 330 LEU A N 1
ATOM 2423 C CA . LEU A 1 330 ? -26.986 5.558 18.596 1.00 86.00 330 LEU A CA 1
ATOM 2424 C C . LEU A 1 330 ? -27.244 7.067 18.506 1.00 86.00 330 LEU A C 1
ATOM 2426 O O . LEU A 1 330 ? -27.779 7.651 19.440 1.00 86.00 330 LEU A O 1
ATOM 2430 N N . ALA A 1 331 ? -26.930 7.693 17.367 1.00 84.19 331 ALA A N 1
ATOM 2431 C CA . ALA A 1 331 ? -27.221 9.108 17.141 1.00 84.19 331 ALA A CA 1
ATOM 2432 C C . ALA A 1 331 ? -28.731 9.424 17.046 1.00 84.19 331 ALA A C 1
ATOM 2434 O O . ALA A 1 331 ? -29.114 10.585 17.165 1.00 84.19 331 ALA A O 1
ATOM 2435 N N . HIS A 1 332 ? -29.590 8.417 16.840 1.00 84.44 332 HIS A N 1
ATOM 2436 C CA . HIS A 1 332 ? -31.039 8.582 16.713 1.00 84.44 332 HIS A CA 1
ATOM 2437 C C . HIS A 1 332 ? -31.766 7.879 17.869 1.00 84.44 332 HIS A C 1
ATOM 2439 O O . HIS A 1 332 ? -31.662 6.662 18.036 1.00 84.44 332 HIS A O 1
ATOM 2445 N N . GLN A 1 333 ? -32.571 8.621 18.637 1.00 77.19 333 GLN A N 1
ATOM 2446 C CA . GLN A 1 333 ? -33.275 8.088 19.817 1.00 77.19 333 GLN A CA 1
ATOM 2447 C C . GLN A 1 333 ? -34.155 6.866 19.505 1.00 77.19 333 GLN A C 1
ATOM 2449 O O . GLN A 1 333 ? -34.199 5.920 20.288 1.00 77.19 333 GLN A O 1
ATOM 2454 N N . THR A 1 334 ? -34.807 6.841 18.341 1.00 81.62 334 THR A N 1
ATOM 2455 C CA . THR A 1 334 ? -35.721 5.758 17.935 1.00 81.62 334 THR A CA 1
ATOM 2456 C C . THR A 1 334 ? -35.018 4.425 17.680 1.00 81.62 334 THR A C 1
ATOM 2458 O O . THR A 1 334 ? -35.629 3.370 17.832 1.00 81.62 334 THR A O 1
ATOM 2461 N N . THR A 1 335 ? -33.734 4.446 17.314 1.00 84.31 335 THR A N 1
ATOM 2462 C CA . THR A 1 335 ? -32.945 3.239 17.017 1.00 84.31 335 THR A CA 1
ATOM 2463 C C . THR A 1 335 ? -31.920 2.897 18.093 1.00 84.31 335 THR A C 1
ATOM 2465 O O . THR A 1 335 ? -31.251 1.868 17.982 1.00 84.31 335 THR A O 1
ATOM 2468 N N . CYS A 1 336 ? -31.817 3.714 19.145 1.00 83.44 336 CYS A N 1
ATOM 2469 C CA . CYS A 1 336 ? -30.830 3.562 20.212 1.00 83.44 336 CYS A CA 1
ATOM 2470 C C . CYS A 1 336 ? -30.951 2.208 20.934 1.00 83.44 336 CYS A C 1
ATOM 2472 O O . CYS A 1 336 ? -29.968 1.479 21.031 1.00 83.44 336 CYS A O 1
ATOM 2474 N N . LEU A 1 337 ? -32.164 1.793 21.325 1.00 82.25 337 LEU A N 1
ATOM 2475 C CA . LEU A 1 337 ? -32.382 0.496 21.991 1.00 82.25 337 LEU A CA 1
ATOM 2476 C C . LEU A 1 337 ? -31.919 -0.693 21.139 1.00 82.25 337 LEU A C 1
ATOM 2478 O O . LEU A 1 337 ? -31.325 -1.636 21.654 1.00 82.25 337 LEU A O 1
ATOM 2482 N N . ARG A 1 338 ? -32.150 -0.637 19.822 1.00 83.25 338 ARG A N 1
ATOM 2483 C CA . ARG A 1 338 ? -31.689 -1.679 18.897 1.00 83.25 338 ARG A CA 1
ATOM 2484 C C . ARG A 1 338 ? -30.166 -1.694 18.791 1.00 83.25 338 ARG A C 1
ATOM 2486 O O . ARG A 1 338 ? -29.576 -2.766 18.782 1.00 83.25 338 ARG A O 1
ATOM 2493 N N . ALA A 1 339 ? -29.539 -0.518 18.764 1.00 83.62 339 ALA A N 1
ATOM 2494 C CA . ALA A 1 339 ? -28.086 -0.410 18.763 1.00 83.62 339 ALA A CA 1
ATOM 2495 C C . ALA A 1 339 ? -27.462 -1.012 20.031 1.00 83.62 339 ALA A C 1
ATOM 2497 O O . ALA A 1 339 ? -26.451 -1.694 19.925 1.00 83.62 339 ALA A O 1
ATOM 2498 N N . LEU A 1 340 ? -28.076 -0.822 21.205 1.00 83.69 340 LEU A N 1
ATOM 2499 C CA . LEU A 1 340 ? -27.594 -1.414 22.459 1.00 83.69 340 LEU A CA 1
ATOM 2500 C C . LEU A 1 340 ? -27.605 -2.950 22.423 1.00 83.69 340 LEU A C 1
ATOM 2502 O O . LEU A 1 340 ? -26.637 -3.573 22.849 1.00 83.69 340 LEU A O 1
ATOM 2506 N N . VAL A 1 341 ? -28.650 -3.561 21.855 1.00 83.81 341 VAL A N 1
ATOM 2507 C CA . VAL A 1 341 ? -28.716 -5.024 21.670 1.00 83.81 341 VAL A CA 1
ATOM 2508 C C . VAL A 1 341 ? -27.668 -5.510 20.666 1.00 83.81 341 VAL A C 1
ATOM 2510 O O . VAL A 1 341 ? -27.017 -6.526 20.898 1.00 83.81 341 VAL A O 1
ATOM 2513 N N . ASP A 1 342 ? -27.467 -4.777 19.567 1.00 84.81 342 ASP A N 1
ATOM 2514 C CA . ASP A 1 342 ? -26.455 -5.127 18.564 1.00 84.81 342 ASP A CA 1
ATOM 2515 C C . ASP A 1 342 ? -25.035 -5.129 19.165 1.00 84.81 342 ASP A C 1
ATOM 2517 O O . ASP A 1 342 ? -24.206 -5.948 18.771 1.00 84.81 342 ASP A O 1
ATOM 2521 N N . ILE A 1 343 ? -24.761 -4.246 20.136 1.00 84.38 343 ILE A N 1
ATOM 2522 C CA . ILE A 1 343 ? -23.457 -4.130 20.811 1.00 84.38 343 ILE A CA 1
ATOM 2523 C C . ILE A 1 343 ? -23.129 -5.379 21.633 1.00 84.38 343 ILE A C 1
ATOM 2525 O O . ILE A 1 343 ? -21.987 -5.835 21.607 1.00 84.38 343 ILE A O 1
ATOM 2529 N N . GLU A 1 344 ? -24.120 -5.980 22.299 1.00 81.44 344 GLU A N 1
ATOM 2530 C CA . GLU A 1 344 ? -23.928 -7.243 23.029 1.00 81.44 344 GLU A CA 1
ATOM 2531 C C . GLU A 1 344 ? -23.548 -8.405 22.091 1.00 81.44 344 GLU A C 1
ATOM 2533 O O . GLU A 1 344 ? -22.882 -9.352 22.506 1.00 81.44 344 GLU A O 1
ATOM 2538 N N . GLY A 1 345 ? -23.948 -8.328 20.817 1.00 81.56 345 GLY A N 1
ATOM 2539 C CA . GLY A 1 345 ? -23.657 -9.330 19.792 1.00 81.56 345 GLY A CA 1
ATOM 2540 C C . GLY A 1 345 ? -22.366 -9.102 18.999 1.00 81.56 345 GLY A C 1
ATOM 2541 O O . GLY A 1 345 ? -22.093 -9.882 18.082 1.00 81.56 345 GLY A O 1
ATOM 2542 N N . LEU A 1 346 ? -21.590 -8.052 19.294 1.00 85.62 346 LEU A N 1
ATOM 2543 C CA . LEU A 1 346 ? -20.367 -7.747 18.547 1.00 85.62 346 LEU A CA 1
ATOM 2544 C C . LEU A 1 346 ? -19.297 -8.828 18.751 1.00 85.62 346 LEU A C 1
ATOM 2546 O O . LEU A 1 346 ? -19.049 -9.307 19.858 1.00 85.62 346 LEU A O 1
ATOM 2550 N N . ALA A 1 347 ? -18.636 -9.191 17.651 1.00 82.69 347 ALA A N 1
ATOM 2551 C CA . ALA A 1 347 ? -17.515 -10.120 17.672 1.00 82.69 347 ALA A CA 1
ATOM 2552 C C . ALA A 1 347 ? -16.294 -9.516 18.384 1.00 82.69 347 ALA A C 1
ATOM 2554 O O . ALA A 1 347 ? -16.164 -8.302 18.549 1.00 82.69 347 ALA A O 1
ATOM 2555 N N . TRP A 1 348 ? -15.375 -10.386 18.794 1.00 85.00 348 TRP A N 1
ATOM 2556 C CA . TRP A 1 348 ? -14.183 -9.985 19.529 1.00 85.00 348 TRP A CA 1
ATOM 2557 C C . TRP A 1 348 ? -13.197 -9.319 18.563 1.00 85.00 348 TRP A C 1
ATOM 2559 O O . TRP A 1 348 ? -12.876 -9.920 17.532 1.00 85.00 348 TRP A O 1
ATOM 2569 N N . PRO A 1 349 ? -12.710 -8.100 18.858 1.00 89.25 349 PRO A N 1
ATOM 2570 C CA . PRO A 1 349 ? -11.776 -7.430 17.970 1.00 89.25 349 PRO A CA 1
ATOM 2571 C C . PRO A 1 349 ? -10.424 -8.152 17.982 1.00 89.25 349 PRO A C 1
ATOM 2573 O O . PRO A 1 349 ? -9.915 -8.528 19.038 1.00 89.25 349 PRO A O 1
ATOM 2576 N N . ASN A 1 350 ? -9.846 -8.345 16.797 1.00 88.25 350 ASN A N 1
ATOM 2577 C CA . ASN A 1 350 ? -8.563 -9.024 16.593 1.00 88.25 350 ASN A CA 1
ATOM 2578 C C . ASN A 1 350 ? -7.586 -8.232 15.705 1.00 88.25 350 ASN A C 1
ATOM 2580 O O . ASN A 1 350 ? -6.548 -8.766 15.331 1.00 88.25 350 ASN A O 1
ATOM 2584 N N . SER A 1 351 ? -7.913 -6.983 15.366 1.00 91.81 351 SER A N 1
ATOM 2585 C CA . SER A 1 351 ? -7.066 -6.079 14.585 1.00 91.81 351 SER A CA 1
ATOM 2586 C C . SER A 1 351 ? -7.213 -4.642 15.081 1.00 91.81 351 SER A C 1
ATOM 2588 O O . SER A 1 351 ? -8.204 -4.304 15.737 1.00 91.81 351 SER A O 1
ATOM 2590 N N . VAL A 1 352 ? -6.269 -3.772 14.712 1.00 93.38 352 VAL A N 1
ATOM 2591 C CA . VAL A 1 352 ? -6.288 -2.343 15.079 1.00 93.38 352 VAL A CA 1
ATOM 2592 C C . VAL A 1 352 ? -7.557 -1.633 14.614 1.00 93.38 352 VAL A C 1
ATOM 2594 O O . VAL A 1 352 ? -8.115 -0.827 15.358 1.00 93.38 352 VAL A O 1
ATOM 2597 N N . LEU A 1 353 ? -8.084 -1.997 13.440 1.00 94.75 353 LEU A N 1
ATOM 2598 C CA . LEU A 1 353 ? -9.370 -1.492 12.959 1.00 94.75 353 LEU A CA 1
ATOM 2599 C C . LEU A 1 353 ? -10.530 -1.907 13.866 1.00 94.75 353 LEU A C 1
ATOM 2601 O O . LEU A 1 353 ? -11.344 -1.064 14.240 1.00 94.75 353 LEU A O 1
ATOM 2605 N N . GLY A 1 354 ? -10.575 -3.177 14.272 1.00 93.94 354 GLY A N 1
ATOM 2606 C CA . GLY A 1 354 ? -11.572 -3.662 15.224 1.00 93.94 354 GLY A CA 1
ATOM 2607 C C . GLY A 1 354 ? -11.461 -2.977 16.589 1.00 93.94 354 GLY A C 1
ATOM 2608 O O . GLY A 1 354 ? -12.478 -2.580 17.157 1.00 93.94 354 GLY A O 1
ATOM 2609 N N . PHE A 1 355 ? -10.241 -2.789 17.106 1.00 94.75 355 PHE A N 1
ATOM 2610 C CA . PHE A 1 355 ? -10.017 -2.108 18.385 1.00 94.75 355 PHE A CA 1
ATOM 2611 C C . PHE A 1 355 ? -10.480 -0.655 18.343 1.00 94.75 355 PHE A C 1
ATOM 2613 O O . PHE A 1 355 ? -11.250 -0.248 19.210 1.00 94.75 355 PHE A O 1
ATOM 2620 N N . ALA A 1 356 ? -10.075 0.105 17.322 1.00 94.94 356 ALA A N 1
ATOM 2621 C CA . ALA A 1 356 ? -10.486 1.495 17.149 1.00 94.94 356 ALA A CA 1
ATOM 2622 C C . ALA A 1 356 ? -12.009 1.625 16.987 1.00 94.94 356 ALA A C 1
ATOM 2624 O O . ALA A 1 356 ? -12.623 2.507 17.588 1.00 94.94 356 ALA A O 1
ATOM 2625 N N . ALA A 1 357 ? -12.640 0.710 16.245 1.00 94.69 357 ALA A N 1
ATOM 2626 C CA . ALA A 1 357 ? -14.087 0.693 16.058 1.00 94.69 357 ALA A CA 1
ATOM 2627 C C . ALA A 1 357 ? -14.851 0.446 17.370 1.00 94.69 357 ALA A C 1
ATOM 2629 O O . ALA A 1 357 ? -15.766 1.198 17.709 1.00 94.69 357 ALA A O 1
ATOM 2630 N N . CYS A 1 358 ? -14.465 -0.584 18.130 1.00 94.00 358 CYS A N 1
ATOM 2631 C CA . CYS A 1 358 ? -15.070 -0.887 19.428 1.00 94.00 358 CYS A CA 1
ATOM 2632 C C . CYS A 1 358 ? -14.814 0.229 20.450 1.00 94.00 358 CYS A C 1
ATOM 2634 O O . CYS A 1 358 ? -15.716 0.585 21.204 1.00 94.00 358 CYS A O 1
ATOM 2636 N N . TYR A 1 359 ? -13.615 0.816 20.453 1.00 93.69 359 TYR A N 1
ATOM 2637 C CA . TYR A 1 359 ? -13.281 1.946 21.318 1.00 93.69 359 TYR A CA 1
ATOM 2638 C C . TYR A 1 359 ? -14.132 3.183 20.999 1.00 93.69 359 TYR A C 1
ATOM 2640 O O . TYR A 1 359 ? -14.661 3.813 21.910 1.00 93.69 359 TYR A O 1
ATOM 2648 N N . ALA A 1 360 ? -14.365 3.488 19.719 1.00 92.44 360 ALA A N 1
ATOM 2649 C CA . ALA A 1 360 ? -15.242 4.588 19.316 1.00 92.44 360 ALA A CA 1
ATOM 2650 C C . ALA A 1 360 ? -16.690 4.397 19.808 1.00 92.44 360 ALA A C 1
ATOM 2652 O O . ALA A 1 360 ? -17.302 5.344 20.306 1.00 92.44 360 ALA A O 1
ATOM 2653 N N . VAL A 1 361 ? -17.229 3.173 19.720 1.00 92.81 361 VAL A N 1
ATOM 2654 C CA . VAL A 1 361 ? -18.550 2.830 20.282 1.00 92.81 361 VAL A CA 1
ATOM 2655 C C . VAL A 1 361 ? -18.553 2.988 21.804 1.00 92.81 361 VAL A C 1
ATOM 2657 O O . VAL A 1 361 ? -19.489 3.571 22.348 1.00 92.81 361 VAL A O 1
ATOM 2660 N N . LEU A 1 362 ? -17.500 2.531 22.489 1.00 92.38 362 LEU A N 1
ATOM 2661 C CA . LEU A 1 362 ? -17.362 2.655 23.941 1.00 92.38 362 LEU A CA 1
ATOM 2662 C C . LEU A 1 362 ? -17.405 4.125 24.382 1.00 92.38 362 LEU A C 1
ATOM 2664 O O . LEU A 1 362 ? -18.175 4.474 25.273 1.00 92.38 362 LEU A O 1
ATOM 2668 N N . CYS A 1 363 ? -16.637 4.994 23.721 1.00 89.81 363 CYS A N 1
ATOM 2669 C CA . CYS A 1 363 ? -16.619 6.429 24.003 1.00 89.81 363 CYS A CA 1
ATOM 2670 C C . CYS A 1 363 ? -17.979 7.094 23.733 1.00 89.81 363 CYS A C 1
ATOM 2672 O O . CYS A 1 363 ? -18.408 7.946 24.505 1.00 89.81 363 CYS A O 1
ATOM 2674 N N . ALA A 1 364 ? -18.691 6.690 22.675 1.00 89.25 364 ALA A N 1
ATOM 2675 C CA . ALA A 1 364 ? -20.025 7.218 22.381 1.00 89.25 364 ALA A CA 1
ATOM 2676 C C . ALA A 1 364 ? -21.075 6.807 23.430 1.00 89.25 364 ALA A C 1
ATOM 2678 O O . ALA A 1 364 ? -21.981 7.584 23.732 1.00 89.25 364 ALA A O 1
ATOM 2679 N N . LEU A 1 365 ? -20.951 5.603 23.997 1.00 88.31 365 LEU A N 1
ATOM 2680 C CA . LEU A 1 365 ? -21.845 5.103 25.042 1.00 88.31 365 LEU A CA 1
ATOM 2681 C C . LEU A 1 365 ? -21.592 5.737 26.415 1.00 88.31 365 LEU A C 1
ATOM 2683 O O . LEU A 1 365 ? -22.536 5.881 27.182 1.00 88.31 365 LEU A O 1
ATOM 2687 N N . GLN A 1 366 ? -20.357 6.142 26.730 1.00 84.88 366 GLN A N 1
ATOM 2688 C CA . GLN A 1 366 ? -20.037 6.797 28.009 1.00 84.88 366 GLN A CA 1
ATOM 2689 C C . GLN A 1 366 ? -20.799 8.115 28.231 1.00 84.88 366 GLN A C 1
ATOM 2691 O O . GLN A 1 366 ? -20.925 8.553 29.369 1.00 84.88 366 GLN A O 1
ATOM 2696 N N . GLY A 1 367 ? -21.307 8.744 27.166 1.00 74.50 367 GLY A N 1
ATOM 2697 C CA . GLY A 1 367 ? -22.146 9.942 27.250 1.00 74.50 367 GLY A CA 1
ATOM 2698 C C . GLY A 1 367 ? -23.653 9.676 27.353 1.00 74.50 367 GLY A C 1
ATOM 2699 O O . GLY A 1 367 ? -24.420 10.632 27.301 1.00 74.50 367 GLY A O 1
ATOM 2700 N N . GLN A 1 368 ? -24.094 8.414 27.421 1.00 74.94 368 GLN A N 1
ATOM 2701 C CA . GLN A 1 368 ? -25.511 8.038 27.491 1.00 74.94 368 GLN A CA 1
ATOM 2702 C C . GLN A 1 368 ? -25.876 7.568 28.905 1.00 74.94 368 GLN A C 1
ATOM 2704 O O . GLN A 1 368 ? -25.346 6.569 29.389 1.00 74.94 368 GLN A O 1
ATOM 2709 N N . ASP A 1 369 ? -26.834 8.242 29.541 1.00 63.41 369 ASP A N 1
ATOM 2710 C CA . ASP A 1 369 ? -27.348 7.857 30.857 1.00 63.41 369 ASP A CA 1
ATOM 2711 C C . ASP A 1 369 ? -28.441 6.779 30.717 1.00 63.41 369 ASP A C 1
ATOM 2713 O O . ASP A 1 369 ? -29.511 7.025 30.157 1.00 63.41 369 ASP A O 1
ATOM 2717 N N . GLY A 1 370 ? -28.198 5.564 31.225 1.00 68.06 370 GLY A N 1
ATOM 2718 C CA . GLY A 1 37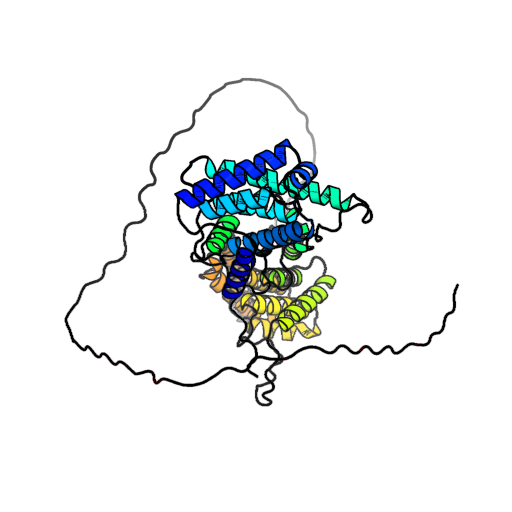0 ? -29.230 4.521 31.293 1.00 68.06 370 GLY A CA 1
ATOM 2719 C C . GLY A 1 370 ? -28.732 3.125 31.684 1.00 68.06 370 GLY A C 1
ATOM 2720 O O . GLY A 1 370 ? -27.676 2.674 31.248 1.00 68.06 370 GLY A O 1
ATOM 2721 N N . GLY A 1 371 ? -29.530 2.385 32.464 1.00 69.81 371 GLY A N 1
ATOM 2722 C CA . GLY A 1 371 ? -29.173 1.039 32.948 1.00 69.81 371 GLY A CA 1
ATOM 2723 C C . GLY A 1 371 ? -28.931 0.001 31.839 1.00 69.81 371 GLY A C 1
ATOM 2724 O O . GLY A 1 371 ? -28.035 -0.828 31.961 1.00 69.81 371 GLY A O 1
ATOM 2725 N N . VAL A 1 372 ? -29.655 0.083 30.714 1.00 72.56 372 VAL A N 1
ATOM 2726 C CA . VAL A 1 372 ? -29.442 -0.805 29.547 1.00 72.56 372 VAL A CA 1
ATOM 2727 C C . VAL A 1 372 ? -28.098 -0.520 28.863 1.00 72.56 372 VAL A C 1
ATOM 2729 O O . VAL A 1 372 ? -27.444 -1.441 28.375 1.00 72.56 372 VAL A O 1
ATOM 2732 N N . ALA A 1 373 ? -27.642 0.736 28.876 1.00 80.06 373 ALA A N 1
ATOM 2733 C CA . ALA A 1 373 ? -26.331 1.102 28.348 1.00 80.06 373 ALA A CA 1
ATOM 2734 C C . ALA A 1 373 ? -25.190 0.547 29.217 1.00 80.06 373 ALA A C 1
ATOM 2736 O O . ALA A 1 373 ? -24.156 0.181 28.671 1.00 80.06 373 ALA A O 1
ATOM 2737 N N . SER A 1 374 ? -25.399 0.393 30.533 1.00 84.38 374 SER A N 1
ATOM 2738 C CA . SER A 1 374 ? -24.406 -0.164 31.470 1.00 84.38 374 SER A CA 1
ATOM 2739 C C . SER A 1 374 ? -23.984 -1.595 31.107 1.00 84.38 374 SER A C 1
ATOM 2741 O O . SER A 1 374 ? -22.794 -1.889 31.008 1.00 84.38 374 SER A O 1
ATOM 2743 N N . LYS A 1 375 ? -24.942 -2.481 30.798 1.00 86.06 375 LYS A N 1
ATOM 2744 C CA . LYS A 1 375 ? -24.644 -3.871 30.406 1.00 86.06 375 LYS A CA 1
ATOM 2745 C C . LYS A 1 375 ? -23.907 -3.958 29.063 1.00 86.06 375 LYS A C 1
ATOM 2747 O O . LYS A 1 375 ? -22.950 -4.725 28.919 1.00 86.06 375 LYS A O 1
ATOM 2752 N N . ALA A 1 376 ? -24.324 -3.150 28.087 1.00 86.94 376 ALA A N 1
ATOM 2753 C CA . ALA A 1 376 ? -23.652 -3.059 26.792 1.00 86.94 376 ALA A CA 1
ATOM 2754 C C . ALA A 1 376 ? -22.226 -2.488 26.933 1.00 86.94 376 ALA A C 1
ATOM 2756 O O . ALA A 1 376 ? -21.295 -3.010 26.319 1.00 86.94 376 ALA A O 1
ATOM 2757 N N . LEU A 1 377 ? -22.042 -1.469 27.782 1.00 90.12 377 LEU A N 1
ATOM 2758 C CA . LEU A 1 377 ? -20.743 -0.884 28.132 1.00 90.12 377 LEU A CA 1
ATOM 2759 C C . LEU A 1 377 ? -19.811 -1.910 28.778 1.00 90.12 377 LEU A C 1
ATOM 2761 O O . LEU A 1 377 ? -18.662 -2.030 28.356 1.00 90.12 377 LEU A O 1
ATOM 2765 N N . GLU A 1 378 ? -20.295 -2.663 29.766 1.00 90.88 378 GLU A N 1
ATOM 2766 C CA . GLU A 1 378 ? -19.513 -3.696 30.450 1.00 90.88 378 GLU A CA 1
ATOM 2767 C C . GLU A 1 378 ? -19.065 -4.790 29.474 1.00 90.88 378 GLU A C 1
ATOM 2769 O O . GLU A 1 378 ? -17.882 -5.138 29.427 1.00 90.88 378 GLU A O 1
ATOM 2774 N N . THR A 1 379 ? -19.989 -5.279 28.641 1.00 90.56 379 THR A N 1
ATOM 2775 C CA . THR A 1 379 ? -19.705 -6.317 27.640 1.00 90.56 379 THR A CA 1
ATOM 2776 C C . THR A 1 379 ? -18.671 -5.833 26.622 1.00 90.56 379 THR A C 1
ATOM 2778 O O . THR A 1 379 ? -17.687 -6.523 26.348 1.00 90.56 379 THR A O 1
ATOM 2781 N N . LEU A 1 380 ? -18.844 -4.617 26.093 1.00 92.12 380 LEU A N 1
ATOM 2782 C CA . LEU A 1 380 ? -17.935 -4.035 25.108 1.00 92.12 380 LEU A CA 1
ATOM 2783 C C . LEU A 1 380 ? -16.545 -3.757 25.698 1.00 92.12 380 LEU A C 1
ATOM 2785 O O . LEU A 1 380 ? -15.540 -4.091 25.071 1.00 92.12 380 LEU A O 1
ATOM 2789 N N . ALA A 1 381 ? -16.474 -3.194 26.908 1.00 92.81 381 ALA A N 1
ATOM 2790 C CA . ALA A 1 381 ? -15.216 -2.952 27.612 1.00 92.81 381 ALA A CA 1
ATOM 2791 C C . ALA A 1 381 ? -14.487 -4.266 27.938 1.00 92.81 381 ALA A C 1
ATOM 2793 O O . ALA A 1 381 ? -13.266 -4.352 27.792 1.00 92.81 381 ALA A O 1
ATOM 2794 N N . GLY A 1 382 ? -15.227 -5.307 28.330 1.00 91.50 382 GLY A N 1
ATOM 2795 C CA . GLY A 1 382 ? -14.700 -6.654 28.537 1.00 91.50 382 GLY A CA 1
ATOM 2796 C C . GLY A 1 382 ? -14.086 -7.233 27.262 1.00 91.50 382 GLY A C 1
ATOM 2797 O O . GLY A 1 382 ? -12.917 -7.628 27.271 1.00 91.50 382 GLY A O 1
ATOM 2798 N N . ASN A 1 383 ? -14.837 -7.213 26.157 1.00 92.00 383 ASN A N 1
ATOM 2799 C CA . ASN A 1 383 ? -14.391 -7.722 24.858 1.00 92.00 383 ASN A CA 1
ATOM 2800 C C . ASN A 1 383 ? -13.175 -6.952 24.326 1.00 92.00 383 ASN A C 1
ATOM 2802 O O . ASN A 1 383 ? -12.211 -7.566 23.867 1.00 92.00 383 ASN A O 1
ATOM 2806 N N . LEU A 1 384 ? -13.182 -5.618 24.423 1.00 93.00 384 LEU A N 1
ATOM 2807 C CA . LEU A 1 384 ? -12.068 -4.777 23.985 1.00 93.00 384 LEU A CA 1
ATOM 2808 C C . LEU A 1 384 ? -10.803 -5.044 24.808 1.00 93.00 384 LEU A C 1
ATOM 2810 O O . LEU A 1 384 ? -9.727 -5.209 24.236 1.00 93.00 384 LEU A O 1
ATOM 2814 N N . ARG A 1 385 ? -10.932 -5.157 26.137 1.00 93.06 385 ARG A N 1
ATOM 2815 C CA . ARG A 1 385 ? -9.810 -5.463 27.035 1.00 93.06 385 ARG A CA 1
ATOM 2816 C C . ARG A 1 385 ? -9.168 -6.809 26.709 1.00 93.06 385 ARG A C 1
ATOM 2818 O O . ARG A 1 385 ? -7.944 -6.906 26.677 1.00 93.06 385 ARG A O 1
ATOM 2825 N N . VAL A 1 386 ? -9.979 -7.846 26.497 1.00 91.44 386 VAL A N 1
ATOM 2826 C CA . VAL A 1 386 ? -9.467 -9.187 26.180 1.00 91.44 386 VAL A CA 1
ATOM 2827 C C . VAL A 1 386 ? -8.871 -9.224 24.774 1.00 91.44 386 VAL A C 1
ATOM 2829 O O . VAL A 1 386 ? -7.793 -9.783 24.592 1.00 91.44 386 VAL A O 1
ATOM 2832 N N . GLY A 1 387 ? -9.519 -8.582 23.799 1.00 90.75 387 GLY A N 1
ATOM 2833 C CA . GLY A 1 387 ? -9.025 -8.512 22.425 1.00 90.75 387 GLY A CA 1
ATOM 2834 C C . GLY A 1 387 ? -7.667 -7.814 22.324 1.00 90.75 387 GLY A C 1
ATOM 2835 O O . GLY A 1 387 ? -6.726 -8.383 21.773 1.00 90.75 387 GLY A O 1
ATOM 2836 N N . ILE A 1 388 ? -7.536 -6.616 22.908 1.00 92.12 388 ILE A N 1
ATOM 2837 C CA . ILE A 1 388 ? -6.295 -5.827 22.835 1.00 92.12 388 ILE A CA 1
ATOM 2838 C C . ILE A 1 388 ? -5.168 -6.420 23.696 1.00 92.12 388 ILE A C 1
ATOM 2840 O O . ILE A 1 388 ? -3.992 -6.189 23.436 1.00 92.12 388 ILE A O 1
ATOM 2844 N N . GLY A 1 389 ? -5.509 -7.202 24.725 1.00 89.12 389 GLY A N 1
ATOM 2845 C CA . GLY A 1 389 ? -4.545 -7.986 25.500 1.00 89.12 389 GLY A CA 1
ATOM 2846 C C . GLY A 1 389 ? -4.114 -9.290 24.818 1.00 89.12 389 GLY A C 1
ATOM 2847 O O . GLY A 1 389 ? -3.164 -9.922 25.275 1.00 89.12 389 GLY A O 1
ATOM 2848 N N . GLY A 1 390 ? -4.813 -9.704 23.759 1.00 89.38 390 GLY A N 1
ATOM 2849 C CA . GLY A 1 390 ? -4.551 -10.927 23.007 1.00 89.38 390 GLY A CA 1
ATOM 2850 C C . GLY A 1 390 ? -3.546 -10.751 21.859 1.00 89.38 390 GLY A C 1
ATOM 2851 O O . GLY A 1 390 ? -2.923 -9.696 21.726 1.00 89.38 390 GLY A O 1
ATOM 2852 N N . PRO A 1 391 ? -3.414 -11.767 20.982 1.00 86.69 391 PRO A N 1
ATOM 2853 C CA . PRO A 1 391 ? -2.435 -11.763 19.891 1.00 86.69 391 PRO A CA 1
ATOM 2854 C C . PRO A 1 391 ? -2.686 -10.647 18.869 1.00 86.69 391 PRO A C 1
ATOM 2856 O O . PRO A 1 391 ? -1.742 -10.070 18.347 1.00 86.69 391 PRO A O 1
ATOM 2859 N N . GLY A 1 392 ? -3.950 -10.282 18.622 1.00 81.88 392 GLY A N 1
ATOM 2860 C CA . GLY A 1 392 ? -4.285 -9.179 17.712 1.00 81.88 392 GLY A CA 1
ATOM 2861 C C . GLY A 1 392 ? -3.805 -7.815 18.212 1.00 81.88 392 GLY A C 1
ATOM 2862 O O . GLY A 1 392 ? -3.559 -6.917 17.416 1.00 81.88 392 GLY A O 1
ATOM 2863 N N . GLY A 1 393 ? -3.644 -7.658 19.529 1.00 86.06 393 GLY A N 1
ATOM 2864 C CA . GLY A 1 393 ? -3.124 -6.438 20.132 1.00 86.06 393 GLY A CA 1
ATOM 2865 C C . GLY A 1 393 ? -1.603 -6.334 20.113 1.00 86.06 393 GLY A C 1
ATOM 2866 O O . GLY A 1 393 ? -1.098 -5.270 20.450 1.00 86.06 393 GLY A O 1
ATOM 2867 N N . GLU A 1 394 ? -0.862 -7.384 19.729 1.00 88.75 394 GLU A N 1
ATOM 2868 C CA . GLU A 1 394 ? 0.608 -7.347 19.667 1.00 88.75 394 GLU A CA 1
ATOM 2869 C C . GLU A 1 394 ? 1.139 -6.298 18.692 1.00 88.75 394 GLU A C 1
ATOM 2871 O O . GLU A 1 394 ? 2.189 -5.718 18.959 1.00 88.75 394 GLU A O 1
ATOM 2876 N N . GLU A 1 395 ? 0.386 -6.021 17.627 1.00 85.69 395 GLU A N 1
ATOM 2877 C CA . GLU A 1 395 ? 0.708 -4.995 16.634 1.00 85.69 395 GLU A CA 1
ATOM 2878 C C . GLU A 1 395 ? 0.560 -3.566 17.178 1.00 85.69 395 GLU A C 1
ATOM 2880 O O . GLU A 1 395 ? 1.162 -2.652 16.630 1.00 85.69 395 GLU A O 1
ATOM 2885 N N . VAL A 1 396 ? -0.207 -3.373 18.258 1.00 90.12 396 VAL A N 1
ATOM 2886 C CA . VAL A 1 396 ? -0.417 -2.068 18.901 1.00 90.12 396 VAL A CA 1
ATOM 2887 C C . VAL A 1 396 ? 0.702 -1.792 19.902 1.00 90.12 396 VAL A C 1
ATOM 2889 O O . VAL A 1 396 ? 1.058 -2.662 20.712 1.00 90.12 396 VAL A O 1
ATOM 2892 N N . GLU A 1 397 ? 1.207 -0.561 19.916 1.00 92.81 397 GLU A N 1
ATOM 2893 C CA . GLU A 1 397 ? 2.204 -0.082 20.861 1.00 92.81 397 GLU A CA 1
ATOM 2894 C C . GLU A 1 397 ? 1.765 -0.370 22.303 1.00 92.81 397 GLU A C 1
ATOM 2896 O O . GLU A 1 397 ? 0.615 -0.185 22.717 1.00 92.81 397 GLU A O 1
ATOM 2901 N N . LYS A 1 398 ? 2.717 -0.844 23.108 1.00 92.38 398 LYS A N 1
ATOM 2902 C CA . LYS A 1 398 ? 2.475 -1.247 24.494 1.00 92.38 398 LYS A CA 1
ATOM 2903 C C . LYS A 1 398 ? 1.840 -0.127 25.332 1.00 92.38 398 LYS A C 1
ATOM 2905 O O . LYS A 1 398 ? 0.945 -0.407 26.124 1.00 92.38 398 LYS A O 1
ATOM 2910 N N . SER A 1 399 ? 2.278 1.117 25.144 1.00 91.75 399 SER A N 1
ATOM 2911 C CA . SER A 1 399 ? 1.762 2.285 25.870 1.00 91.75 399 SER A CA 1
ATOM 2912 C C . SER A 1 399 ? 0.279 2.542 25.558 1.00 91.75 399 SER A C 1
ATOM 2914 O O . SER A 1 399 ? -0.533 2.705 26.471 1.00 91.75 399 SER A O 1
ATOM 2916 N N . VAL A 1 400 ? -0.096 2.483 24.276 1.00 92.25 400 VAL A N 1
ATOM 2917 C CA . VAL A 1 400 ? -1.476 2.622 23.790 1.00 92.25 400 VAL A CA 1
ATOM 2918 C C . VAL A 1 400 ? -2.348 1.504 24.360 1.00 92.25 400 VAL A C 1
ATOM 2920 O O . VAL A 1 400 ? -3.432 1.757 24.888 1.00 92.25 400 VAL A O 1
ATOM 2923 N N . ARG A 1 401 ? -1.848 0.264 24.330 1.00 92.81 401 ARG A N 1
ATOM 2924 C CA . ARG A 1 401 ? -2.537 -0.913 24.875 1.00 92.81 401 ARG A CA 1
ATOM 2925 C C . ARG A 1 401 ? -2.847 -0.765 26.362 1.00 92.81 401 ARG A C 1
ATOM 2927 O O . ARG A 1 401 ? -3.979 -1.004 26.777 1.00 92.81 401 ARG A O 1
ATOM 2934 N N . GLU A 1 402 ? -1.863 -0.355 27.159 1.00 91.88 402 GLU A N 1
ATOM 2935 C CA . GLU A 1 402 ? -2.032 -0.107 28.595 1.00 91.88 402 GLU A CA 1
ATOM 2936 C C . GLU A 1 402 ? -3.060 1.003 28.859 1.00 91.88 402 GLU A C 1
ATOM 2938 O O . GLU A 1 402 ? -3.918 0.848 29.733 1.00 91.88 402 GLU A O 1
ATOM 2943 N N . GLY A 1 403 ? -3.042 2.072 28.055 1.00 91.31 403 GLY A N 1
ATOM 2944 C CA . GLY A 1 403 ? -4.027 3.152 28.115 1.00 91.31 403 GLY A CA 1
ATOM 2945 C C . GLY A 1 403 ? -5.459 2.669 27.868 1.00 91.31 403 GLY A C 1
ATOM 2946 O O . GLY A 1 403 ? -6.344 2.903 28.695 1.00 91.31 403 GLY A O 1
ATOM 2947 N N . VAL A 1 404 ? -5.691 1.932 26.777 1.00 92.25 404 VAL A N 1
ATOM 2948 C CA . VAL A 1 404 ? -7.019 1.390 26.433 1.00 92.25 404 VAL A CA 1
ATOM 2949 C C . VAL A 1 404 ? -7.509 0.401 27.493 1.00 92.25 404 VAL A C 1
ATOM 2951 O O . VAL A 1 404 ? -8.670 0.458 27.904 1.00 92.25 404 VAL A O 1
ATOM 2954 N N . VAL A 1 405 ? -6.632 -0.479 27.989 1.00 92.88 405 VAL A N 1
ATOM 2955 C CA . VAL A 1 405 ? -6.962 -1.409 29.082 1.00 92.88 405 VAL A CA 1
ATOM 2956 C C . VAL A 1 405 ? -7.348 -0.645 30.350 1.00 92.88 405 VAL A C 1
ATOM 2958 O O . VAL A 1 405 ? -8.329 -1.012 31.001 1.00 92.88 405 VAL A O 1
ATOM 2961 N N . GLY A 1 406 ? -6.634 0.435 30.677 1.00 91.44 406 GLY A N 1
ATOM 2962 C CA . GLY A 1 406 ? -6.956 1.318 31.798 1.00 91.44 406 GLY A CA 1
ATOM 2963 C C . GLY A 1 406 ? -8.359 1.918 31.691 1.00 91.44 406 GLY A C 1
ATOM 2964 O O . GLY A 1 406 ? -9.132 1.837 32.649 1.00 91.44 406 GLY A O 1
ATOM 2965 N N . VAL A 1 407 ? -8.727 2.431 30.510 1.00 91.25 407 VAL A N 1
ATOM 2966 C CA . VAL A 1 407 ? -10.082 2.945 30.238 1.00 91.25 407 VAL A CA 1
ATOM 2967 C C . VAL A 1 407 ? -11.129 1.844 30.409 1.00 91.25 407 VAL A C 1
ATOM 2969 O O . VAL A 1 407 ? -12.114 2.045 31.117 1.00 91.25 407 VAL A O 1
ATOM 2972 N N . CYS A 1 408 ? -10.904 0.657 29.837 1.00 92.81 408 CYS A N 1
ATOM 2973 C CA . CYS A 1 408 ? -11.843 -0.464 29.945 1.00 92.81 408 CYS A CA 1
ATOM 2974 C C . CYS A 1 408 ? -12.075 -0.883 31.406 1.00 92.81 408 CYS A C 1
ATOM 2976 O O . CYS A 1 408 ? -13.211 -1.109 31.816 1.00 92.81 408 CYS A O 1
ATOM 2978 N N . VAL A 1 409 ? -11.014 -0.954 32.218 1.00 91.81 409 VAL A N 1
ATOM 2979 C CA . VAL A 1 409 ? -11.124 -1.271 33.653 1.00 91.81 409 VAL A CA 1
ATOM 2980 C C . VAL A 1 409 ? -11.881 -0.178 34.410 1.00 91.81 409 VAL A C 1
ATOM 2982 O O . VAL A 1 409 ? -12.675 -0.495 35.296 1.00 91.81 409 VAL A O 1
ATOM 2985 N N . GLY A 1 410 ? -11.661 1.093 34.064 1.00 90.31 410 GLY A N 1
ATOM 2986 C CA . GLY A 1 410 ? -12.407 2.219 34.625 1.00 90.31 410 GLY A CA 1
ATOM 2987 C C . GLY A 1 410 ? -13.911 2.109 34.368 1.00 90.31 410 GLY A C 1
ATOM 2988 O O . GLY A 1 410 ? -14.691 2.210 35.313 1.00 90.31 410 GLY A O 1
ATOM 2989 N N . VAL A 1 411 ? -14.304 1.814 33.123 1.00 90.00 411 VAL A N 1
ATOM 2990 C CA . VAL A 1 411 ? -15.714 1.641 32.724 1.00 90.00 411 VAL A CA 1
ATOM 2991 C C . VAL A 1 411 ? -16.370 0.469 33.445 1.00 90.00 411 VAL A C 1
ATOM 2993 O O . VAL A 1 411 ? -17.463 0.606 33.985 1.00 90.00 411 VAL A O 1
ATOM 2996 N N . VAL A 1 412 ? -15.710 -0.690 33.497 1.00 89.06 412 VAL A N 1
ATOM 2997 C CA . VAL A 1 412 ? -16.278 -1.862 34.184 1.00 89.06 412 VAL A CA 1
ATOM 2998 C C . VAL A 1 412 ? -16.487 -1.561 35.672 1.00 89.06 412 VAL A C 1
ATOM 3000 O O . VAL A 1 412 ? -17.524 -1.903 36.233 1.00 89.06 412 VAL A O 1
ATOM 3003 N N . ARG A 1 413 ? -15.550 -0.849 36.318 1.00 88.25 413 ARG A N 1
ATOM 3004 C CA . ARG A 1 413 ? -15.710 -0.431 37.720 1.00 88.25 413 ARG A CA 1
ATOM 3005 C C . ARG A 1 413 ? -16.883 0.527 37.920 1.00 88.25 413 ARG A C 1
ATOM 3007 O O . ARG A 1 413 ? -17.608 0.361 38.896 1.00 88.25 413 ARG A O 1
ATOM 3014 N N . SER A 1 414 ? -17.080 1.508 37.036 1.00 85.56 414 SER A N 1
ATOM 3015 C CA . SER A 1 414 ? -18.204 2.443 37.166 1.00 85.56 414 SER A CA 1
ATOM 3016 C C . SER A 1 414 ? -19.554 1.753 36.962 1.00 85.56 414 SER A C 1
ATOM 3018 O O . SER A 1 414 ? -20.495 2.050 37.693 1.00 85.56 414 SER A O 1
ATOM 3020 N N . CYS A 1 415 ? -19.641 0.781 36.050 1.00 82.50 415 CYS A N 1
ATOM 3021 C CA . CYS A 1 415 ? -20.869 0.017 35.809 1.00 82.50 415 CYS A CA 1
ATOM 3022 C C . CYS A 1 415 ? -21.271 -0.844 37.024 1.00 82.50 415 CYS A C 1
ATOM 3024 O O . CYS A 1 415 ? -22.442 -0.865 37.401 1.00 82.50 415 CYS A O 1
ATOM 3026 N N . VAL A 1 416 ? -20.303 -1.486 37.696 1.00 76.38 416 VAL A N 1
ATOM 3027 C CA . VAL A 1 416 ? -20.555 -2.322 38.890 1.00 76.38 416 VAL A CA 1
ATOM 3028 C C . VAL A 1 416 ? -21.019 -1.495 40.095 1.00 76.38 416 VAL A C 1
ATOM 3030 O O . VAL A 1 416 ? -21.895 -1.928 40.839 1.00 76.38 416 VAL A O 1
ATOM 3033 N N . VAL A 1 417 ? -20.470 -0.292 40.290 1.00 64.56 417 VAL A N 1
ATOM 3034 C CA . VAL A 1 417 ? -20.862 0.582 41.413 1.00 64.56 417 VAL A CA 1
ATOM 3035 C C . VAL A 1 417 ? -22.294 1.107 41.250 1.00 64.56 417 VAL A C 1
ATOM 3037 O O . VAL A 1 417 ? -22.999 1.253 42.243 1.00 64.56 417 VAL A O 1
ATOM 3040 N N . VAL A 1 418 ? -22.747 1.339 40.015 1.00 58.19 418 VAL A N 1
ATOM 3041 C CA . VAL A 1 418 ? -24.118 1.796 39.724 1.00 58.19 418 VAL A CA 1
ATOM 3042 C C . VAL A 1 418 ? -25.133 0.643 39.785 1.00 58.19 418 VAL A C 1
ATOM 3044 O O . VAL A 1 418 ? -26.280 0.860 40.165 1.00 58.19 418 VAL A O 1
ATOM 3047 N N . GLY A 1 419 ? -24.721 -0.591 39.473 1.00 50.09 419 GLY A N 1
ATOM 3048 C CA . GLY A 1 419 ? -25.588 -1.778 39.512 1.00 50.09 419 GLY A CA 1
ATOM 3049 C C . GLY A 1 419 ? -25.994 -2.254 40.915 1.00 50.09 419 GLY A C 1
ATOM 3050 O O . GLY A 1 419 ? -27.005 -2.932 41.046 1.00 50.09 419 GLY A O 1
ATOM 3051 N N . ASN A 1 420 ? -25.260 -1.864 41.963 1.00 45.84 420 ASN A N 1
ATOM 3052 C CA . ASN A 1 420 ? -25.569 -2.213 43.359 1.00 45.84 420 ASN A CA 1
ATOM 3053 C C . ASN A 1 420 ? -26.453 -1.173 44.080 1.00 45.84 420 ASN A C 1
ATOM 3055 O O . ASN A 1 420 ? -26.514 -1.152 45.307 1.00 45.84 420 ASN A O 1
ATOM 3059 N N . GLY A 1 421 ? -27.133 -0.305 43.328 1.00 39.19 421 GLY A N 1
ATOM 3060 C CA . GLY A 1 421 ? -28.052 0.712 43.844 1.00 39.19 421 GLY A CA 1
ATOM 3061 C C . GLY A 1 421 ? -29.480 0.229 44.124 1.00 39.19 421 GLY A C 1
ATOM 3062 O O . GLY A 1 421 ? -30.380 1.064 44.126 1.00 39.19 421 GLY A O 1
ATOM 3063 N N . GLU A 1 422 ? -29.719 -1.071 44.340 1.00 39.72 422 GLU A N 1
ATOM 3064 C CA . GLU A 1 422 ? -30.912 -1.475 45.093 1.00 39.72 422 GLU A CA 1
ATOM 3065 C C . GLU A 1 422 ? -30.646 -1.209 46.577 1.00 39.72 422 GLU A C 1
ATOM 3067 O O . GLU A 1 422 ? -29.782 -1.805 47.218 1.00 39.72 422 GLU A O 1
ATOM 3072 N N . GLU A 1 423 ? -31.375 -0.217 47.068 1.00 38.84 423 GLU A N 1
ATOM 3073 C CA . GLU A 1 423 ? -31.420 0.331 48.413 1.00 38.84 423 GLU A CA 1
ATOM 3074 C C . GLU A 1 423 ? -31.522 -0.772 49.487 1.00 38.84 423 GLU A C 1
ATOM 3076 O O . GLU A 1 423 ? -32.603 -1.220 49.858 1.00 38.84 423 GLU A O 1
ATOM 3081 N N . VAL A 1 424 ? -30.379 -1.208 50.027 1.00 38.22 424 VAL A N 1
ATOM 3082 C CA . VAL A 1 424 ? -30.331 -1.795 51.370 1.00 38.22 424 VAL A CA 1
ATOM 3083 C C . VAL A 1 424 ? -29.999 -0.662 52.326 1.00 38.22 424 VAL A C 1
ATOM 3085 O O . VAL A 1 424 ? -28.840 -0.299 52.531 1.00 38.22 424 VAL A O 1
ATOM 3088 N N . ASP A 1 425 ? -31.066 -0.093 52.878 1.00 39.91 425 ASP A N 1
ATOM 3089 C CA . ASP A 1 425 ? -31.059 0.817 54.012 1.00 39.91 425 ASP A CA 1
ATOM 3090 C C . ASP A 1 425 ? -30.417 0.109 55.221 1.00 39.91 425 ASP A C 1
ATOM 3092 O O . ASP A 1 425 ? -31.054 -0.613 55.988 1.00 39.91 425 ASP A O 1
ATOM 3096 N N . ALA A 1 426 ? -29.101 0.250 55.351 1.00 34.44 426 ALA A N 1
ATOM 3097 C CA . ALA A 1 426 ? -28.350 -0.108 56.544 1.00 34.44 426 ALA A CA 1
ATOM 3098 C C . ALA A 1 426 ? -27.647 1.157 57.030 1.00 34.44 426 ALA A C 1
ATOM 3100 O O . ALA A 1 426 ? -26.587 1.554 56.545 1.00 34.44 426 ALA A O 1
ATOM 3101 N N . GLY A 1 427 ? -28.318 1.828 57.961 1.00 32.28 427 GLY A N 1
ATOM 3102 C CA . GLY A 1 427 ? -27.905 3.111 58.488 1.00 32.28 427 GLY A CA 1
ATOM 3103 C C . GLY A 1 427 ? -26.553 3.124 59.206 1.00 32.28 427 GLY A C 1
ATOM 3104 O O . GLY A 1 427 ? -26.033 2.110 59.672 1.00 32.28 427 GLY A O 1
ATOM 3105 N N . SER A 1 428 ? -26.108 4.374 59.397 1.00 29.69 428 SER A N 1
ATOM 3106 C CA . SER A 1 428 ? -25.143 4.892 60.386 1.00 29.69 428 SER A CA 1
ATOM 3107 C C . SER A 1 428 ? -23.789 5.361 59.810 1.00 29.69 428 SER A C 1
ATOM 3109 O O . SER A 1 428 ? -23.291 4.810 58.836 1.00 29.69 428 SER A O 1
ATOM 3111 N N . PRO A 1 429 ? -23.127 6.367 60.416 1.00 38.41 429 PRO A N 1
ATOM 3112 C CA . PRO A 1 429 ? -23.630 7.722 60.599 1.00 38.41 429 PRO A CA 1
ATOM 3113 C C . PRO A 1 429 ? -22.701 8.787 59.979 1.00 38.41 429 PRO A C 1
ATOM 3115 O O . PRO A 1 429 ? -21.486 8.629 59.851 1.00 38.41 429 PRO A O 1
ATOM 3118 N N . ARG A 1 430 ? -23.317 9.933 59.664 1.00 30.03 430 ARG A N 1
ATOM 3119 C CA . ARG A 1 430 ? -22.708 11.227 59.312 1.00 30.03 430 ARG A CA 1
ATOM 3120 C C . ARG A 1 430 ? -21.429 11.535 60.108 1.00 30.03 430 ARG A C 1
ATOM 3122 O O . ARG A 1 430 ? -21.480 11.705 61.324 1.00 30.03 430 ARG A O 1
ATOM 3129 N N . LYS A 1 431 ? -20.332 11.810 59.394 1.00 32.94 431 LYS A N 1
ATOM 3130 C CA . LYS A 1 431 ? -19.288 12.740 59.849 1.00 32.94 431 LYS A CA 1
ATOM 3131 C C . LYS A 1 431 ? -19.329 13.995 58.987 1.00 32.94 431 LYS A C 1
ATOM 3133 O O . LYS A 1 431 ? -18.992 13.989 57.811 1.00 32.94 431 LYS A O 1
ATOM 3138 N N . THR A 1 432 ? -19.784 15.071 59.610 1.00 33.22 432 THR A N 1
ATOM 3139 C CA . THR A 1 432 ? -19.698 16.453 59.146 1.00 33.22 432 THR A CA 1
ATOM 3140 C C . THR A 1 432 ? -18.236 16.879 58.997 1.00 33.22 432 THR A C 1
ATOM 3142 O O . THR A 1 432 ? -17.516 16.902 59.996 1.00 33.22 432 THR A O 1
ATOM 3145 N N . LEU A 1 433 ? -17.815 17.291 57.797 1.00 32.94 433 LEU A N 1
ATOM 3146 C CA . LEU A 1 433 ? -16.649 18.160 57.626 1.00 32.94 433 LEU A CA 1
ATOM 3147 C C . LEU A 1 433 ? -17.122 19.543 57.173 1.00 32.94 433 LEU A C 1
ATOM 3149 O O . LEU A 1 433 ? -17.784 19.692 56.148 1.00 32.94 433 LEU A O 1
ATOM 3153 N N . LYS A 1 434 ? -16.807 20.539 58.004 1.00 29.16 434 LYS A N 1
ATOM 3154 C CA . LYS A 1 434 ? -17.040 21.966 57.781 1.00 29.16 434 LYS A CA 1
ATOM 3155 C C . LYS A 1 434 ? -16.231 22.459 56.581 1.00 29.16 434 LYS A C 1
ATOM 3157 O O . LYS A 1 434 ? -15.033 22.207 56.497 1.00 29.16 434 LYS A O 1
ATOM 3162 N N . ALA A 1 435 ? -16.896 23.224 55.723 1.00 29.30 435 ALA A N 1
ATOM 3163 C CA . ALA A 1 435 ? -16.270 24.118 54.765 1.00 29.30 435 ALA A CA 1
ATOM 3164 C C . ALA A 1 435 ? -15.664 25.325 55.499 1.00 29.30 435 ALA A C 1
ATOM 3166 O O . ALA A 1 435 ? -16.337 25.939 56.329 1.00 29.30 435 ALA A O 1
ATOM 3167 N N . THR A 1 436 ? -14.431 25.687 55.149 1.00 28.53 436 THR A N 1
ATOM 3168 C CA . THR A 1 436 ? -13.860 26.997 55.472 1.00 28.53 436 THR A CA 1
ATOM 3169 C C . THR A 1 436 ? -13.391 27.641 54.177 1.00 28.53 436 THR A C 1
ATOM 3171 O O . THR A 1 436 ? -12.403 27.234 53.571 1.00 28.53 436 THR A O 1
ATOM 3174 N N . THR A 1 437 ? -14.158 28.639 53.758 1.00 27.62 437 THR A N 1
ATOM 3175 C CA . THR A 1 437 ? -13.855 29.606 52.708 1.00 27.62 437 THR A CA 1
ATOM 3176 C C . THR A 1 437 ? -12.718 30.519 53.155 1.00 27.62 437 THR A C 1
ATOM 3178 O O . THR A 1 437 ? -12.835 31.150 54.198 1.00 27.62 437 THR A O 1
ATOM 3181 N N . HIS A 1 438 ? -11.675 30.663 52.339 1.00 28.56 438 HIS A N 1
ATOM 3182 C CA . HIS A 1 438 ? -10.834 31.861 52.320 1.00 28.56 438 HIS A CA 1
ATOM 3183 C C . HIS A 1 438 ? -10.314 32.103 50.895 1.00 28.56 438 HIS A C 1
ATOM 3185 O O . HIS A 1 438 ? -9.456 31.380 50.399 1.00 28.56 438 HIS A O 1
ATOM 3191 N N . GLN A 1 439 ? -10.853 33.137 50.245 1.00 27.09 439 GLN A N 1
ATOM 3192 C CA . GLN A 1 439 ? -10.111 33.952 49.277 1.00 27.09 439 GLN A CA 1
ATOM 3193 C C . GLN A 1 439 ? -9.132 34.856 50.051 1.00 27.09 439 GLN A C 1
ATOM 3195 O O . GLN A 1 439 ? -9.390 35.173 51.218 1.00 27.09 439 GLN A O 1
ATOM 3200 N N . PRO A 1 440 ? -8.037 35.303 49.415 1.00 31.38 440 PRO A N 1
ATOM 3201 C CA . PRO A 1 440 ? -8.073 36.669 48.892 1.00 31.38 440 PRO A CA 1
ATOM 3202 C C . PRO A 1 440 ? -7.409 36.845 47.517 1.00 31.38 440 PRO A C 1
ATOM 3204 O O . PRO A 1 440 ? -6.685 35.994 47.007 1.00 31.38 440 PRO A O 1
ATOM 3207 N N . ALA A 1 441 ? -7.718 38.000 46.936 1.00 26.36 441 ALA A N 1
ATOM 3208 C CA . ALA A 1 441 ? -7.278 38.510 45.651 1.00 26.36 441 ALA A CA 1
ATOM 3209 C C . ALA A 1 441 ? -6.012 39.393 45.751 1.00 26.36 441 ALA A C 1
ATOM 3211 O O . ALA A 1 441 ? -5.624 39.811 46.838 1.00 26.36 441 ALA A O 1
ATOM 3212 N N . PHE A 1 442 ? -5.523 39.758 44.557 1.00 27.39 442 PHE A N 1
ATOM 3213 C CA . PHE A 1 442 ? -4.793 40.973 44.147 1.00 27.39 442 PHE A CA 1
ATOM 3214 C C . PHE A 1 442 ? -3.279 40.938 43.842 1.00 27.39 442 PHE A C 1
ATOM 3216 O O . PHE A 1 442 ? -2.440 40.651 44.684 1.00 27.39 442 PHE A O 1
ATOM 3223 N N . ALA A 1 443 ? -3.020 41.451 42.627 1.00 27.14 443 ALA A N 1
ATOM 3224 C CA . ALA A 1 443 ? -1.976 42.397 42.214 1.00 27.14 443 ALA A CA 1
ATOM 3225 C C . ALA A 1 443 ? -0.639 41.886 41.631 1.00 27.14 443 ALA A C 1
ATOM 3227 O O . ALA A 1 443 ? 0.276 41.448 42.314 1.00 27.14 443 ALA A O 1
ATOM 3228 N N . SER A 1 444 ? -0.555 42.105 40.316 1.00 27.16 444 SER A N 1
ATOM 3229 C CA . SER A 1 444 ? 0.591 42.494 39.482 1.00 27.16 444 SER A CA 1
ATOM 3230 C C . SER A 1 444 ? 1.780 43.188 40.168 1.00 27.16 444 SER A C 1
ATOM 3232 O O . SER A 1 444 ? 1.557 44.139 40.913 1.00 27.16 444 SER A O 1
ATOM 3234 N N . GLN A 1 445 ? 3.006 42.854 39.738 1.00 26.78 445 GLN A N 1
ATOM 3235 C CA . GLN A 1 445 ? 4.007 43.777 39.151 1.00 26.78 445 GLN A CA 1
ATOM 3236 C C . GLN A 1 445 ? 5.358 43.065 38.912 1.00 26.78 445 GLN A C 1
ATOM 3238 O O . GLN A 1 445 ? 5.931 42.468 39.815 1.00 26.78 445 GLN A O 1
ATOM 3243 N N . THR A 1 446 ? 5.874 43.161 37.685 1.00 29.89 446 THR A N 1
ATOM 3244 C CA . THR A 1 446 ? 7.301 43.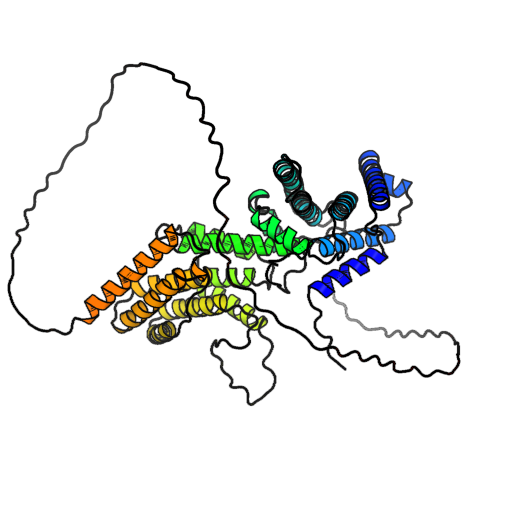030 37.312 1.00 29.89 446 THR A CA 1
ATOM 3245 C C . THR A 1 446 ? 8.008 44.379 37.537 1.00 29.89 446 THR A C 1
ATOM 3247 O O . THR A 1 446 ? 7.328 45.403 37.409 1.00 29.89 446 THR A O 1
ATOM 3250 N N . PRO A 1 447 ? 9.328 44.434 37.827 1.00 39.78 447 PRO A N 1
ATOM 3251 C CA . PRO A 1 447 ? 10.338 44.436 36.751 1.00 39.78 447 PRO A CA 1
ATOM 3252 C C . PRO A 1 447 ? 11.698 43.750 37.067 1.00 39.78 447 PRO A C 1
ATOM 3254 O O . PRO A 1 447 ? 12.075 43.526 38.212 1.00 39.78 447 PRO A O 1
ATOM 3257 N N . GLU A 1 448 ? 12.411 43.438 35.980 1.00 27.41 448 GLU A N 1
ATOM 3258 C CA . GLU A 1 448 ? 13.843 43.092 35.797 1.00 27.41 448 GLU A CA 1
ATOM 3259 C C . GLU A 1 448 ? 14.842 44.186 36.287 1.00 27.41 448 GLU A C 1
ATOM 3261 O O . GLU A 1 448 ? 14.377 45.252 36.696 1.00 27.41 448 GLU A O 1
ATOM 3266 N N . PRO A 1 449 ? 16.190 44.097 36.086 1.00 50.84 449 PRO A N 1
ATOM 3267 C CA . PRO A 1 449 ? 17.136 42.961 35.957 1.00 50.84 449 PRO A CA 1
ATOM 3268 C C . PRO A 1 449 ? 18.469 43.193 36.735 1.00 50.84 449 PRO A C 1
ATOM 3270 O O . PRO A 1 449 ? 18.755 44.299 37.190 1.00 50.84 449 PRO A O 1
ATOM 3273 N N . THR A 1 450 ? 19.381 42.206 36.797 1.00 27.81 450 THR A N 1
ATOM 3274 C CA . THR A 1 450 ? 20.842 42.477 36.721 1.00 27.81 450 THR A CA 1
ATOM 3275 C C . THR A 1 450 ? 21.685 41.237 36.401 1.00 27.81 450 THR A C 1
ATOM 3277 O O . THR A 1 450 ? 21.426 40.131 36.862 1.00 27.81 450 THR A O 1
ATOM 3280 N N . MET A 1 451 ? 22.708 41.472 35.577 1.00 28.19 451 MET A N 1
ATOM 3281 C CA . MET A 1 451 ? 23.681 40.535 35.013 1.00 28.19 451 MET A CA 1
ATOM 3282 C C . MET A 1 451 ? 24.660 39.926 36.030 1.00 28.19 451 MET A C 1
ATOM 3284 O O . MET A 1 451 ? 25.123 40.616 36.931 1.00 28.19 451 MET A O 1
ATOM 3288 N N . SER A 1 452 ? 25.150 38.712 35.755 1.00 31.06 452 SER A N 1
ATOM 3289 C CA . SER A 1 452 ? 26.599 38.468 35.626 1.00 31.06 452 SER A CA 1
ATOM 3290 C C . SER A 1 452 ? 26.903 37.105 34.988 1.00 31.06 452 SER A C 1
ATOM 3292 O O . SER A 1 452 ? 26.250 36.097 35.238 1.00 31.06 452 SER A O 1
ATOM 3294 N N . ASN A 1 453 ? 27.898 37.143 34.103 1.00 28.80 453 ASN A N 1
ATOM 3295 C CA . ASN A 1 453 ? 28.501 36.042 33.360 1.00 28.80 453 ASN A CA 1
ATOM 3296 C C . ASN A 1 453 ? 29.166 35.001 34.277 1.00 28.80 453 ASN A C 1
ATOM 3298 O O . ASN A 1 453 ? 29.661 35.367 35.336 1.00 28.80 453 ASN A O 1
ATOM 3302 N N . ILE A 1 454 ? 29.327 33.765 33.791 1.00 32.00 454 ILE A N 1
ATOM 3303 C CA . ILE A 1 454 ? 30.639 33.107 33.625 1.00 32.00 454 ILE A CA 1
ATOM 3304 C C . ILE A 1 454 ? 30.470 31.843 32.770 1.00 32.00 454 ILE A C 1
ATOM 3306 O O . ILE A 1 454 ? 29.688 30.940 33.056 1.00 32.00 454 ILE A O 1
ATOM 3310 N N . SER A 1 455 ? 31.249 31.821 31.696 1.00 29.92 455 SER A N 1
ATOM 3311 C CA . SER A 1 455 ? 31.508 30.718 30.785 1.00 29.92 455 SER A CA 1
ATOM 3312 C C . SER A 1 455 ? 32.227 29.570 31.494 1.00 29.92 455 SER A C 1
ATOM 3314 O O . SER A 1 455 ? 33.187 29.825 32.215 1.00 29.92 455 SER A O 1
ATOM 3316 N N . GLN A 1 456 ? 31.898 28.315 31.178 1.00 33.00 456 GLN A N 1
ATOM 3317 C CA . GLN A 1 456 ? 32.926 27.276 31.092 1.00 33.00 456 GLN A CA 1
ATOM 3318 C C . GLN A 1 456 ? 32.499 26.119 30.188 1.00 33.00 456 GLN A C 1
ATOM 3320 O O . GLN A 1 456 ? 31.463 25.481 30.351 1.00 33.00 456 GLN A O 1
ATOM 3325 N N . SER A 1 457 ? 33.352 25.905 29.197 1.00 29.59 457 SER A N 1
ATOM 3326 C CA . SER A 1 457 ? 33.374 24.816 28.244 1.00 29.59 457 SER A CA 1
ATOM 3327 C C . SER A 1 457 ? 33.680 23.486 28.931 1.00 29.59 457 SER A C 1
ATOM 3329 O O . SER A 1 457 ? 34.587 23.393 29.757 1.00 29.59 457 SER A O 1
ATOM 3331 N N . LYS A 1 458 ? 33.009 22.411 28.506 1.00 29.41 458 LYS A N 1
ATOM 3332 C CA . LYS A 1 458 ? 33.616 21.080 28.567 1.00 29.41 458 LYS A CA 1
ATOM 3333 C C . LYS A 1 458 ? 33.070 20.181 27.468 1.00 29.41 458 LYS A C 1
ATOM 3335 O O . LYS A 1 458 ? 31.904 19.807 27.458 1.00 29.41 458 LYS A O 1
ATOM 3340 N N . ALA A 1 459 ? 33.957 19.869 26.531 1.00 30.89 459 ALA A N 1
ATOM 3341 C CA . ALA A 1 459 ? 33.796 18.798 25.570 1.00 30.89 459 ALA A CA 1
ATOM 3342 C C . ALA A 1 459 ? 33.687 17.456 26.307 1.00 30.89 459 ALA A C 1
ATOM 3344 O O . ALA A 1 459 ? 34.491 17.173 27.199 1.00 30.89 459 ALA A O 1
ATOM 3345 N N . GLN A 1 460 ? 32.733 16.621 25.903 1.00 29.64 460 GLN A N 1
ATOM 3346 C CA . GLN A 1 460 ? 32.698 15.218 26.290 1.00 29.64 460 GLN A CA 1
ATOM 3347 C C . GLN A 1 460 ? 32.378 14.360 25.068 1.00 29.64 460 GLN A C 1
ATOM 3349 O O . GLN A 1 460 ? 31.358 14.515 24.401 1.00 29.64 460 GLN A O 1
ATOM 3354 N N . SER A 1 461 ? 33.349 13.508 24.759 1.00 30.14 461 SER A N 1
ATOM 3355 C CA . SER A 1 461 ? 33.341 12.451 23.760 1.00 30.14 461 SER A CA 1
ATOM 3356 C C . SER A 1 461 ? 32.278 11.382 24.056 1.00 30.14 461 SER A C 1
ATOM 3358 O O . SER A 1 461 ? 31.893 11.202 25.213 1.00 30.14 461 SER A O 1
ATOM 3360 N N . PRO A 1 462 ? 31.831 10.625 23.037 1.00 35.75 462 PRO A N 1
ATOM 3361 C CA . PRO A 1 462 ? 30.832 9.578 23.214 1.00 35.75 462 PRO A CA 1
ATOM 3362 C C . PRO A 1 462 ? 31.473 8.280 23.736 1.00 35.75 462 PRO A C 1
ATOM 3364 O O . PRO A 1 462 ? 32.593 7.949 23.329 1.00 35.75 462 PRO A O 1
ATOM 3367 N N . PRO A 1 463 ? 30.781 7.485 24.570 1.00 39.12 463 PRO A N 1
ATOM 3368 C CA . PRO A 1 463 ? 31.208 6.124 24.833 1.00 39.12 463 PRO A CA 1
ATOM 3369 C C . PRO A 1 463 ? 30.776 5.192 23.693 1.00 39.12 463 PRO A C 1
ATOM 3371 O O . PRO A 1 463 ? 29.608 5.112 23.313 1.00 39.12 463 PRO A O 1
ATOM 3374 N N . ARG A 1 464 ? 31.765 4.457 23.180 1.00 30.89 464 ARG A N 1
ATOM 3375 C CA . ARG A 1 464 ? 31.594 3.157 22.529 1.00 30.89 464 ARG A CA 1
ATOM 3376 C C . ARG A 1 464 ? 30.924 2.201 23.517 1.00 30.89 464 ARG A C 1
ATOM 3378 O O . ARG A 1 464 ? 31.425 2.072 24.627 1.00 30.89 464 ARG A O 1
ATOM 3385 N N . ASN A 1 465 ? 29.895 1.480 23.081 1.00 28.80 465 ASN A N 1
ATOM 3386 C CA . ASN A 1 465 ? 29.541 0.193 23.669 1.00 28.80 465 ASN A CA 1
ATOM 3387 C C . ASN A 1 465 ? 29.481 -0.853 22.557 1.00 28.80 465 ASN A C 1
ATOM 3389 O O . ASN A 1 465 ? 28.640 -0.806 21.659 1.00 28.80 465 ASN A O 1
ATOM 3393 N N . GLU A 1 466 ? 30.449 -1.756 22.627 1.00 28.89 466 GLU A N 1
ATOM 3394 C CA . GLU A 1 466 ? 30.448 -3.051 21.974 1.00 28.89 466 GLU A CA 1
ATOM 3395 C C . GLU A 1 466 ? 29.425 -3.987 22.654 1.00 28.89 466 GLU A C 1
ATOM 3397 O O . GLU A 1 466 ? 28.978 -3.745 23.774 1.00 28.89 466 GLU A O 1
ATOM 3402 N N . THR A 1 467 ? 29.103 -5.066 21.933 1.00 30.73 467 THR A N 1
ATOM 3403 C CA . THR A 1 467 ? 28.613 -6.369 22.423 1.00 30.73 467 THR A CA 1
ATOM 3404 C C . THR A 1 467 ? 27.211 -6.476 23.052 1.00 30.73 467 THR A C 1
ATOM 3406 O O . THR A 1 467 ? 27.040 -6.597 24.259 1.00 30.73 467 THR A O 1
ATOM 3409 N N . LEU A 1 468 ? 26.203 -6.691 22.191 1.00 27.62 468 LEU A N 1
ATOM 3410 C CA . LEU A 1 468 ? 25.006 -7.496 22.508 1.00 27.62 468 LEU A CA 1
ATOM 3411 C C . LEU A 1 468 ? 24.790 -8.604 21.465 1.00 27.62 468 LEU A C 1
ATOM 3413 O O . LEU A 1 468 ? 23.785 -8.681 20.765 1.00 27.62 468 LEU A O 1
ATOM 3417 N N . SER A 1 469 ? 25.772 -9.498 21.377 1.00 29.17 469 SER A N 1
ATOM 3418 C CA . SER A 1 469 ? 25.676 -10.790 20.698 1.00 29.17 469 SER A CA 1
ATOM 3419 C C . SER A 1 469 ? 25.551 -11.905 21.737 1.00 29.17 469 SER A C 1
ATOM 3421 O O . SER A 1 469 ? 26.517 -12.620 21.980 1.00 29.17 469 SER A O 1
ATOM 3423 N N . ALA A 1 470 ? 24.394 -12.033 22.389 1.00 29.27 470 ALA A N 1
ATOM 3424 C CA . ALA A 1 470 ? 24.005 -13.233 23.138 1.00 29.27 470 ALA A CA 1
ATOM 3425 C C . ALA A 1 470 ? 22.588 -13.067 23.696 1.00 29.27 470 ALA A C 1
ATOM 3427 O O . ALA A 1 470 ? 22.442 -12.591 24.810 1.00 29.27 470 ALA A O 1
ATOM 3428 N N . LEU A 1 471 ? 21.558 -13.457 22.939 1.00 29.30 471 LEU A N 1
ATOM 3429 C CA . LEU A 1 471 ? 20.251 -13.875 23.479 1.00 29.30 471 LEU A CA 1
ATOM 3430 C C . LEU A 1 471 ? 19.383 -14.455 22.350 1.00 29.30 471 LEU A C 1
ATOM 3432 O O . LEU A 1 471 ? 18.381 -13.882 21.960 1.00 29.30 471 LEU A O 1
ATOM 3436 N N . PHE A 1 472 ? 19.794 -15.593 21.787 1.00 29.36 472 PHE A N 1
ATOM 3437 C CA . PHE A 1 472 ? 18.886 -16.521 21.092 1.00 29.36 472 PHE A CA 1
ATOM 3438 C C . PHE A 1 472 ? 19.558 -17.896 21.003 1.00 29.36 472 PHE A C 1
ATOM 3440 O O . PHE A 1 472 ? 20.085 -18.310 19.972 1.00 29.36 472 PHE A O 1
ATOM 3447 N N . ARG A 1 473 ? 19.621 -18.605 22.137 1.00 28.03 473 ARG A N 1
ATOM 3448 C CA . ARG A 1 473 ? 19.959 -20.035 22.149 1.00 28.03 473 ARG A CA 1
ATOM 3449 C C . ARG A 1 473 ? 19.420 -20.725 23.407 1.00 28.03 473 ARG A C 1
ATOM 3451 O O . ARG A 1 473 ? 20.150 -20.871 24.378 1.00 28.03 473 ARG A O 1
ATOM 3458 N N . ARG A 1 474 ? 18.154 -21.159 23.364 1.00 26.78 474 ARG A N 1
ATOM 3459 C CA . ARG A 1 474 ? 17.624 -22.417 23.944 1.00 26.78 474 ARG A CA 1
ATOM 3460 C C . ARG A 1 474 ? 16.094 -22.386 23.970 1.00 26.78 474 ARG A C 1
ATOM 3462 O O . ARG A 1 474 ? 15.523 -21.643 24.751 1.00 26.78 474 ARG A O 1
ATOM 3469 N N . SER A 1 475 ? 15.460 -23.245 23.176 1.00 25.61 475 SER A N 1
ATOM 3470 C CA . SER A 1 475 ? 14.534 -24.264 23.692 1.00 25.61 475 SER A CA 1
ATOM 3471 C C . SER A 1 475 ? 14.009 -25.098 22.523 1.00 25.61 475 SER A C 1
ATOM 3473 O O . SER A 1 475 ? 13.121 -24.671 21.798 1.00 25.61 475 SER A O 1
ATOM 3475 N N . CYS A 1 476 ? 14.612 -26.264 22.309 1.00 28.83 476 CYS A N 1
ATOM 3476 C CA . CYS A 1 476 ? 13.980 -27.417 21.673 1.00 28.83 476 CYS A CA 1
ATOM 3477 C C . CYS A 1 476 ? 14.802 -28.631 22.091 1.00 28.83 476 CYS A C 1
ATOM 3479 O O . CYS A 1 476 ? 15.912 -28.852 21.608 1.00 28.83 476 CYS A O 1
ATOM 3481 N N . GLY A 1 477 ? 14.269 -29.379 23.042 1.00 25.17 477 GLY A N 1
ATOM 3482 C CA . GLY A 1 477 ? 14.665 -30.747 23.286 1.00 25.17 477 GLY A CA 1
ATOM 3483 C C . GLY A 1 477 ? 13.392 -31.557 23.408 1.00 25.17 477 GLY A C 1
ATOM 3484 O O . GLY A 1 477 ? 12.638 -31.306 24.334 1.00 25.17 477 GLY A O 1
ATOM 3485 N N . GLU A 1 478 ? 13.174 -32.508 22.501 1.00 26.31 478 GLU A N 1
ATOM 3486 C CA . GLU A 1 478 ? 12.702 -33.834 22.896 1.00 26.31 478 GLU A CA 1
ATOM 3487 C C . GLU A 1 478 ? 12.909 -34.901 21.803 1.00 26.31 478 GLU A C 1
ATOM 3489 O O . GLU A 1 478 ? 12.378 -34.822 20.703 1.00 26.31 478 GLU A O 1
ATOM 3494 N N . LYS A 1 479 ? 13.749 -35.875 22.182 1.00 29.42 479 LYS A N 1
ATOM 3495 C CA . LYS A 1 479 ? 13.651 -37.341 22.047 1.00 29.42 479 LYS A CA 1
ATOM 3496 C C . LYS A 1 479 ? 13.397 -37.998 20.678 1.00 29.42 479 LYS A C 1
ATOM 3498 O O . LYS A 1 479 ? 12.295 -38.043 20.149 1.00 29.42 479 LYS A O 1
ATOM 3503 N N . ASN A 1 480 ? 14.450 -38.705 20.258 1.00 26.69 480 ASN A N 1
ATOM 3504 C CA . ASN A 1 480 ? 14.446 -39.903 19.417 1.00 26.69 480 ASN A CA 1
ATOM 3505 C C . ASN A 1 480 ? 13.621 -41.044 20.029 1.00 26.69 480 ASN A C 1
ATOM 3507 O O . ASN A 1 480 ? 13.894 -41.392 21.175 1.00 26.69 480 ASN A O 1
ATOM 3511 N N . ILE A 1 481 ? 12.788 -41.714 19.219 1.00 28.86 481 ILE A N 1
ATOM 3512 C CA . ILE A 1 481 ? 12.585 -43.178 19.226 1.00 28.86 481 ILE A CA 1
ATOM 3513 C C . ILE A 1 481 ? 12.308 -43.631 17.773 1.00 28.86 481 ILE A C 1
ATOM 3515 O O . ILE A 1 481 ? 11.333 -43.213 17.158 1.00 28.86 481 ILE A O 1
ATOM 3519 N N . PHE A 1 482 ? 13.189 -44.480 17.236 1.00 31.36 482 PHE A N 1
ATOM 3520 C CA . PHE A 1 482 ? 12.979 -45.384 16.086 1.00 31.36 482 PHE A CA 1
ATOM 3521 C C . PHE A 1 482 ? 12.403 -46.717 16.629 1.00 31.36 482 PHE A C 1
ATOM 3523 O O . PHE A 1 482 ? 12.655 -47.002 17.803 1.00 31.36 482 PHE A O 1
ATOM 3530 N N . PRO A 1 483 ? 11.697 -47.566 15.841 1.00 43.31 483 PRO A N 1
ATOM 3531 C CA . PRO A 1 483 ? 12.362 -48.344 14.786 1.00 43.31 483 PRO A CA 1
ATOM 3532 C C . PRO A 1 483 ? 11.546 -48.675 13.512 1.00 43.31 483 PRO A C 1
ATOM 3534 O O . PRO A 1 483 ? 10.337 -48.490 13.444 1.00 43.31 483 PRO A O 1
ATOM 3537 N N . SER A 1 484 ? 12.314 -49.148 12.514 1.00 29.31 484 SER A N 1
ATOM 3538 C CA . SER A 1 484 ? 12.047 -50.049 11.365 1.00 29.31 484 SER A CA 1
ATOM 3539 C C . SER A 1 484 ? 10.610 -50.525 11.103 1.00 29.31 484 SER A C 1
ATOM 3541 O O . SER A 1 484 ? 9.911 -50.908 12.027 1.00 29.31 484 SER A O 1
ATOM 3543 N N . GLY A 1 485 ? 10.136 -50.734 9.877 1.00 26.17 485 GLY A N 1
ATOM 3544 C CA . GLY A 1 485 ? 10.762 -50.951 8.573 1.00 26.17 485 GLY A CA 1
ATOM 3545 C C . GLY A 1 485 ? 9.710 -51.639 7.684 1.00 26.17 485 GLY A C 1
ATOM 3546 O O . GLY A 1 485 ? 8.750 -52.201 8.205 1.00 26.17 485 GLY A O 1
ATOM 3547 N N . GLY A 1 486 ? 9.839 -51.589 6.357 1.00 26.00 486 GLY A N 1
ATOM 3548 C CA . GLY A 1 486 ? 8.869 -52.265 5.488 1.00 26.00 486 GLY A CA 1
ATOM 3549 C C . GLY A 1 486 ? 8.930 -51.844 4.028 1.00 26.00 486 GLY A C 1
ATOM 3550 O O . GLY A 1 486 ? 8.273 -50.904 3.603 1.00 26.00 486 GLY A O 1
ATOM 3551 N N . THR A 1 487 ? 9.742 -52.576 3.281 1.00 29.95 487 THR A N 1
ATOM 3552 C CA . THR A 1 487 ? 9.881 -52.632 1.822 1.00 29.95 487 THR A CA 1
ATOM 3553 C C . THR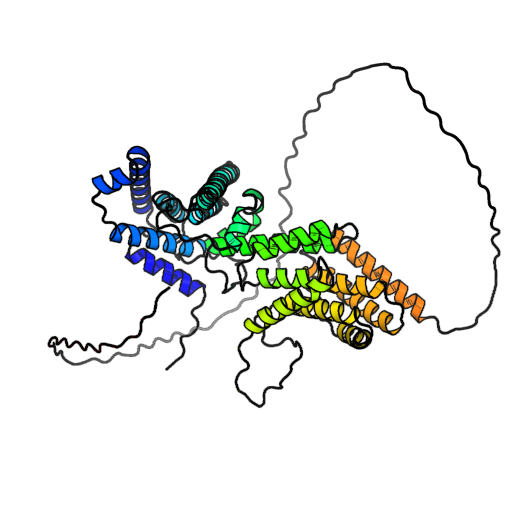 A 1 487 ? 8.563 -52.778 1.053 1.00 29.95 487 THR A C 1
ATOM 3555 O O . THR A 1 487 ? 7.687 -53.530 1.470 1.00 29.95 487 THR A O 1
ATOM 3558 N N . GLY A 1 488 ? 8.482 -52.191 -0.147 1.00 27.58 488 GLY A N 1
ATOM 3559 C CA . GLY A 1 488 ? 7.406 -52.495 -1.095 1.00 27.58 488 GLY A CA 1
ATOM 3560 C C . GLY A 1 488 ? 7.483 -51.716 -2.405 1.00 27.58 488 GLY A C 1
ATOM 3561 O O . GLY A 1 488 ? 6.779 -50.731 -2.589 1.00 27.58 488 GLY A O 1
ATOM 3562 N N . ALA A 1 489 ? 8.337 -52.170 -3.321 1.00 31.39 489 ALA A N 1
ATOM 3563 C CA . ALA A 1 489 ? 8.356 -51.741 -4.714 1.00 31.39 489 ALA A CA 1
ATOM 3564 C C . ALA A 1 489 ? 7.055 -52.130 -5.439 1.00 31.39 489 ALA A C 1
ATOM 3566 O O . ALA A 1 489 ? 6.569 -53.245 -5.259 1.00 31.39 489 ALA A O 1
ATOM 3567 N N . ARG A 1 490 ? 6.553 -51.267 -6.332 1.00 30.03 490 ARG A N 1
ATOM 3568 C CA . ARG A 1 490 ? 5.748 -51.689 -7.490 1.00 30.03 490 ARG A CA 1
ATOM 3569 C C . ARG A 1 490 ? 5.837 -50.678 -8.631 1.00 30.03 490 ARG A C 1
ATOM 3571 O O . ARG A 1 490 ? 5.381 -49.544 -8.529 1.00 30.03 490 ARG A O 1
ATOM 3578 N N . SER A 1 491 ? 6.463 -51.140 -9.706 1.00 28.61 491 SER A N 1
ATOM 3579 C CA . SER A 1 491 ? 6.427 -50.603 -11.057 1.00 28.61 491 SER A CA 1
ATOM 3580 C C . SER A 1 491 ? 5.161 -51.069 -11.790 1.00 28.61 491 SER A C 1
ATOM 3582 O O . SER A 1 491 ? 4.723 -52.206 -11.626 1.00 28.61 491 SER A O 1
ATOM 3584 N N . SER A 1 492 ? 4.607 -50.191 -12.625 1.00 28.86 492 SER A N 1
ATOM 3585 C CA . SER A 1 492 ? 3.707 -50.495 -13.754 1.00 28.86 492 SER A CA 1
ATOM 3586 C C . SER A 1 492 ? 3.593 -49.201 -14.576 1.00 28.86 492 SER A C 1
ATOM 3588 O O . SER A 1 492 ? 2.977 -48.248 -14.111 1.00 28.86 492 SER A O 1
ATOM 3590 N N . THR A 1 493 ? 4.359 -48.957 -15.645 1.00 28.86 493 THR A N 1
ATOM 3591 C CA . THR A 1 493 ? 4.160 -49.456 -17.022 1.00 28.86 493 THR A CA 1
ATOM 3592 C C . THR A 1 493 ? 2.689 -49.607 -17.414 1.00 28.86 493 THR A C 1
ATOM 3594 O O . THR A 1 493 ? 2.063 -50.610 -17.094 1.00 28.86 493 THR A O 1
ATOM 3597 N N . PHE A 1 494 ? 2.168 -48.629 -18.165 1.00 28.61 494 PHE A N 1
ATOM 3598 C CA . PHE A 1 494 ? 1.018 -48.820 -19.052 1.00 28.61 494 PHE A CA 1
ATOM 3599 C C . PHE A 1 494 ? 1.194 -47.998 -20.343 1.00 28.61 494 PHE A C 1
ATOM 3601 O O . PHE A 1 494 ? 0.994 -46.790 -20.388 1.00 28.61 494 PHE A O 1
ATOM 3608 N N . SER A 1 495 ? 1.729 -48.694 -21.343 1.00 28.73 495 SER A N 1
ATOM 3609 C CA . SER A 1 495 ? 1.259 -48.829 -22.728 1.00 28.73 495 SER A CA 1
ATOM 3610 C C . SER A 1 495 ? 0.481 -47.684 -23.398 1.00 28.73 495 SER A C 1
ATOM 3612 O O . SER A 1 495 ? -0.696 -47.463 -23.129 1.00 28.73 495 SER A O 1
ATOM 3614 N N . ASN A 1 496 ? 1.121 -47.095 -24.412 1.00 30.53 496 ASN A N 1
ATOM 3615 C CA . ASN A 1 496 ? 0.489 -46.514 -25.605 1.00 30.53 496 ASN A CA 1
ATOM 3616 C C . ASN A 1 496 ? -0.120 -47.613 -26.500 1.00 30.53 496 ASN A C 1
ATOM 3618 O O . ASN A 1 496 ? 0.434 -48.715 -26.564 1.00 30.53 496 ASN A O 1
ATOM 3622 N N . PRO A 1 497 ? -1.106 -47.254 -27.340 1.00 43.44 497 PRO A N 1
ATOM 3623 C CA . PRO A 1 497 ? -1.108 -47.718 -28.721 1.00 43.44 497 PRO A CA 1
ATOM 3624 C C . PRO A 1 497 ? -1.238 -46.569 -29.745 1.00 43.44 497 PRO A C 1
ATOM 3626 O O . PRO A 1 497 ? -2.135 -45.732 -29.690 1.00 43.44 497 PRO A O 1
ATOM 3629 N N . ASN A 1 498 ? -0.288 -46.588 -30.685 1.00 31.08 498 ASN A N 1
ATOM 3630 C CA . ASN A 1 498 ? -0.378 -46.337 -32.137 1.00 31.08 498 ASN A CA 1
ATOM 3631 C C . ASN A 1 498 ? -1.807 -46.509 -32.736 1.00 31.08 498 ASN A C 1
ATOM 3633 O O . ASN A 1 498 ? -2.580 -47.302 -32.218 1.00 31.08 498 ASN A O 1
ATOM 3637 N N . THR A 1 499 ? -2.260 -45.931 -33.860 1.00 31.45 499 THR A N 1
ATOM 3638 C CA . THR A 1 499 ? -1.644 -45.294 -35.046 1.00 31.45 499 THR A CA 1
ATOM 3639 C C . THR A 1 499 ? -2.761 -44.827 -36.003 1.00 31.45 499 THR A C 1
ATOM 3641 O O . THR A 1 499 ? -3.866 -45.359 -35.943 1.00 31.45 499 THR A O 1
ATOM 3644 N N . SER A 1 500 ? -2.377 -44.014 -37.003 1.00 29.42 500 SER A N 1
ATOM 3645 C CA . SER A 1 500 ? -3.006 -43.813 -38.335 1.00 29.42 500 SER A CA 1
ATOM 3646 C C . SER A 1 500 ? -4.220 -42.878 -38.390 1.00 29.42 500 SER A C 1
ATOM 3648 O O . SER A 1 500 ? -5.060 -42.900 -37.506 1.00 29.42 500 SER A O 1
ATOM 3650 N N . GLY A 1 501 ? -4.413 -42.016 -39.385 1.00 28.80 501 GLY A N 1
ATOM 3651 C CA . GLY A 1 501 ? -3.687 -41.631 -40.601 1.00 28.80 501 GLY A CA 1
ATOM 3652 C C . GLY A 1 501 ? -4.469 -40.434 -41.171 1.00 28.80 501 GLY A C 1
ATOM 3653 O O . GLY A 1 501 ? -5.684 -40.380 -41.033 1.00 28.80 501 GLY A O 1
ATOM 3654 N N . ALA A 1 502 ? -3.837 -39.344 -41.589 1.00 31.88 502 ALA A N 1
ATOM 3655 C CA . ALA A 1 502 ? -3.436 -39.031 -42.965 1.00 31.88 502 ALA A CA 1
ATOM 3656 C C . ALA A 1 502 ? -3.972 -37.611 -43.296 1.00 31.88 502 ALA A C 1
ATOM 3658 O O . ALA A 1 502 ? -4.932 -37.172 -42.661 1.00 31.88 502 ALA A O 1
ATOM 3659 N N . PRO A 1 503 ? -3.342 -36.860 -44.219 1.00 39.78 503 PRO A N 1
ATOM 3660 C CA . PRO A 1 503 ? -3.503 -35.412 -44.325 1.00 39.78 503 PRO A CA 1
ATOM 3661 C C . PRO A 1 503 ? -4.384 -34.993 -45.512 1.00 39.78 503 PRO A C 1
ATOM 3663 O O . PRO A 1 503 ? -4.324 -35.593 -46.582 1.00 39.78 503 PRO A O 1
ATOM 3666 N N . THR A 1 504 ? -5.107 -33.883 -45.373 1.00 33.53 504 THR A N 1
ATOM 3667 C CA . THR A 1 504 ? -5.699 -33.156 -46.509 1.00 33.53 504 THR A CA 1
ATOM 3668 C C . THR A 1 504 ? -5.457 -31.661 -46.342 1.00 33.53 504 THR A C 1
ATOM 3670 O O . THR A 1 504 ? -5.908 -31.046 -45.377 1.00 33.53 504 THR A O 1
ATOM 3673 N N . THR A 1 505 ? -4.700 -31.096 -47.279 1.00 35.91 505 THR A N 1
ATOM 3674 C CA . THR A 1 505 ? -4.553 -29.656 -47.540 1.00 35.91 505 THR A CA 1
ATOM 3675 C C . THR A 1 505 ? -5.648 -29.200 -48.546 1.00 35.91 505 THR A C 1
ATOM 3677 O O . THR A 1 505 ? -6.545 -29.988 -48.837 1.00 35.91 505 THR A O 1
ATOM 3680 N N . PRO A 1 506 ? -5.694 -27.927 -48.996 1.00 58.31 506 PRO A N 1
ATOM 3681 C CA . PRO A 1 506 ? -6.763 -26.955 -48.731 1.00 58.31 506 PRO A CA 1
ATOM 3682 C C . PRO A 1 506 ? -7.622 -26.677 -49.996 1.00 58.31 506 PRO A C 1
ATOM 3684 O O . PRO A 1 506 ? -7.446 -27.374 -50.996 1.00 58.31 506 PRO A O 1
ATOM 3687 N N . PRO A 1 507 ? -8.539 -25.677 -50.015 1.00 47.41 507 PRO A N 1
ATOM 3688 C CA . PRO A 1 507 ? -8.126 -24.369 -50.561 1.00 47.41 507 PRO A CA 1
ATOM 3689 C C . PRO A 1 507 ? -8.900 -23.105 -50.084 1.00 47.41 507 PRO A C 1
ATOM 3691 O O . PRO A 1 507 ? -10.048 -23.142 -49.663 1.00 47.41 507 PRO A O 1
ATOM 3694 N N . ALA A 1 508 ? -8.195 -21.974 -50.211 1.00 30.28 508 ALA A N 1
ATOM 3695 C CA . ALA A 1 508 ? -8.572 -20.660 -50.764 1.00 30.28 508 ALA A CA 1
ATOM 3696 C C . ALA A 1 508 ? -9.969 -20.006 -50.553 1.00 30.28 508 ALA A C 1
ATOM 3698 O O . ALA A 1 508 ? -10.986 -20.467 -51.049 1.00 30.28 508 ALA A O 1
ATOM 3699 N N . SER A 1 509 ? -9.911 -18.785 -49.991 1.00 31.23 509 SER A N 1
ATOM 3700 C CA . SER A 1 509 ? -10.449 -17.503 -50.508 1.00 31.23 509 SER A CA 1
ATOM 3701 C C . SER A 1 509 ? -11.861 -17.433 -51.115 1.00 31.23 509 SER A C 1
ATOM 3703 O O . SER A 1 509 ? -12.055 -17.843 -52.254 1.00 31.23 509 SER A O 1
ATOM 3705 N N . MET A 1 510 ? -12.733 -16.609 -50.511 1.00 29.59 510 MET A N 1
ATOM 3706 C CA . MET A 1 510 ? -13.433 -15.548 -51.258 1.00 29.59 510 MET A CA 1
ATOM 3707 C C . MET A 1 510 ? -13.981 -14.432 -50.351 1.00 29.59 510 MET A C 1
ATOM 3709 O O . MET A 1 510 ? -14.579 -14.676 -49.307 1.00 29.59 510 MET A O 1
ATOM 3713 N N . ARG A 1 511 ? -13.738 -13.190 -50.785 1.00 31.56 511 ARG A N 1
ATOM 3714 C CA . ARG A 1 511 ? -14.341 -11.937 -50.309 1.00 31.56 511 ARG A CA 1
ATOM 3715 C C . ARG A 1 511 ? -15.804 -11.856 -50.748 1.00 31.56 511 ARG A C 1
ATOM 3717 O O . ARG A 1 511 ? -16.066 -12.140 -51.910 1.00 31.56 511 ARG A O 1
ATOM 3724 N N . THR A 1 512 ? -16.662 -11.253 -49.922 1.00 30.77 512 THR A N 1
ATOM 3725 C CA . THR A 1 512 ? -17.718 -10.362 -50.437 1.00 30.77 512 THR A CA 1
ATOM 3726 C C . THR A 1 512 ? -18.129 -9.314 -49.409 1.00 30.77 512 THR A C 1
ATOM 3728 O O . THR A 1 512 ? -18.342 -9.615 -48.238 1.00 30.77 512 THR A O 1
ATOM 3731 N N . SER A 1 513 ? -18.203 -8.078 -49.893 1.00 27.97 513 SER A N 1
ATOM 3732 C CA . SER A 1 513 ? -18.686 -6.869 -49.234 1.00 27.97 513 SER A CA 1
ATOM 3733 C C . SER A 1 513 ? -20.208 -6.731 -49.373 1.00 27.97 513 SER A C 1
ATOM 3735 O O . SER A 1 513 ? -20.732 -7.007 -50.445 1.00 27.97 513 SER A O 1
ATOM 3737 N N . CYS A 1 514 ? -20.866 -6.169 -48.358 1.00 28.98 514 CYS A N 1
ATOM 3738 C CA . CYS A 1 514 ? -22.101 -5.363 -48.427 1.00 28.98 514 CYS A CA 1
ATOM 3739 C C . CYS A 1 514 ? -21.912 -4.296 -47.327 1.00 28.98 514 CYS A C 1
ATOM 3741 O O . CYS A 1 514 ? -21.628 -4.673 -46.197 1.00 28.98 514 CYS A O 1
ATOM 3743 N N . VAL A 1 515 ? -21.826 -2.975 -47.531 1.00 29.19 515 VAL A N 1
ATOM 3744 C CA . VAL A 1 515 ? -22.654 -1.997 -48.265 1.00 29.19 515 VAL A CA 1
ATOM 3745 C C . VAL A 1 515 ? -24.136 -2.104 -47.917 1.00 29.19 515 VAL A C 1
ATOM 3747 O O . VAL A 1 515 ? -24.860 -2.877 -48.530 1.00 29.19 515 VAL A O 1
ATOM 3750 N N . LEU A 1 516 ? -24.562 -1.271 -46.963 1.00 30.84 516 LEU A N 1
ATOM 3751 C CA . LEU A 1 516 ? -25.900 -0.685 -46.889 1.00 30.84 516 LEU A CA 1
ATOM 3752 C C . LEU A 1 516 ? -25.768 0.742 -46.328 1.00 30.84 516 LEU A C 1
ATOM 3754 O O . LEU A 1 516 ? -25.524 0.962 -45.146 1.00 30.84 516 LEU A O 1
ATOM 3758 N N . THR A 1 517 ? -25.857 1.694 -47.251 1.00 30.66 517 THR A N 1
ATOM 3759 C CA . THR A 1 517 ? -26.185 3.118 -47.086 1.00 30.66 517 THR A CA 1
ATOM 3760 C C . THR A 1 517 ? -27.601 3.262 -46.510 1.00 30.66 517 THR A C 1
ATOM 3762 O O . THR A 1 517 ? -28.498 2.594 -47.014 1.00 30.66 517 THR A O 1
ATOM 3765 N N . GLY A 1 518 ? -27.813 4.018 -45.424 1.00 29.41 518 GLY A N 1
ATOM 3766 C CA . GLY A 1 518 ? -28.344 5.404 -45.434 1.00 29.41 518 GLY A CA 1
ATOM 3767 C C . GLY A 1 518 ? -29.878 5.425 -45.246 1.00 29.41 518 GLY A C 1
ATOM 3768 O O . GLY A 1 518 ? -30.469 4.351 -45.347 1.00 29.41 518 GLY A O 1
ATOM 3769 N N . PRO A 1 519 ? -30.570 6.567 -45.024 1.00 45.31 519 PRO A N 1
ATOM 3770 C CA . PRO A 1 519 ? -30.167 7.958 -44.727 1.00 45.31 519 PRO A CA 1
ATOM 3771 C C . PRO A 1 519 ? -30.600 8.362 -43.281 1.00 45.31 519 PRO A C 1
ATOM 3773 O O . PRO A 1 519 ? -31.236 7.576 -42.594 1.00 45.31 519 PRO A O 1
ATOM 3776 N N . GLY A 1 520 ? -30.271 9.497 -42.661 1.00 30.20 520 GLY A N 1
ATOM 3777 C CA . GLY A 1 520 ? -29.913 10.831 -43.131 1.00 30.20 520 GLY A CA 1
ATOM 3778 C C . GLY A 1 520 ? -31.018 11.800 -42.700 1.00 30.20 520 GLY A C 1
ATOM 3779 O O . GLY A 1 520 ? -32.110 11.710 -43.236 1.00 30.20 520 GLY A O 1
ATOM 3780 N N . GLU A 1 521 ? -30.732 12.711 -41.766 1.00 37.94 521 GLU A N 1
ATOM 3781 C CA . GLU A 1 521 ? -31.381 14.026 -41.704 1.00 37.94 521 GLU A CA 1
ATOM 3782 C C . GLU A 1 521 ? -30.516 15.009 -40.898 1.00 37.94 521 GLU A C 1
ATOM 3784 O O . GLU A 1 521 ? -30.170 14.789 -39.738 1.00 37.94 521 GLU A O 1
ATOM 3789 N N . ASN A 1 522 ? -30.108 16.067 -41.597 1.00 39.00 522 ASN A N 1
ATOM 3790 C CA . ASN A 1 522 ? -29.439 17.254 -41.086 1.00 39.00 522 ASN A CA 1
ATOM 3791 C C . ASN A 1 522 ? -30.470 18.170 -40.417 1.00 39.00 522 ASN A C 1
ATOM 3793 O O . ASN A 1 522 ? -31.586 18.261 -40.917 1.00 39.00 522 ASN A O 1
ATOM 3797 N N . LEU A 1 523 ? -30.051 18.973 -39.436 1.00 39.72 523 LEU A N 1
ATOM 3798 C CA . LEU A 1 523 ? -30.226 20.428 -39.506 1.00 39.72 523 LEU A CA 1
ATOM 3799 C C . LEU A 1 523 ? -29.384 21.140 -38.442 1.00 39.72 523 LEU A C 1
ATOM 3801 O O . LEU A 1 523 ? -29.287 20.743 -37.286 1.00 39.72 523 LEU A O 1
ATOM 3805 N N . THR A 1 524 ? -28.734 22.176 -38.941 1.00 47.19 524 THR A N 1
ATOM 3806 C CA . THR A 1 524 ? -27.748 23.083 -38.367 1.00 47.19 524 THR A CA 1
ATOM 3807 C C . THR A 1 524 ? -28.366 24.181 -37.501 1.00 47.19 524 THR A C 1
ATOM 3809 O O . THR A 1 524 ? -29.419 24.712 -37.855 1.00 47.19 524 THR A O 1
ATOM 3812 N N . SER A 1 525 ? -27.606 24.637 -36.501 1.00 45.00 525 SER A N 1
ATOM 3813 C CA . SER A 1 525 ? -27.328 26.064 -36.266 1.00 45.00 525 SER A CA 1
ATOM 3814 C C . SER A 1 525 ? -25.865 26.230 -35.895 1.00 45.00 525 SER A C 1
ATOM 3816 O O . SER A 1 525 ? -25.448 25.473 -34.986 1.00 45.00 525 SER A O 1
#

pLDDT: mean 74.2, std 24.73, range [25.17, 97.38]

Sequence (525 aa):
SLAPTIASPLRLRRRAFLTALQTIWIPSPNPLLSLCALTLKLTKLTLLTLIGPPAYALLTGTTSPSETARIKAWSIALDAQLIGGDPHVSRARLTLTLLASATLPATPTRLMLQALHTRILLHNAPFPLSPTLAAHLARKRWSAARSLQQITDALPASSTDVSAEPLPPHLLALLAQDADAVLTDHAISAAHALTYNTPPLPAEDRAVRSPLDALAAIFSTSTLHNALESSLLPSSSAKELSTALTTALATAPPGSTPHLRALTSLALFPSSSASRAENLATALTEAAARDPPPSADPLAPKALLLRTSTTKVEGDVHLALACASTLQRLAHQTTCLRALVDIEGLAWPNSVLGFAACYAVLCALQGQDGGVASKALETLAGNLRVGIGGPGGEEVEKSVREGVVGVCVGVVRSCVVVGNGEEVDAGSPRKTLKATTHQPAFASQTPEPTMSNISQSKAQSPPRNETLSALFRRSCGEKNIFPSGGTGARSSTFSNPNTSGAPTTPPASMRTSCVLTGPGENLTS